Protein AF-0000000084929126 (afdb_homodimer)

Radius of gyration: 24.4 Å; Cα contacts (8 Å, |Δi|>4): 1189; chains: 2; bounding box: 90×78×67 Å

Solvent-accessible surface area (backbone atoms only — not comparable to full-atom values): 29371 Å² total; per-residue (Å²): 128,85,74,75,77,77,89,47,78,45,46,60,45,77,78,48,88,56,28,31,37,38,37,37,66,43,82,38,83,94,68,28,21,37,38,42,28,29,36,39,35,51,61,77,35,14,32,36,35,37,44,25,27,45,60,46,40,72,57,44,50,51,31,52,50,71,73,40,58,45,71,58,27,37,31,34,40,41,34,36,72,50,47,49,28,39,40,28,42,70,62,47,51,67,57,15,77,61,35,34,38,33,28,40,66,66,36,53,57,60,44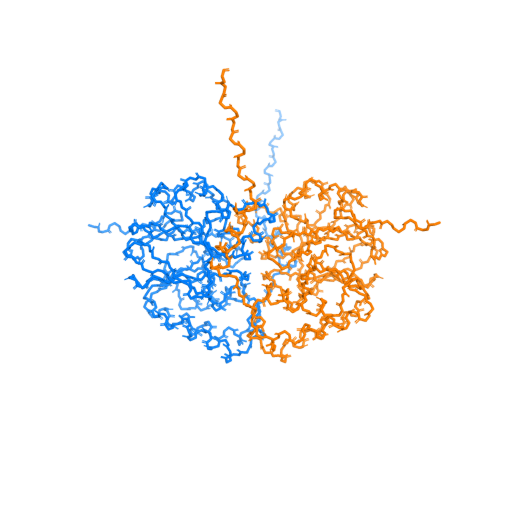,45,33,59,43,85,72,66,64,92,42,48,42,46,52,49,74,68,35,71,45,78,34,77,76,40,53,36,34,30,33,65,53,80,37,51,46,45,60,54,45,40,21,42,36,31,68,80,70,24,38,27,40,43,38,48,42,64,12,24,34,32,86,57,91,62,71,43,45,84,77,46,53,72,64,52,46,52,54,15,30,55,48,25,35,40,56,42,26,53,66,40,60,34,41,25,65,67,55,46,42,50,48,45,50,58,60,54,67,69,63,54,60,32,37,38,30,25,19,23,44,32,31,45,70,74,50,43,64,50,50,54,53,53,58,66,45,44,47,75,43,77,78,72,82,75,70,45,45,70,53,52,51,52,53,51,53,54,56,59,67,68,50,72,75,76,72,76,71,77,75,82,125,126,85,73,74,75,77,88,48,76,44,46,60,45,76,79,48,87,57,28,32,36,36,38,36,64,44,82,38,84,95,67,31,21,36,40,42,28,29,37,39,36,49,64,78,36,13,32,37,34,36,45,26,28,45,61,46,37,73,56,43,52,52,31,52,50,72,74,38,58,46,73,57,27,36,32,34,40,41,33,37,71,51,48,49,29,40,41,29,41,68,62,48,51,68,56,15,77,61,34,34,36,33,28,40,65,64,34,53,56,58,44,45,33,59,43,84,72,66,64,92,41,48,42,46,50,49,73,68,36,70,48,79,35,78,77,39,53,37,34,31,33,66,54,81,36,52,45,46,63,55,44,39,21,42,34,31,68,79,71,25,36,26,38,44,36,48,44,64,12,25,36,32,84,55,92,60,70,42,46,85,78,45,51,74,64,51,46,52,52,16,30,56,48,26,36,39,56,42,26,55,66,41,59,34,41,24,65,67,57,46,43,51,48,45,50,58,61,55,66,68,64,54,58,33,39,38,28,26,19,24,45,33,30,46,71,73,51,43,65,48,52,54,53,54,58,64,44,43,47,76,43,77,77,75,82,76,71,46,45,70,52,51,52,52,52,51,54,55,55,59,66,67,49,72,74,75,73,76,70,78,76,82,125

pLDDT: mean 94.34, std 12.88, range [27.86, 98.94]

Foldseek 3Di:
DPPPPDDDAQAWDDDWDQKIKRWDWDADPPQAIWIAIWMWRAPQAIETFFQAAPVCNVSNVVSRCVSPPLQRHAEYEQQAQDRRGCVCVVVSCVRNVNYAYEFAPVRQVVCVVPNHDDCVRYDYADAQDWDDRPPWIKGWHDALAALDPRGIKIATLVGLEIARAQLQAFHANYDDQAPVVDDPCSSLVRSLQSRCVSHVCLLVDDLVVSLVRLVVVCVSVRQWYHYRTDHIYHDPVSVVSSVSSSCNNVDDHDDDDDPVNVVVVVVVVVVPDPDPDPDPPDD/DPPPPDDDAQAWDDDWDQKIKRWDWDADPPQAIWIAIWMWRAPQAIETFFQAAPVCNVSNVVSRCVSPPLQRHAEYEQQAQDRRGCVCVVVSCVRNVNYAYEFAPVRQVVCVVPNHDDCVRYDYADAQDWDDRPPWIKGWHDALAALDPRGIKIATLVGLEIARAQLQAFHANYDDQAPVVDDPCSSLVRSLQSRCVSHVCLLVDDLVVSLVRLVVVCVSVRQWYHYRTDHIYHDPVSVVSSVSSSCNNVDDHDDDDDPVNVVVVVVVVVVPDPPPDPPDPDD

Organism: Streptomyces venezuelae (strain ATCC 10712 / CBS 650.69 / DSM 40230 / JCM 4526 / NBRC 13096 / PD 04745) (NCBI:txid953739)

InterPro domains:
  IPR001279 Metallo-beta-lactamase [PF00753] (35-99)
  IPR001279 Metallo-beta-lactamase [SM00849] (35-196)
  IPR036866 Ribonuclease Z/Hydroxyacylglutathione hydrolase-like [G3DSA:3.60.15.10] (27-244)
  IPR036866 Ribonuclease Z/Hydroxyacylglutathione hydrolase-like [SSF56281] (11-266)

Structure (mmCIF, N/CA/C/O backbone):
data_AF-0000000084929126-model_v1
#
loop_
_entity.id
_entity.type
_entity.pdbx_description
1 polymer 'Possible flavodoxin'
#
loop_
_atom_site.group_PDB
_atom_site.id
_atom_site.type_symbol
_atom_site.label_atom_id
_atom_site.label_alt_id
_atom_site.label_comp_id
_atom_site.label_asym_id
_atom_site.label_entity_id
_atom_site.label_seq_id
_atom_site.pdbx_PDB_ins_code
_atom_site.Cartn_x
_atom_site.Cartn_y
_atom_site.Cartn_z
_atom_site.occupancy
_atom_site.B_iso_or_equiv
_atom_site.auth_seq_id
_atom_site.auth_comp_id
_atom_site.auth_asym_id
_atom_site.auth_atom_id
_atom_site.pdbx_PDB_model_num
ATOM 1 N N . MET A 1 1 ? 13.977 35.844 25.484 1 30.52 1 MET A N 1
ATOM 2 C CA . MET A 1 1 ? 14.727 35.062 24.5 1 30.52 1 MET A CA 1
ATOM 3 C C . MET A 1 1 ? 13.875 33.938 23.938 1 30.52 1 MET A C 1
ATOM 5 O O . MET A 1 1 ? 13.438 33.062 24.672 1 30.52 1 MET A O 1
ATOM 9 N N . THR A 1 2 ? 13.008 34.094 22.969 1 36.12 2 THR A N 1
ATOM 10 C CA . THR A 1 2 ? 12.039 33.125 22.469 1 36.12 2 THR A CA 1
ATOM 11 C C . THR A 1 2 ? 12.711 31.781 22.156 1 36.12 2 THR A C 1
ATOM 13 O O . THR A 1 2 ? 13.641 31.734 21.344 1 36.12 2 THR A O 1
ATOM 16 N N . THR A 1 3 ? 12.984 30.922 23.062 1 39.56 3 THR A N 1
ATOM 17 C CA . THR A 1 3 ? 13.688 29.656 23 1 39.56 3 THR A CA 1
ATOM 18 C C . THR A 1 3 ? 13.289 28.875 21.75 1 39.56 3 THR A C 1
ATOM 20 O O . THR A 1 3 ? 12.117 28.531 21.578 1 39.56 3 THR A O 1
ATOM 23 N N . THR A 1 4 ? 13.75 29.219 20.625 1 45.16 4 THR A N 1
ATOM 24 C CA . THR A 1 4 ? 13.508 28.5 19.375 1 45.16 4 THR A CA 1
ATOM 25 C C . THR A 1 4 ? 13.633 26.984 19.594 1 45.16 4 THR A C 1
ATOM 27 O O . THR A 1 4 ? 14.703 26.5 19.953 1 45.16 4 THR A O 1
ATOM 30 N N . GLU A 1 5 ? 12.727 26.359 20.203 1 59.62 5 GLU A N 1
ATOM 31 C CA . GLU A 1 5 ? 12.719 24.938 20.531 1 59.62 5 GLU A CA 1
ATOM 32 C C . GLU A 1 5 ? 13.273 24.109 19.375 1 59.62 5 GLU A C 1
ATOM 34 O O . GLU A 1 5 ? 12.898 24.312 18.219 1 59.62 5 GLU A O 1
ATOM 39 N N . SER A 1 6 ? 14.461 23.531 19.547 1 83.19 6 SER A N 1
ATOM 40 C CA . SER A 1 6 ? 15.227 22.719 18.609 1 83.19 6 SER A CA 1
ATOM 41 C C . SER A 1 6 ? 14.383 21.562 18.062 1 83.19 6 SER A C 1
ATOM 43 O O . SER A 1 6 ? 13.562 21 18.781 1 83.19 6 SER A O 1
ATOM 45 N N . PHE A 1 7 ? 14.32 21.391 16.812 1 92.44 7 PHE A N 1
ATOM 46 C CA . PHE A 1 7 ? 13.641 20.312 16.109 1 92.44 7 PHE A CA 1
ATOM 47 C C . PHE A 1 7 ? 14.281 18.969 16.438 1 92.44 7 PHE A C 1
ATOM 49 O O . PHE A 1 7 ? 15.508 18.812 16.375 1 92.44 7 PHE A O 1
ATOM 56 N N . SER A 1 8 ? 13.422 18.109 16.969 1 96.19 8 SER A N 1
ATOM 57 C CA . SER A 1 8 ? 13.844 16.734 17.203 1 96.19 8 SER A CA 1
ATOM 58 C C . SER A 1 8 ? 12.758 15.742 16.797 1 96.19 8 SER A C 1
ATOM 60 O O . SER A 1 8 ? 11.57 16.016 16.953 1 96.19 8 SER A O 1
ATOM 62 N N . LEU A 1 9 ? 13.219 14.664 16.312 1 97.69 9 LEU A N 1
ATOM 63 C CA . LEU A 1 9 ? 12.266 13.625 15.953 1 97.69 9 LEU A CA 1
ATOM 64 C C . LEU A 1 9 ? 11.477 13.156 17.172 1 97.69 9 LEU A C 1
ATOM 66 O O . LEU A 1 9 ? 12.039 13.016 18.266 1 97.69 9 LEU A O 1
ATOM 70 N N . LEU A 1 10 ? 10.172 13.008 16.984 1 98.12 10 LEU A N 1
ATOM 71 C CA . LEU A 1 10 ? 9.234 12.5 17.984 1 98.12 10 LEU A CA 1
ATOM 72 C C . LEU A 1 10 ? 9.023 13.516 19.094 1 98.12 10 LEU A C 1
ATOM 74 O O . LEU A 1 10 ? 8.57 13.164 20.188 1 98.12 10 LEU A O 1
ATOM 78 N N . GLN A 1 11 ? 9.367 14.75 18.875 1 98.31 11 GLN A N 1
ATOM 79 C CA . GLN A 1 11 ? 8.93 15.898 19.656 1 98.31 11 GLN A CA 1
ATOM 80 C C . GLN A 1 11 ? 7.91 16.734 18.891 1 98.31 11 GLN A C 1
ATOM 82 O O . GLN A 1 11 ? 8.266 17.453 17.953 1 98.31 11 GLN A O 1
ATOM 87 N N . PRO A 1 12 ? 6.727 16.656 19.391 1 98.56 12 PRO A N 1
ATOM 88 C CA . PRO A 1 12 ? 5.688 17.375 18.641 1 98.56 12 PRO A CA 1
ATOM 89 C C . PRO A 1 12 ? 5.93 18.875 18.578 1 98.56 12 PRO A C 1
ATOM 91 O O . PRO A 1 12 ? 6.434 19.453 19.547 1 98.56 12 PRO A O 1
ATOM 94 N N . TYR A 1 13 ? 5.566 19.5 17.438 1 98.44 13 TYR A N 1
ATOM 95 C CA . TYR A 1 13 ? 5.664 20.953 17.312 1 98.44 13 TYR A CA 1
ATOM 96 C C . TYR A 1 13 ? 4.406 21.531 16.688 1 98.44 13 TYR A C 1
ATOM 98 O O . TYR A 1 13 ? 3.744 20.859 15.883 1 98.44 13 TYR A O 1
ATOM 106 N N . LYS A 1 14 ? 4.094 22.734 17.062 1 98.38 14 LYS A N 1
ATOM 107 C CA . LYS A 1 14 ? 2.861 23.406 16.656 1 98.38 14 LYS A CA 1
ATOM 108 C C . LYS A 1 14 ? 2.986 24 15.258 1 98.38 14 LYS A C 1
ATOM 110 O O . LYS A 1 14 ? 3.992 24.625 14.938 1 98.38 14 LYS A O 1
ATOM 115 N N . ILE A 1 15 ? 1.899 23.781 14.438 1 98.62 15 ILE A N 1
ATOM 116 C CA . ILE A 1 15 ? 1.966 24.328 13.086 1 98.62 15 ILE A CA 1
ATOM 117 C C . ILE A 1 15 ? 0.796 25.281 12.859 1 98.62 15 ILE A C 1
ATOM 119 O O . ILE A 1 15 ? 0.782 26.031 11.883 1 98.62 15 ILE A O 1
ATOM 123 N N . ALA A 1 16 ? -0.148 25.25 13.664 1 98.31 16 ALA A N 1
ATOM 124 C CA . ALA A 1 16 ? -1.325 26.109 13.68 1 98.31 16 ALA A CA 1
ATOM 125 C C . ALA A 1 16 ? -2.041 26.031 15.023 1 98.31 16 ALA A C 1
ATOM 127 O O . ALA A 1 16 ? -1.656 25.25 15.898 1 98.31 16 ALA A O 1
ATOM 128 N N . GLU A 1 17 ? -3.076 26.875 15.242 1 97.31 17 GLU A N 1
ATOM 129 C CA . GLU A 1 17 ? -3.811 26.859 16.5 1 97.31 17 GLU A CA 1
ATOM 130 C C . GLU A 1 17 ? -4.332 25.453 16.828 1 97.31 17 GLU A C 1
ATOM 132 O O . GLU A 1 17 ? -5.117 24.891 16.062 1 97.31 17 GLU A O 1
ATOM 137 N N . GLU A 1 18 ? -3.846 24.844 17.906 1 97.69 18 GLU A N 1
ATOM 138 C CA . GLU A 1 18 ? -4.25 23.562 18.453 1 97.69 18 GLU A CA 1
ATOM 139 C C . GLU A 1 18 ? -3.953 22.422 17.469 1 97.69 18 GLU A C 1
ATOM 141 O O . GLU A 1 18 ? -4.625 21.391 17.484 1 97.69 18 GLU A O 1
ATOM 146 N N . THR A 1 19 ? -2.967 22.656 16.578 1 98.69 19 THR A N 1
ATOM 147 C CA . THR A 1 19 ? -2.594 21.656 15.586 1 98.69 19 THR A CA 1
ATOM 148 C C . THR A 1 19 ? -1.094 21.375 15.633 1 98.69 19 THR A C 1
ATOM 150 O O . THR A 1 19 ? -0.283 22.297 15.531 1 98.69 19 THR A O 1
ATOM 153 N N . PHE A 1 20 ? -0.733 20.109 15.789 1 98.81 20 PHE A N 1
ATOM 154 C CA . PHE A 1 20 ? 0.652 19.719 16.031 1 98.81 20 PHE A CA 1
ATOM 155 C C . PHE A 1 20 ? 1.069 18.594 15.086 1 98.81 20 PHE A C 1
ATOM 157 O O . PHE A 1 20 ? 0.266 17.719 14.766 1 98.81 20 PHE A O 1
ATOM 164 N N . VAL A 1 21 ? 2.348 18.656 14.703 1 98.88 21 VAL A N 1
ATOM 165 C CA . VAL A 1 21 ? 2.957 17.562 13.969 1 98.88 21 VAL A CA 1
ATOM 166 C C . VAL A 1 21 ? 3.826 16.734 14.914 1 98.88 21 VAL A C 1
ATOM 168 O O . VAL A 1 21 ? 4.555 17.281 15.742 1 98.88 21 VAL A O 1
ATOM 171 N N . ILE A 1 22 ? 3.66 15.438 14.883 1 98.81 22 ILE A N 1
ATOM 172 C CA . ILE A 1 22 ? 4.621 14.516 15.477 1 98.81 22 ILE A CA 1
ATOM 173 C C . ILE A 1 22 ? 5.605 14.039 14.406 1 98.81 22 ILE A C 1
ATOM 175 O O . ILE A 1 22 ? 5.266 13.195 13.578 1 98.81 22 ILE A O 1
ATOM 179 N N . PRO A 1 23 ? 6.832 14.562 14.445 1 98.75 23 PRO A N 1
ATOM 180 C CA . PRO A 1 23 ? 7.766 14.258 13.359 1 98.75 23 PRO A CA 1
ATOM 181 C C . PRO A 1 23 ? 8.484 12.922 13.57 1 98.75 23 PRO A C 1
ATOM 183 O O . PRO A 1 23 ? 8.852 12.586 14.695 1 98.75 23 PRO A O 1
ATOM 186 N N . TRP A 1 24 ? 8.617 12.195 12.555 1 98.19 24 TRP A N 1
ATOM 187 C CA . TRP A 1 24 ? 9.531 11.055 12.461 1 98.19 24 TRP A CA 1
ATOM 188 C C . TRP A 1 24 ? 10.117 10.945 11.055 1 98.19 24 TRP A C 1
ATOM 190 O O . TRP A 1 24 ? 9.68 11.641 10.133 1 98.19 24 TRP A O 1
ATOM 200 N N . ALA A 1 25 ? 11.203 10.219 10.914 1 97.94 25 ALA A N 1
ATOM 201 C CA . ALA A 1 25 ? 11.828 10 9.617 1 97.94 25 ALA A CA 1
ATOM 202 C C . ALA A 1 25 ? 12.633 8.703 9.602 1 97.94 25 ALA A C 1
ATOM 204 O O . ALA A 1 25 ? 13.172 8.289 10.633 1 97.94 25 ALA A O 1
ATOM 205 N N . LEU A 1 26 ? 12.656 8.125 8.484 1 96.5 26 LEU A N 1
ATOM 206 C CA . LEU A 1 26 ? 13.516 6.969 8.25 1 96.5 26 LEU A CA 1
ATOM 207 C C . LEU A 1 26 ? 14.695 7.34 7.352 1 96.5 26 LEU A C 1
ATOM 209 O O . LEU A 1 26 ? 14.516 8.039 6.348 1 96.5 26 LEU A O 1
ATOM 213 N N . GLU A 1 27 ? 15.836 6.922 7.828 1 95.06 27 GLU A N 1
ATOM 214 C CA . GLU A 1 27 ? 16.984 7.031 6.93 1 95.06 27 GLU A CA 1
ATOM 215 C C . GLU A 1 27 ? 16.844 6.098 5.734 1 95.06 27 GLU A C 1
ATOM 217 O O . GLU A 1 27 ? 16.422 4.949 5.883 1 95.06 27 GLU A O 1
ATOM 222 N N . ALA A 1 28 ? 17.109 6.648 4.555 1 93.56 28 ALA A N 1
ATOM 223 C CA . ALA A 1 28 ? 17.016 5.883 3.314 1 93.56 28 ALA A CA 1
ATOM 224 C C . ALA A 1 28 ? 18.281 6.027 2.471 1 93.56 28 ALA A C 1
ATOM 226 O O . ALA A 1 28 ? 18.25 6.652 1.408 1 93.56 28 ALA A O 1
ATOM 227 N N . PRO A 1 29 ? 19.297 5.379 2.893 1 91.56 29 PRO A N 1
ATOM 228 C CA . PRO A 1 29 ? 20.484 5.477 2.039 1 91.56 29 PRO A CA 1
ATOM 229 C C . PRO A 1 29 ? 20.281 4.859 0.66 1 91.56 29 PRO A C 1
ATOM 231 O O . PRO A 1 29 ? 19.609 3.828 0.537 1 91.56 29 PRO A O 1
ATOM 234 N N . PRO A 1 30 ? 20.844 5.438 -0.344 1 92.94 30 PRO A N 1
ATOM 235 C CA . PRO A 1 30 ? 21.703 6.617 -0.312 1 92.94 30 PRO A CA 1
ATOM 236 C C . PRO A 1 30 ? 20.938 7.914 -0.589 1 92.94 30 PRO A C 1
ATOM 238 O O . PRO A 1 30 ? 21.562 8.938 -0.907 1 92.94 30 PRO A O 1
ATOM 241 N N . VAL A 1 31 ? 19.578 7.902 -0.416 1 94.62 31 VAL A N 1
ATOM 242 C CA . VAL A 1 31 ? 18.812 9.023 -0.952 1 94.62 31 VAL A CA 1
ATOM 243 C C . VAL A 1 31 ? 18.422 9.961 0.183 1 94.62 31 VAL A C 1
ATOM 245 O O . VAL A 1 31 ? 17.531 10.812 0.013 1 94.62 31 VAL A O 1
ATOM 248 N N . GLY A 1 32 ? 18.984 9.812 1.337 1 96.94 32 GLY A N 1
ATOM 249 C CA . GLY A 1 32 ? 18.703 10.703 2.451 1 96.94 32 GLY A CA 1
ATOM 250 C C . GLY A 1 32 ? 17.719 10.133 3.447 1 96.94 32 GLY A C 1
ATOM 251 O O . GLY A 1 32 ? 17.938 9.047 3.99 1 96.94 32 GLY A O 1
ATOM 252 N N . HIS A 1 33 ? 16.656 10.992 3.744 1 97.94 33 HIS A N 1
ATOM 253 C CA . HIS A 1 33 ? 15.641 10.609 4.723 1 97.94 33 HIS A CA 1
ATOM 254 C C . HIS A 1 33 ? 14.234 10.789 4.156 1 97.94 33 HIS A C 1
ATOM 256 O O . HIS A 1 33 ? 14.016 11.648 3.297 1 97.94 33 HIS A O 1
ATOM 262 N N . PHE A 1 34 ? 13.398 9.977 4.629 1 97.31 34 PHE A N 1
ATOM 263 C CA . PHE A 1 34 ? 11.984 10.148 4.309 1 97.31 34 PHE A CA 1
ATOM 264 C C . PHE A 1 34 ? 11.18 10.5 5.555 1 97.31 34 PHE A C 1
ATOM 266 O O . PHE A 1 34 ? 11.164 9.742 6.527 1 97.31 34 PHE A O 1
ATOM 273 N N . PRO A 1 35 ? 10.531 11.656 5.516 1 98.12 35 PRO A N 1
ATOM 274 C CA . PRO A 1 35 ? 9.633 11.992 6.625 1 98.12 35 PRO A CA 1
ATOM 275 C C . PRO A 1 35 ? 8.492 10.992 6.781 1 98.12 35 PRO A C 1
ATOM 277 O O . PRO A 1 35 ? 7.98 10.469 5.789 1 98.12 35 PRO A O 1
ATOM 280 N N . MET A 1 36 ? 8.102 10.734 7.98 1 98.06 36 MET A N 1
ATOM 281 C CA . MET A 1 36 ? 6.965 9.898 8.344 1 98.06 36 MET A CA 1
ATOM 282 C C . MET A 1 36 ? 6.188 10.516 9.508 1 98.06 36 MET A C 1
ATOM 284 O O . MET A 1 36 ? 6.121 9.938 10.594 1 98.06 36 MET A O 1
ATOM 288 N N . ASN A 1 37 ? 5.492 11.555 9.234 1 98.75 37 ASN A N 1
ATOM 289 C CA . ASN A 1 37 ? 4.844 12.391 10.242 1 98.75 37 ASN A CA 1
ATOM 290 C C . ASN A 1 37 ? 3.443 11.883 10.57 1 98.75 37 ASN A C 1
ATOM 292 O O . ASN A 1 37 ? 2.842 11.148 9.781 1 98.75 37 ASN A O 1
ATOM 296 N N . SER A 1 38 ? 2.967 12.227 11.734 1 98.81 38 SER A N 1
ATOM 297 C CA . SER A 1 38 ? 1.567 12.219 12.148 1 98.81 38 SER A CA 1
ATOM 298 C C . SER A 1 38 ? 1.125 13.594 12.633 1 98.81 38 SER A C 1
ATOM 300 O O . SER A 1 38 ? 1.938 14.516 12.727 1 98.81 38 SER A O 1
ATOM 302 N N . MET A 1 39 ? -0.159 13.734 12.898 1 98.88 39 MET A N 1
ATOM 303 C CA . MET A 1 39 ? -0.66 15.039 13.328 1 98.88 39 MET A CA 1
ATOM 304 C C . MET A 1 39 ? -1.703 14.883 14.43 1 98.88 39 MET A C 1
ATOM 306 O O . MET A 1 39 ? -2.393 13.867 14.5 1 98.88 39 MET A O 1
ATOM 310 N N . VAL A 1 40 ? -1.735 15.852 15.312 1 98.81 40 VAL A N 1
ATOM 311 C CA . VAL A 1 40 ? -2.73 15.938 16.375 1 98.81 40 VAL A CA 1
ATOM 312 C C . VAL A 1 40 ? -3.449 17.281 16.297 1 98.81 40 VAL A C 1
ATOM 314 O O . VAL A 1 40 ? -2.807 18.328 16.219 1 98.81 40 VAL A O 1
ATOM 317 N N . ILE A 1 41 ? -4.746 17.203 16.281 1 98.62 41 ILE A N 1
ATOM 318 C CA . ILE A 1 41 ? -5.59 18.391 16.453 1 98.62 41 ILE A CA 1
ATOM 319 C C . ILE A 1 41 ? -6.254 18.359 17.828 1 98.62 41 ILE A C 1
ATOM 321 O O . ILE A 1 41 ? -7.086 17.484 18.094 1 98.62 41 ILE A O 1
ATOM 325 N N . ARG A 1 42 ? -6.082 19.156 18.922 1 94.81 42 ARG A N 1
ATOM 326 C CA . ARG A 1 42 ? -6.566 19.141 20.297 1 94.81 42 ARG A CA 1
ATOM 327 C C . ARG A 1 42 ? -7.898 19.859 20.422 1 94.81 42 ARG A C 1
ATOM 329 O O . ARG A 1 42 ? -8.633 19.656 21.391 1 94.81 42 ARG A O 1
ATOM 336 N N . GLY A 1 43 ? -8.344 20.656 19.594 1 86.75 43 GLY A N 1
ATOM 337 C CA . GLY A 1 43 ? -9.594 21.406 19.656 1 86.75 43 GLY A CA 1
ATOM 338 C C . GLY A 1 43 ? -10.578 20.844 20.672 1 86.75 43 GLY A C 1
ATOM 339 O O . GLY A 1 43 ? -10.172 20.25 21.672 1 86.75 43 GLY A O 1
ATOM 340 N N . THR A 1 44 ? -11.922 21.031 20.641 1 96.5 44 THR A N 1
ATOM 341 C CA . THR A 1 44 ? -12.961 20.594 21.562 1 96.5 44 THR A CA 1
ATOM 342 C C . THR A 1 44 ? -13.078 19.078 21.547 1 96.5 44 THR A C 1
ATOM 344 O O . THR A 1 44 ? -13.219 18.453 22.609 1 96.5 44 THR A O 1
ATOM 347 N N . GLU A 1 45 ? -12.977 18.5 20.359 1 98.31 45 GLU A N 1
ATOM 348 C CA . GLU A 1 45 ? -12.898 17.062 20.156 1 98.31 45 GLU A CA 1
ATOM 349 C C . GLU A 1 45 ? -11.602 16.672 19.469 1 98.31 45 GLU A C 1
ATOM 351 O O . GLU A 1 45 ? -11.516 16.703 18.234 1 98.31 45 GLU A O 1
ATOM 356 N N . PRO A 1 46 ? -10.602 16.297 20.203 1 98.75 46 PRO A N 1
ATOM 357 C CA . PRO A 1 46 ? -9.266 16.062 19.656 1 98.75 46 PRO A CA 1
ATOM 358 C C . PRO A 1 46 ? -9.242 14.953 18.594 1 98.75 46 PRO A C 1
ATOM 360 O O . PRO A 1 46 ? -9.969 13.961 18.734 1 98.75 46 PRO A O 1
ATOM 363 N N . VAL A 1 47 ? -8.414 15.156 17.625 1 98.88 47 VAL A N 1
ATOM 364 C CA . VAL A 1 47 ? -8.273 14.258 16.469 1 98.88 47 VAL A CA 1
ATOM 365 C C . VAL A 1 47 ? -6.816 13.812 16.344 1 98.88 47 VAL A C 1
ATOM 367 O O . VAL A 1 47 ? -5.906 14.641 16.297 1 98.88 47 VAL A O 1
ATOM 370 N N . LEU A 1 48 ? -6.602 12.547 16.391 1 98.94 48 LEU A N 1
ATOM 371 C CA . LEU A 1 48 ? -5.328 11.977 15.977 1 98.94 48 LEU A CA 1
ATOM 372 C C . LEU A 1 48 ? -5.355 11.617 14.492 1 98.94 48 LEU A C 1
ATOM 374 O O . LEU A 1 48 ? -6.266 10.93 14.031 1 98.94 48 LEU A O 1
ATOM 378 N N . VAL A 1 49 ? -4.387 12.125 13.734 1 98.88 49 VAL A N 1
ATOM 379 C CA . VAL A 1 49 ? -4.27 11.812 12.312 1 98.88 49 VAL A CA 1
ATOM 380 C C . VAL A 1 49 ? -3.115 10.836 12.094 1 98.88 49 VAL A C 1
ATOM 382 O O . VAL A 1 49 ? -1.946 11.219 12.195 1 98.88 49 VAL A O 1
ATOM 385 N N . ASP A 1 50 ? -3.428 9.57 11.727 1 98.88 50 ASP A N 1
ATOM 386 C CA . ASP A 1 50 ? -2.508 8.445 11.609 1 98.88 50 ASP A CA 1
ATOM 387 C C . ASP A 1 50 ? -1.845 8.133 12.945 1 98.88 50 ASP A C 1
ATOM 389 O O . ASP A 1 50 ? -1.945 8.914 13.891 1 98.88 50 ASP A O 1
ATOM 393 N N . THR A 1 51 ? -1.197 6.957 13.039 1 98.81 51 THR A N 1
ATOM 394 C CA . THR A 1 51 ? -0.756 6.469 14.336 1 98.81 51 THR A CA 1
ATOM 395 C C . THR A 1 51 ? 0.72 6.086 14.297 1 98.81 51 THR A C 1
ATOM 397 O O . THR A 1 51 ? 1.213 5.402 15.203 1 98.81 51 THR A O 1
ATOM 400 N N . GLY A 1 52 ? 1.426 6.492 13.266 1 98.12 52 GLY A N 1
ATOM 401 C CA . GLY A 1 52 ? 2.865 6.301 13.195 1 98.12 52 GLY A CA 1
ATOM 402 C C . GLY A 1 52 ? 3.266 4.855 12.969 1 98.12 52 GLY A C 1
ATOM 403 O O . GLY A 1 52 ? 2.404 3.986 12.805 1 98.12 52 GLY A O 1
ATOM 404 N N . ALA A 1 53 ? 4.566 4.633 12.938 1 98.12 53 ALA A N 1
ATOM 405 C CA . ALA A 1 53 ? 5.156 3.336 12.617 1 98.12 53 ALA A CA 1
ATOM 406 C C . ALA A 1 53 ? 5.395 2.51 13.875 1 98.12 53 ALA A C 1
ATOM 408 O O . ALA A 1 53 ? 5.773 3.049 14.914 1 98.12 53 ALA A O 1
ATOM 409 N N . PRO A 1 54 ? 5.293 1.166 13.727 1 97.62 54 PRO A N 1
ATOM 410 C CA . PRO A 1 54 ? 5.559 0.306 14.883 1 97.62 54 PRO A CA 1
ATOM 411 C C . PRO A 1 54 ? 7.012 0.375 15.352 1 97.62 54 PRO A C 1
ATOM 413 O O . PRO A 1 54 ? 7.297 0.175 16.531 1 97.62 54 PRO A O 1
ATOM 416 N N . ALA A 1 55 ? 7.906 0.704 14.508 1 97.5 55 ALA A N 1
ATOM 417 C CA . ALA A 1 55 ? 9.336 0.706 14.812 1 97.5 55 ALA A CA 1
ATOM 418 C C . ALA A 1 55 ? 9.648 1.659 15.961 1 97.5 55 ALA A C 1
ATOM 420 O O . ALA A 1 55 ? 10.633 1.477 16.672 1 97.5 55 ALA A O 1
ATOM 421 N N . VAL A 1 56 ? 8.797 2.713 16.172 1 97.88 56 VAL A N 1
ATOM 422 C CA . VAL A 1 56 ? 9.039 3.695 17.219 1 97.88 56 VAL A CA 1
ATOM 423 C C . VAL A 1 56 ? 7.793 3.844 18.094 1 97.88 56 VAL A C 1
ATOM 425 O O . VAL A 1 56 ? 7.5 4.934 18.594 1 97.88 56 VAL A O 1
ATOM 428 N N . ARG A 1 57 ? 7.008 2.793 18.281 1 98.44 57 ARG A N 1
ATOM 429 C CA . ARG A 1 57 ? 5.691 2.82 18.906 1 98.44 57 ARG A CA 1
ATOM 430 C C . ARG A 1 57 ? 5.758 3.48 20.281 1 98.44 57 ARG A C 1
ATOM 432 O O . ARG A 1 57 ? 4.984 4.398 20.562 1 98.44 57 ARG A O 1
ATOM 439 N N . SER A 1 58 ? 6.648 2.996 21.125 1 98.62 58 SER A N 1
ATOM 440 C CA . SER A 1 58 ? 6.703 3.508 22.484 1 98.62 58 SER A CA 1
ATOM 441 C C . SER A 1 58 ? 6.957 5.012 22.5 1 98.62 58 SER A C 1
ATOM 443 O O . SER A 1 58 ? 6.258 5.758 23.188 1 98.62 58 SER A O 1
ATOM 445 N N . GLN A 1 59 ? 7.938 5.441 21.688 1 98.69 59 GLN A N 1
ATOM 446 C CA . GLN A 1 59 ? 8.281 6.855 21.641 1 98.69 59 GLN A CA 1
ATOM 447 C C . GLN A 1 59 ? 7.168 7.668 20.984 1 98.69 59 GLN A C 1
ATOM 449 O O . GLN A 1 59 ? 6.914 8.812 21.391 1 98.69 59 GLN A O 1
ATOM 454 N N . TRP A 1 60 ? 6.562 7.086 20.016 1 98.75 60 TRP A N 1
ATOM 455 C CA . TRP A 1 60 ? 5.477 7.77 19.328 1 98.75 60 TRP A CA 1
ATOM 456 C C . TRP A 1 60 ? 4.289 7.996 20.266 1 98.75 60 TRP A C 1
ATOM 458 O O . TRP A 1 60 ? 3.709 9.086 20.281 1 98.75 60 TRP A O 1
ATOM 468 N N . LEU A 1 61 ? 3.91 6.953 20.984 1 98.88 61 LEU A N 1
ATOM 469 C CA . LEU A 1 61 ? 2.809 7.078 21.938 1 98.88 61 LEU A CA 1
ATOM 470 C C . LEU A 1 61 ? 3.107 8.148 22.984 1 98.88 61 LEU A C 1
ATOM 472 O O . LEU A 1 61 ? 2.24 8.969 23.297 1 98.88 61 LEU A O 1
ATOM 476 N N . GLU A 1 62 ? 4.324 8.133 23.469 1 98.75 62 GLU A N 1
ATOM 477 C CA . GLU A 1 62 ? 4.727 9.164 24.422 1 98.75 62 GLU A CA 1
ATOM 478 C C . GLU A 1 62 ? 4.574 10.562 23.812 1 98.75 62 GLU A C 1
ATOM 480 O O . GLU A 1 62 ? 4.07 11.469 24.469 1 98.75 62 GLU A O 1
ATOM 485 N N . ALA A 1 63 ? 5 10.727 22.609 1 98.81 63 ALA A N 1
ATOM 486 C CA . ALA A 1 63 ? 4.891 12.008 21.922 1 98.81 63 ALA A CA 1
ATOM 487 C C . ALA A 1 63 ? 3.43 12.422 21.75 1 98.81 63 ALA A C 1
ATOM 489 O O . ALA A 1 63 ? 3.068 13.562 22.047 1 98.81 63 ALA A O 1
ATOM 490 N N . ALA A 1 64 ? 2.604 11.516 21.312 1 98.88 64 ALA A N 1
ATOM 491 C CA . ALA A 1 64 ? 1.188 11.805 21.109 1 98.88 64 ALA A CA 1
ATOM 492 C C . ALA A 1 64 ? 0.516 12.234 22.406 1 98.88 64 ALA A C 1
ATOM 494 O O . ALA A 1 64 ? -0.208 13.227 22.438 1 98.88 64 ALA A O 1
ATOM 495 N N . TRP A 1 65 ? 0.841 11.508 23.469 1 98.75 65 TRP A N 1
ATOM 496 C CA . TRP A 1 65 ? 0.161 11.742 24.734 1 98.75 65 TRP A CA 1
ATOM 497 C C . TRP A 1 65 ? 0.731 12.977 25.438 1 98.75 65 TRP A C 1
ATOM 499 O O . TRP A 1 65 ? 0.116 13.508 26.359 1 98.75 65 TRP A O 1
ATOM 509 N N . SER A 1 66 ? 1.867 13.43 24.984 1 98.56 66 SER A N 1
ATOM 510 C CA . SER A 1 66 ? 2.393 14.688 25.5 1 98.56 66 SER A CA 1
ATOM 511 C C . SER A 1 66 ? 1.581 15.875 25 1 98.56 66 SER A C 1
ATOM 513 O O . SER A 1 66 ? 1.634 16.969 25.562 1 98.56 66 SER A O 1
ATOM 515 N N . VAL A 1 67 ? 0.834 15.656 23.906 1 97.81 67 VAL A N 1
ATOM 516 C CA . VAL A 1 67 ? 0.084 16.719 23.266 1 97.81 67 VAL A CA 1
ATOM 517 C C . VAL A 1 67 ? -1.386 16.641 23.672 1 97.81 67 VAL A C 1
ATOM 519 O O . VAL A 1 67 ? -2.049 17.672 23.812 1 97.81 67 VAL A O 1
ATOM 522 N N . VAL A 1 68 ? -1.83 15.422 23.797 1 98.62 68 VAL A N 1
ATOM 523 C CA . VAL A 1 68 ? -3.254 15.227 24.047 1 98.62 68 VAL A CA 1
ATOM 524 C C . VAL A 1 68 ? -3.449 14.07 25.016 1 98.62 68 VAL A C 1
ATOM 526 O O . VAL A 1 68 ? -2.738 13.062 24.953 1 98.62 68 VAL A O 1
ATOM 529 N N . ASP A 1 69 ? -4.418 14.203 25.969 1 98.5 69 ASP A N 1
ATOM 530 C CA . ASP A 1 69 ? -4.812 13.094 26.828 1 98.5 69 ASP A CA 1
ATOM 531 C C . ASP A 1 69 ? -5.559 12.023 26.031 1 98.5 69 ASP A C 1
ATOM 533 O O . ASP A 1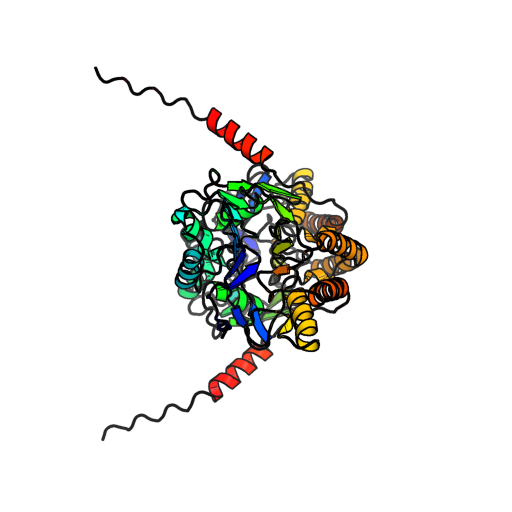 69 ? -6.555 12.32 25.359 1 98.5 69 ASP A O 1
ATOM 537 N N . PRO A 1 70 ? -5.031 10.812 26.078 1 98.69 70 PRO A N 1
ATOM 538 C CA . PRO A 1 70 ? -5.68 9.758 25.312 1 98.69 70 PRO A CA 1
ATOM 539 C C . PRO A 1 70 ? -7.164 9.602 25.641 1 98.69 70 PRO A C 1
ATOM 541 O O . PRO A 1 70 ? -7.961 9.25 24.766 1 98.69 70 PRO A O 1
ATOM 544 N N . LEU A 1 71 ? -7.605 9.906 26.812 1 98.56 71 LEU A N 1
ATOM 545 C CA . LEU A 1 71 ? -9 9.773 27.219 1 98.56 71 LEU A CA 1
ATOM 546 C C . LEU A 1 71 ? -9.859 10.844 26.547 1 98.56 71 LEU A C 1
ATOM 548 O O . LEU A 1 71 ? -11.078 10.695 26.453 1 98.56 71 LEU A O 1
ATOM 552 N N . ASP A 1 72 ? -9.195 11.875 26.078 1 98.56 72 ASP A N 1
ATOM 553 C CA . ASP A 1 72 ? -9.922 12.984 25.469 1 98.56 72 ASP A CA 1
ATOM 554 C C . ASP A 1 72 ? -10.039 12.797 23.953 1 98.56 72 ASP A C 1
ATOM 556 O O . ASP A 1 72 ? -10.844 13.469 23.297 1 98.56 72 ASP A O 1
ATOM 560 N N . VAL A 1 73 ? -9.25 11.922 23.375 1 98.88 73 VAL A N 1
ATOM 561 C CA . VAL A 1 73 ? -9.266 11.734 21.922 1 98.88 73 VAL A CA 1
ATOM 562 C C . VAL A 1 73 ? -10.641 11.258 21.484 1 98.88 73 VAL A C 1
ATOM 564 O O . VAL A 1 73 ? -11.141 10.242 21.969 1 98.88 73 VAL A O 1
ATOM 567 N N . ARG A 1 74 ? -11.211 12 20.562 1 98.81 74 ARG A N 1
ATOM 568 C CA . ARG A 1 74 ? -12.547 11.68 20.078 1 98.81 74 ARG A CA 1
ATOM 569 C C . ARG A 1 74 ? -12.5 11.008 18.719 1 98.81 74 ARG A C 1
ATOM 571 O O . ARG A 1 74 ? -13.359 10.188 18.391 1 98.81 74 ARG A O 1
ATOM 578 N N . TRP A 1 75 ? -11.531 11.383 17.969 1 98.81 75 TRP A N 1
ATOM 579 C CA . TRP A 1 75 ? -11.438 10.875 16.609 1 98.81 75 TRP A CA 1
ATOM 580 C C . TRP A 1 75 ? -10.031 10.367 16.312 1 98.81 75 TRP A C 1
ATOM 582 O O . TRP A 1 75 ? -9.047 10.984 16.719 1 98.81 75 TRP A O 1
ATOM 592 N N . ILE A 1 76 ? -9.938 9.289 15.648 1 98.94 76 ILE A N 1
ATOM 593 C CA . ILE A 1 76 ? -8.727 8.812 14.984 1 98.94 76 ILE A CA 1
ATOM 594 C C . ILE A 1 76 ? -8.961 8.758 13.477 1 98.94 76 ILE A C 1
ATOM 596 O O . ILE A 1 76 ? -9.734 7.93 12.992 1 98.94 76 ILE A O 1
ATOM 600 N N . PHE A 1 77 ? -8.383 9.719 12.758 1 98.94 77 PHE A N 1
ATOM 601 C CA . PHE A 1 77 ? -8.469 9.719 11.297 1 98.94 77 PHE A CA 1
ATOM 602 C C . PHE A 1 77 ? -7.328 8.906 10.695 1 98.94 77 PHE A C 1
ATOM 604 O O . PHE A 1 77 ? -6.172 9.328 10.734 1 98.94 77 PHE A O 1
ATOM 611 N N . LEU A 1 78 ? -7.629 7.777 10.148 1 98.88 78 LEU A N 1
ATOM 612 C CA . LEU A 1 78 ? -6.637 6.938 9.484 1 98.88 78 LEU A CA 1
ATOM 613 C C . LEU A 1 78 ? -6.652 7.164 7.973 1 98.88 78 LEU A C 1
ATOM 615 O O . LEU A 1 78 ? -7.621 6.805 7.301 1 98.88 78 LEU A O 1
ATOM 619 N N . THR A 1 79 ? -5.551 7.715 7.531 1 98.75 79 THR A N 1
ATOM 620 C CA . THR A 1 79 ? -5.477 8.016 6.105 1 98.75 79 THR A CA 1
ATOM 621 C C . THR A 1 79 ? -5.516 6.73 5.281 1 98.75 79 THR A C 1
ATOM 623 O O . THR A 1 79 ? -6.266 6.633 4.305 1 98.75 79 THR A O 1
ATOM 626 N N . HIS A 1 80 ? -4.672 5.762 5.594 1 98.5 80 HIS A N 1
ATOM 627 C CA . HIS A 1 80 ? -4.672 4.453 4.953 1 98.5 80 HIS A CA 1
ATOM 628 C C . HIS A 1 80 ? -3.918 3.428 5.797 1 98.5 80 HIS A C 1
ATOM 630 O O . HIS A 1 80 ? -3.387 3.762 6.859 1 98.5 80 HIS A O 1
ATOM 636 N N . ASP A 1 81 ? -3.875 2.213 5.355 1 98 81 ASP A N 1
ATOM 637 C CA . ASP A 1 81 ? -3.539 1.104 6.242 1 98 81 ASP A CA 1
ATOM 638 C C . ASP A 1 81 ? -2.066 0.721 6.109 1 98 81 ASP A C 1
ATOM 640 O O . ASP A 1 81 ? -1.644 -0.323 6.609 1 98 81 ASP A O 1
ATOM 644 N N . ASP A 1 82 ? -1.21 1.546 5.492 1 97.94 82 ASP A N 1
ATOM 645 C CA . ASP A 1 82 ? 0.224 1.271 5.516 1 97.94 82 ASP A CA 1
ATOM 646 C C . ASP A 1 82 ? 0.777 1.363 6.934 1 97.94 82 ASP A C 1
ATOM 648 O O . ASP A 1 82 ? 0.195 2.031 7.793 1 97.94 82 ASP A O 1
ATOM 652 N N . ARG A 1 83 ? 1.88 0.786 7.168 1 96.81 83 ARG A N 1
ATOM 653 C CA . ARG A 1 83 ? 2.344 0.558 8.531 1 96.81 83 ARG A CA 1
ATOM 654 C C . ARG A 1 83 ? 2.854 1.851 9.164 1 96.81 83 ARG A C 1
ATOM 656 O O . ARG A 1 83 ? 2.783 2.023 10.383 1 96.81 83 ARG A O 1
ATOM 663 N N . ASP A 1 84 ? 3.314 2.73 8.32 1 97.38 84 ASP A N 1
ATOM 664 C CA . ASP A 1 84 ? 3.773 3.998 8.883 1 97.38 84 ASP A CA 1
ATOM 665 C C . ASP A 1 84 ? 2.594 4.91 9.211 1 97.38 84 ASP A C 1
ATOM 667 O O . ASP A 1 84 ? 2.771 5.973 9.812 1 97.38 84 ASP A O 1
ATOM 671 N N . HIS A 1 85 ? 1.406 4.543 8.922 1 98.5 85 HIS A N 1
ATOM 672 C CA . HIS A 1 85 ? 0.195 5.285 9.25 1 98.5 85 HIS A CA 1
ATOM 673 C C . HIS A 1 85 ? -0.646 4.543 10.281 1 98.5 85 HIS A C 1
ATOM 675 O O . HIS A 1 85 ? -1.116 5.145 11.25 1 98.5 85 HIS A O 1
ATOM 681 N N . ALA A 1 86 ? -0.804 3.258 10.062 1 98.31 86 ALA A N 1
ATOM 682 C CA . ALA A 1 86 ? -1.735 2.457 10.852 1 98.31 86 ALA A CA 1
ATOM 683 C C . ALA A 1 86 ? -0.992 1.596 11.875 1 98.31 86 ALA A C 1
ATOM 685 O O . ALA A 1 86 ? -1.604 0.795 12.586 1 98.31 86 ALA A O 1
ATOM 686 N N . GLY A 1 87 ? 0.279 1.725 11.961 1 97.06 87 GLY A N 1
ATOM 687 C CA . GLY A 1 87 ? 1.131 0.781 12.664 1 97.06 87 GLY A CA 1
ATOM 688 C C . GLY A 1 87 ? 0.818 0.687 14.148 1 97.06 87 GLY A C 1
ATOM 689 O O . GLY A 1 87 ? 1.064 -0.346 14.773 1 97.06 87 GLY A O 1
ATOM 690 N N . ASN A 1 88 ? 0.271 1.754 14.766 1 98.44 88 ASN A N 1
ATOM 691 C CA . ASN A 1 88 ? 0.001 1.753 16.203 1 98.44 88 ASN A CA 1
ATOM 692 C C . ASN A 1 88 ? -1.491 1.888 16.484 1 98.44 88 ASN A C 1
ATOM 694 O O . ASN A 1 88 ? -1.882 2.275 17.594 1 98.44 88 ASN A O 1
ATOM 698 N N . LEU A 1 89 ? -2.279 1.594 15.5 1 98.69 89 LEU A N 1
ATOM 699 C CA . LEU A 1 89 ? -3.717 1.818 15.594 1 98.69 89 LEU A CA 1
ATOM 700 C C . LEU A 1 89 ? -4.316 1.026 16.75 1 98.69 89 LEU A C 1
ATOM 702 O O . LEU A 1 89 ? -5.086 1.567 17.547 1 98.69 89 LEU A O 1
ATOM 706 N N . LEU A 1 90 ? -3.996 -0.262 16.906 1 97.94 90 LEU A N 1
ATOM 707 C CA . LEU A 1 90 ? -4.57 -1.088 17.969 1 97.94 90 LEU A CA 1
ATOM 708 C C . LEU A 1 90 ? -4.164 -0.568 19.344 1 97.94 90 LEU A C 1
ATOM 710 O O . LEU A 1 90 ? -4.988 -0.517 20.25 1 97.94 90 LEU A O 1
ATOM 714 N N . ALA A 1 91 ? -2.932 -0.222 19.469 1 98.5 91 ALA A N 1
ATOM 715 C CA . ALA A 1 91 ? -2.463 0.354 20.734 1 98.5 91 ALA A CA 1
ATOM 716 C C . ALA A 1 91 ? -3.201 1.652 21.047 1 98.5 91 ALA A C 1
ATOM 718 O O . ALA A 1 91 ? -3.594 1.887 22.188 1 98.5 91 ALA A O 1
ATOM 719 N N . VAL A 1 92 ? -3.385 2.482 20.031 1 98.81 92 VAL A N 1
ATOM 720 C CA . VAL A 1 92 ? -4.066 3.762 20.203 1 98.81 92 VAL A CA 1
ATOM 721 C C . VAL A 1 92 ? -5.527 3.525 20.578 1 98.81 92 VAL A C 1
ATOM 723 O O . VAL A 1 92 ? -6.051 4.156 21.5 1 98.81 92 VAL A O 1
ATOM 726 N N . LEU A 1 93 ? -6.176 2.588 19.875 1 98.69 93 LEU A N 1
ATOM 727 C CA . LEU A 1 93 ? -7.574 2.287 20.172 1 98.69 93 LEU A CA 1
ATOM 728 C C . LEU A 1 93 ? -7.734 1.773 21.594 1 98.69 93 LEU A C 1
ATOM 730 O O . LEU A 1 93 ? -8.742 2.045 22.25 1 98.69 93 LEU A O 1
ATOM 734 N N . ALA A 1 94 ? -6.762 1.035 22.047 1 98.31 94 ALA A N 1
ATOM 735 C CA . ALA A 1 94 ? -6.801 0.502 23.406 1 98.31 94 ALA A CA 1
ATOM 736 C C . ALA A 1 94 ? -6.688 1.621 24.438 1 98.31 94 ALA A C 1
ATOM 738 O O . ALA A 1 94 ? -7.348 1.582 25.469 1 98.31 94 ALA A O 1
ATOM 739 N N . GLU A 1 95 ? -5.945 2.639 24.141 1 98.69 95 GLU A N 1
ATOM 740 C CA . GLU A 1 95 ? -5.68 3.709 25.094 1 98.69 95 GLU A CA 1
ATOM 741 C C . GLU A 1 95 ? -6.691 4.84 24.969 1 98.69 95 GLU A C 1
ATOM 743 O O . GLU A 1 95 ? -6.797 5.699 25.844 1 98.69 95 GLU A O 1
ATOM 748 N N . CYS A 1 96 ? -7.398 4.824 23.859 1 98.75 96 CYS A N 1
ATOM 749 C CA . CYS A 1 96 ? -8.398 5.852 23.594 1 98.75 96 CYS A CA 1
ATOM 750 C C . CYS A 1 96 ? -9.797 5.246 23.531 1 98.75 96 CYS A C 1
ATOM 752 O O . CYS A 1 96 ? -10.422 5.207 22.469 1 98.75 96 CYS A O 1
ATOM 754 N N . PRO A 1 97 ? -10.383 4.902 24.641 1 98.19 97 PRO A N 1
ATOM 755 C CA . PRO A 1 97 ? -11.656 4.188 24.641 1 98.19 97 PRO A CA 1
ATOM 756 C C . PRO A 1 97 ? -12.805 5.031 24.078 1 98.19 97 PRO A C 1
ATOM 758 O O . PRO A 1 97 ? -13.82 4.484 23.641 1 98.19 97 PRO A O 1
ATOM 761 N N . ASN A 1 98 ? -12.656 6.301 24.016 1 98.25 98 ASN A N 1
ATOM 762 C CA . ASN A 1 98 ? -13.734 7.18 23.578 1 98.25 98 ASN A CA 1
ATOM 763 C C . ASN A 1 98 ? -13.586 7.562 22.109 1 98.25 98 ASN A C 1
ATOM 765 O O . ASN A 1 98 ? -14.43 8.273 21.562 1 98.25 98 ASN A O 1
ATOM 769 N N . ALA A 1 99 ? -12.57 7.078 21.469 1 98.75 99 ALA A N 1
ATOM 770 C CA . ALA A 1 99 ? -12.266 7.508 20.109 1 98.75 99 ALA A CA 1
ATOM 771 C C . ALA A 1 99 ? -13.047 6.688 19.078 1 98.75 99 ALA A C 1
ATOM 773 O O . ALA A 1 99 ? -13.25 5.484 19.266 1 98.75 99 ALA A O 1
ATOM 774 N N . THR A 1 100 ? -13.516 7.332 18.031 1 98.69 100 THR A N 1
ATOM 775 C CA . THR A 1 100 ? -14.07 6.707 16.828 1 98.69 100 THR A CA 1
ATOM 776 C C . THR A 1 100 ? -13.055 6.734 15.695 1 98.69 100 THR A C 1
ATOM 778 O O . THR A 1 100 ? -12.445 7.77 15.414 1 98.69 100 THR A O 1
ATOM 781 N N . LEU A 1 101 ? -12.844 5.594 15.109 1 98.88 101 LEU A N 1
ATOM 782 C CA . LEU A 1 101 ? -11.945 5.477 13.969 1 98.88 101 LEU A CA 1
ATOM 783 C C . LEU A 1 101 ? -12.625 5.93 12.688 1 98.88 101 LEU A C 1
ATOM 785 O O . LEU A 1 101 ? -13.688 5.414 12.328 1 98.88 101 LEU A O 1
ATOM 789 N N . LEU A 1 102 ? -12.078 6.965 12.094 1 98.88 102 LEU A N 1
ATOM 790 C CA . LEU A 1 102 ? -12.508 7.457 10.789 1 98.88 102 LEU A CA 1
ATOM 791 C C . LEU A 1 102 ? -11.664 6.855 9.672 1 98.88 102 LEU A C 1
ATOM 793 O O . LEU A 1 102 ? -10.461 7.113 9.594 1 98.88 102 LEU A O 1
ATOM 797 N N . THR A 1 103 ? -12.258 6.043 8.859 1 98.5 103 THR A N 1
ATOM 798 C CA . THR A 1 103 ? -11.555 5.402 7.75 1 98.5 103 THR A CA 1
ATOM 799 C C . THR A 1 103 ? -12.547 4.867 6.719 1 98.5 103 THR A C 1
ATOM 801 O O . THR A 1 103 ? -13.695 5.328 6.652 1 98.5 103 THR A O 1
ATOM 804 N N . THR A 1 104 ? -12.109 4.016 5.797 1 98.19 104 THR A N 1
ATOM 805 C CA . THR A 1 104 ? -12.969 3.518 4.73 1 98.19 104 THR A CA 1
ATOM 806 C C . THR A 1 104 ? -13.25 2.031 4.918 1 98.19 104 THR A C 1
ATOM 808 O O . THR A 1 104 ? -12.523 1.337 5.625 1 98.19 104 THR A O 1
ATOM 811 N N . TRP A 1 105 ? -14.328 1.588 4.238 1 97.94 105 TRP A N 1
ATOM 812 C CA . TRP A 1 105 ? -14.672 0.17 4.203 1 97.94 105 TRP A CA 1
ATOM 813 C C . TRP A 1 105 ? -13.492 -0.665 3.719 1 97.94 105 TRP A C 1
ATOM 815 O O . TRP A 1 105 ? -13.18 -1.704 4.305 1 97.94 105 TRP A O 1
ATOM 825 N N . PHE A 1 106 ? -12.859 -0.203 2.736 1 98.06 106 PHE A N 1
ATOM 826 C CA . PHE A 1 106 ? -11.773 -0.964 2.129 1 98.06 106 PHE A CA 1
ATOM 827 C C . PHE A 1 106 ? -10.57 -1.025 3.059 1 98.06 106 PHE A C 1
ATOM 829 O O . PHE A 1 106 ? -9.914 -2.064 3.168 1 98.06 106 PHE A O 1
ATOM 836 N N . SER A 1 107 ? -10.305 0.073 3.748 1 98 107 SER A N 1
ATOM 837 C CA . SER A 1 107 ? -9.219 0.078 4.727 1 98 107 SER A CA 1
ATOM 838 C C . SER A 1 107 ? -9.461 -0.956 5.82 1 98 107 SER A C 1
ATOM 840 O O . SER A 1 107 ? -8.539 -1.679 6.211 1 98 107 SER A O 1
ATOM 842 N N . ILE A 1 108 ? -10.672 -1.022 6.32 1 97.69 108 ILE A N 1
ATOM 843 C CA . ILE A 1 108 ? -11.031 -1.995 7.348 1 97.69 108 ILE A CA 1
ATOM 844 C C . ILE A 1 108 ? -10.805 -3.41 6.816 1 97.69 108 ILE A C 1
ATOM 846 O O . ILE A 1 108 ? -10.242 -4.258 7.516 1 97.69 108 ILE A O 1
ATOM 850 N N . GLY A 1 109 ? -11.227 -3.627 5.574 1 96.94 109 GLY A N 1
ATOM 851 C CA . GLY A 1 109 ? -11.008 -4.922 4.945 1 96.94 109 GLY A CA 1
ATOM 852 C C . GLY A 1 109 ? -9.539 -5.289 4.828 1 96.94 109 GLY A C 1
ATOM 853 O O . GLY A 1 109 ? -9.156 -6.426 5.109 1 96.94 109 GLY A O 1
ATOM 854 N N . ARG A 1 110 ? -8.727 -4.355 4.445 1 97.81 110 ARG A N 1
ATOM 855 C CA . ARG A 1 110 ? -7.297 -4.609 4.305 1 97.81 110 ARG A CA 1
ATOM 856 C C . ARG A 1 110 ? -6.652 -4.879 5.66 1 97.81 110 ARG A C 1
ATOM 858 O O . ARG A 1 110 ? -5.816 -5.777 5.785 1 97.81 110 ARG A O 1
ATOM 865 N N . MET A 1 111 ? -7.09 -4.176 6.66 1 97.81 111 MET A N 1
ATOM 866 C CA . MET A 1 111 ? -6.523 -4.383 7.992 1 97.81 111 MET A CA 1
ATOM 867 C C . MET A 1 111 ? -6.926 -5.746 8.547 1 97.81 111 MET A C 1
ATOM 869 O O . MET A 1 111 ? -6.199 -6.328 9.352 1 97.81 111 MET A O 1
ATOM 873 N N . ALA A 1 112 ? -8.023 -6.297 8.078 1 97.31 112 ALA A N 1
ATOM 874 C CA . ALA A 1 112 ? -8.508 -7.598 8.531 1 97.31 112 ALA A CA 1
ATOM 875 C C . ALA A 1 112 ? -7.543 -8.711 8.141 1 97.31 112 ALA A C 1
ATOM 877 O O . ALA A 1 112 ? -7.637 -9.828 8.641 1 97.31 112 ALA A O 1
ATOM 878 N N . GLU A 1 113 ? -6.586 -8.406 7.277 1 96.62 113 GLU A N 1
ATOM 879 C CA . GLU A 1 113 ? -5.527 -9.344 6.922 1 96.62 113 GLU A CA 1
ATOM 880 C C . GLU A 1 113 ? -4.629 -9.648 8.117 1 96.62 113 GLU A C 1
ATOM 882 O O . GLU A 1 113 ? -3.875 -10.617 8.109 1 96.62 113 GLU A O 1
ATOM 887 N N . GLU A 1 114 ? -4.758 -8.789 9.094 1 96.38 114 GLU A N 1
ATOM 888 C CA . GLU A 1 114 ? -3.873 -8.969 10.242 1 96.38 114 GLU A CA 1
ATOM 889 C C . GLU A 1 114 ? -4.656 -8.922 11.555 1 96.38 114 GLU A C 1
ATOM 891 O O . GLU A 1 114 ? -4.355 -9.664 12.484 1 96.38 114 GLU A O 1
ATOM 896 N N . TRP A 1 115 ? -5.68 -8.016 11.609 1 95.75 115 TRP A N 1
ATOM 897 C CA . TRP A 1 115 ? -6.465 -7.902 12.828 1 95.75 115 TRP A CA 1
ATOM 898 C C . TRP A 1 115 ? -7.895 -7.469 12.523 1 95.75 115 TRP A C 1
ATOM 900 O O . TRP A 1 115 ? -8.18 -6.977 11.422 1 95.75 115 TRP A O 1
ATOM 910 N N . GLU A 1 116 ? -8.695 -7.691 13.469 1 94.19 116 GLU A N 1
ATOM 911 C CA . GLU A 1 116 ? -10.078 -7.242 13.352 1 94.19 116 GLU A CA 1
ATOM 912 C C . GLU A 1 116 ? -10.258 -5.844 13.938 1 94.19 116 GLU A C 1
ATOM 914 O O . GLU A 1 116 ? -9.859 -5.582 15.07 1 94.19 116 GLU A O 1
ATOM 919 N N . THR A 1 117 ? -10.75 -4.988 13.164 1 96.12 117 THR A N 1
ATOM 920 C CA . THR A 1 117 ? -11.094 -3.65 13.625 1 96.12 117 THR A CA 1
ATOM 921 C C . THR A 1 117 ? -12.523 -3.621 14.172 1 96.12 117 THR A C 1
ATOM 923 O O . THR A 1 117 ? -13.445 -4.129 13.531 1 96.12 117 THR A O 1
ATOM 926 N N . PRO A 1 118 ? -12.727 -3.088 15.352 1 96.12 118 PRO A N 1
ATOM 927 C CA . PRO A 1 118 ? -14.094 -2.99 15.875 1 96.12 118 PRO A CA 1
ATOM 928 C C . PRO A 1 118 ? -14.969 -2.039 15.062 1 96.12 118 PRO A C 1
ATOM 930 O O . PRO A 1 118 ? -14.922 -0.824 15.273 1 96.12 118 PRO A O 1
ATOM 933 N N . VAL A 1 119 ? -15.797 -2.58 14.305 1 94.38 119 VAL A N 1
ATOM 934 C CA . VAL A 1 119 ? -16.562 -1.81 13.328 1 94.38 119 VAL A CA 1
ATOM 935 C C . VAL A 1 119 ? -17.547 -0.891 14.047 1 94.38 119 VAL A C 1
ATOM 937 O O . VAL A 1 119 ? -17.891 0.177 13.539 1 94.38 119 VAL A O 1
ATOM 940 N N . ASN A 1 120 ? -17.953 -1.263 15.242 1 93.56 120 ASN A N 1
ATOM 941 C CA . ASN A 1 120 ? -18.875 -0.443 16.016 1 93.56 120 ASN A CA 1
ATOM 942 C C . ASN A 1 120 ? -18.219 0.838 16.516 1 93.56 120 ASN A C 1
ATOM 944 O O . ASN A 1 120 ? -18.891 1.759 16.969 1 93.56 120 ASN A O 1
ATOM 948 N N . ARG A 1 121 ? -16.922 0.958 16.375 1 97.25 121 ARG A N 1
ATOM 949 C CA . ARG A 1 121 ? -16.188 2.162 16.719 1 97.25 121 ARG A CA 1
ATOM 950 C C . ARG A 1 121 ? -15.609 2.832 15.469 1 97.25 121 ARG A C 1
ATOM 952 O O . ARG A 1 121 ? -14.594 3.523 15.539 1 97.25 121 ARG A O 1
ATOM 959 N N . CYS A 1 122 ? -16.203 2.547 14.359 1 98.12 122 CYS A N 1
ATOM 960 C CA . CYS A 1 122 ? -15.711 3.111 13.102 1 98.12 122 CYS A CA 1
ATOM 961 C C . CYS A 1 122 ? -16.766 3.986 12.445 1 98.12 122 CYS A C 1
ATOM 963 O O . CYS A 1 122 ? -17.969 3.797 12.68 1 98.12 122 CYS A O 1
ATOM 965 N N . ARG A 1 123 ? -16.359 4.887 11.727 1 98.31 123 ARG A N 1
ATOM 966 C CA . ARG A 1 123 ? -17.141 5.699 10.805 1 98.31 123 ARG A CA 1
ATOM 967 C C . ARG A 1 123 ? -16.453 5.805 9.445 1 98.31 123 ARG A C 1
ATOM 969 O O . ARG A 1 123 ? -15.25 6.066 9.367 1 98.31 123 ARG A O 1
ATOM 976 N N . PHE A 1 124 ? -17.219 5.543 8.398 1 98.25 124 PHE A N 1
ATOM 977 C CA . PHE A 1 124 ? -16.656 5.637 7.055 1 98.25 124 PHE A CA 1
ATOM 978 C C . PHE A 1 124 ? -16.484 7.094 6.645 1 98.25 124 PHE A C 1
ATOM 980 O O . PHE A 1 124 ? -17.359 7.922 6.879 1 98.25 124 PHE A O 1
ATOM 987 N N . MET A 1 125 ? -15.359 7.383 6.145 1 97.19 125 MET A N 1
ATOM 988 C CA . MET A 1 125 ? -15.016 8.688 5.578 1 97.19 125 MET A CA 1
ATOM 989 C C . MET A 1 125 ? -14.555 8.547 4.133 1 97.19 125 MET A C 1
ATOM 991 O O . MET A 1 125 ? -13.453 8.07 3.873 1 97.19 125 MET A O 1
ATOM 995 N N . THR A 1 126 ? -15.414 8.945 3.186 1 96.75 126 THR A N 1
ATOM 996 C CA . THR A 1 126 ? -15.039 8.938 1.775 1 96.75 126 THR A CA 1
ATOM 997 C C . THR A 1 126 ? -14.82 10.359 1.267 1 96.75 126 THR A C 1
ATOM 999 O O . THR A 1 126 ? -14.891 11.32 2.039 1 96.75 126 THR A O 1
ATOM 1002 N N . ASP A 1 127 ? -14.461 10.508 0.049 1 97 127 ASP A N 1
ATOM 1003 C CA . ASP A 1 127 ? -14.125 11.797 -0.555 1 97 127 ASP A CA 1
ATOM 1004 C C . ASP A 1 127 ? -15.258 12.805 -0.367 1 97 127 ASP A C 1
ATOM 1006 O O . ASP A 1 127 ? -16.391 12.555 -0.772 1 97 127 ASP A O 1
ATOM 1010 N N . GLY A 1 128 ? -14.914 13.859 0.312 1 97.12 128 GLY A N 1
ATOM 1011 C CA . GLY A 1 128 ? -15.875 14.938 0.49 1 97.12 128 GLY A CA 1
ATOM 1012 C C . GLY A 1 128 ? -16.625 14.859 1.805 1 97.12 128 GLY A C 1
ATOM 1013 O O . GLY A 1 128 ? -17.25 15.836 2.225 1 97.12 128 GLY A O 1
ATOM 1014 N N . ASP A 1 129 ? -16.562 13.742 2.496 1 98.06 129 ASP A N 1
ATOM 1015 C CA . ASP A 1 129 ? -17.25 13.609 3.777 1 98.06 129 ASP A CA 1
ATOM 1016 C C . ASP A 1 129 ? -16.688 14.57 4.812 1 98.06 129 ASP A C 1
ATOM 1018 O O . ASP A 1 129 ? -15.516 14.961 4.727 1 98.06 129 ASP A O 1
ATOM 1022 N N . THR A 1 130 ? -17.516 14.906 5.766 1 98 130 THR A N 1
ATOM 1023 C CA . THR A 1 130 ? -17.109 15.852 6.809 1 98 130 THR A CA 1
ATOM 1024 C C . THR A 1 130 ? -17.359 15.258 8.195 1 98 130 THR A C 1
ATOM 1026 O O . THR A 1 130 ? -18.156 14.336 8.344 1 98 130 THR A O 1
ATOM 1029 N N . ILE A 1 131 ? -16.594 15.75 9.148 1 96.31 131 ILE A N 1
ATOM 1030 C CA . ILE A 1 131 ? -16.891 15.484 10.555 1 96.31 131 ILE A CA 1
ATOM 1031 C C . ILE A 1 131 ? -16.906 16.797 11.336 1 96.31 131 ILE A C 1
ATOM 1033 O O . ILE A 1 131 ? -16.109 17.703 11.055 1 96.31 131 ILE A O 1
ATOM 1037 N N . ASP A 1 132 ? -17.812 16.891 12.188 1 97.25 132 ASP A N 1
ATOM 1038 C CA . ASP A 1 132 ? -17.828 17.953 13.188 1 97.25 132 ASP A CA 1
ATOM 1039 C C . ASP A 1 132 ? -17 17.578 14.406 1 97.25 132 ASP A C 1
ATOM 1041 O O . ASP A 1 132 ? -17.359 16.672 15.164 1 97.25 132 ASP A O 1
ATOM 1045 N N . ALA A 1 133 ? -15.906 18.234 14.617 1 97.19 133 ALA A N 1
ATOM 1046 C CA . ALA A 1 133 ? -15.031 17.953 15.75 1 97.19 133 ALA A CA 1
ATOM 1047 C C . ALA A 1 133 ? -15.227 18.984 16.859 1 97.19 133 ALA A C 1
ATOM 1049 O O . ALA A 1 133 ? -14.258 19.422 17.5 1 97.19 133 ALA A O 1
ATOM 1050 N N . GLY A 1 134 ? -16.406 19.422 17.031 1 97.19 134 GLY A N 1
ATOM 1051 C CA . GLY A 1 134 ? -16.781 20.328 18.109 1 97.19 134 GLY A CA 1
ATOM 1052 C C . GLY A 1 134 ? -16.562 21.797 17.75 1 97.19 134 GLY A C 1
ATOM 1053 O O . GLY A 1 134 ? -17.531 22.562 17.703 1 97.19 134 GLY A O 1
ATOM 1054 N N . ASP A 1 135 ? -15.391 22.234 17.5 1 97.12 135 ASP A N 1
ATOM 1055 C CA . ASP A 1 135 ? -15.109 23.641 17.234 1 97.12 135 ASP A CA 1
ATOM 1056 C C . ASP A 1 135 ? -14.648 23.828 15.781 1 97.12 135 ASP A C 1
ATOM 1058 O O . ASP A 1 135 ? -14.312 24.938 15.383 1 97.12 135 ASP A O 1
ATOM 1062 N N . ARG A 1 136 ? -14.586 22.734 15.016 1 96.31 136 ARG A N 1
ATOM 1063 C CA . ARG A 1 136 ? -14.156 22.812 13.617 1 96.31 136 ARG A CA 1
ATOM 1064 C C . ARG A 1 136 ? -14.781 21.688 12.797 1 96.31 136 ARG A C 1
ATOM 1066 O O . ARG A 1 136 ? -15.219 20.672 13.352 1 96.31 136 ARG A O 1
ATOM 1073 N N . THR A 1 137 ? -14.914 21.938 11.57 1 97.25 137 THR A N 1
ATOM 1074 C CA . THR A 1 137 ? -15.328 20.953 10.594 1 97.25 137 THR A CA 1
ATOM 1075 C C . THR A 1 137 ? -14.141 20.469 9.766 1 97.25 137 THR A C 1
ATOM 1077 O O . THR A 1 137 ? -13.391 21.281 9.219 1 97.25 137 THR A O 1
ATOM 1080 N N . LEU A 1 138 ? -13.945 19.188 9.742 1 98.31 138 LEU A N 1
ATOM 1081 C CA . LEU A 1 138 ? -12.891 18.578 8.953 1 98.31 138 LEU A CA 1
ATOM 1082 C C . LEU A 1 138 ? -13.461 17.891 7.715 1 98.31 138 LEU A C 1
ATOM 1084 O O . LEU A 1 138 ? -14.531 17.281 7.781 1 98.31 138 LEU A O 1
ATOM 1088 N N . VAL A 1 139 ? -12.734 17.969 6.625 1 98.44 139 VAL A N 1
ATOM 1089 C CA . VAL A 1 139 ? -13.195 17.406 5.359 1 98.44 139 VAL A CA 1
ATOM 1090 C C . VAL A 1 139 ? -12.172 16.406 4.836 1 98.44 139 VAL A C 1
ATOM 1092 O O . VAL A 1 139 ? -10.977 16.703 4.762 1 98.44 139 VAL A O 1
ATOM 1095 N N . ALA A 1 140 ? -12.648 15.219 4.559 1 98.62 140 ALA A N 1
ATOM 1096 C CA . ALA A 1 140 ? -11.812 14.227 3.898 1 98.62 140 ALA A CA 1
ATOM 1097 C C . ALA A 1 140 ? -11.758 14.469 2.393 1 98.62 140 ALA A C 1
ATOM 1099 O O . ALA A 1 140 ? -12.75 14.867 1.786 1 98.62 140 ALA A O 1
ATOM 1100 N N . LYS A 1 141 ? -10.586 14.242 1.845 1 98.25 141 LYS A N 1
ATOM 1101 C CA . LYS A 1 141 ? -10.391 14.438 0.412 1 98.25 141 LYS A CA 1
ATOM 1102 C C . LYS A 1 141 ? -9.461 13.383 -0.171 1 98.25 141 LYS A C 1
ATOM 1104 O O . LYS A 1 141 ? -8.445 13.031 0.439 1 98.25 141 LYS A O 1
ATOM 1109 N N . ARG A 1 142 ? -9.836 12.852 -1.324 1 97.38 142 ARG A N 1
ATOM 1110 C CA . ARG A 1 142 ? -8.883 12.023 -2.059 1 97.38 142 ARG A CA 1
ATOM 1111 C C . ARG A 1 142 ? -7.734 12.867 -2.594 1 97.38 142 ARG A C 1
ATOM 1113 O O . ARG A 1 142 ? -7.949 13.812 -3.355 1 97.38 142 ARG A O 1
ATOM 1120 N N . PRO A 1 143 ? -6.543 12.539 -2.246 1 98.25 143 PRO A N 1
ATOM 1121 C CA . PRO A 1 143 ? -5.414 13.336 -2.732 1 98.25 143 PRO A CA 1
ATOM 1122 C C . PRO A 1 143 ? -4.969 12.938 -4.137 1 98.25 143 PRO A C 1
ATOM 1124 O O . PRO A 1 143 ? -5.324 11.852 -4.613 1 98.25 143 PRO A O 1
ATOM 1127 N N . PRO A 1 144 ? -4.176 13.781 -4.777 1 97.94 144 PRO A N 1
ATOM 1128 C CA . PRO A 1 144 ? -3.738 13.508 -6.148 1 97.94 144 PRO A CA 1
ATOM 1129 C C . PRO A 1 144 ? -2.779 12.328 -6.234 1 97.94 144 PRO A C 1
ATOM 1131 O O . PRO A 1 144 ? -2.812 11.57 -7.211 1 97.94 144 PRO A O 1
ATOM 1134 N N . LEU A 1 145 ? -1.914 12.195 -5.27 1 97.94 145 LEU A N 1
ATOM 1135 C CA . LEU A 1 145 ? -0.935 11.109 -5.258 1 97.94 145 LEU A CA 1
ATOM 1136 C C . LEU A 1 145 ? -1.058 10.281 -3.988 1 97.94 145 LEU A C 1
ATOM 1138 O O . LEU A 1 145 ? -1.297 10.82 -2.906 1 97.94 145 LEU A O 1
ATOM 1142 N N . TYR A 1 146 ? -0.898 9.047 -4.195 1 97.69 146 TYR A N 1
ATOM 1143 C CA . TYR A 1 146 ? -0.964 8.109 -3.074 1 97.69 146 TYR A CA 1
ATOM 1144 C C . TYR A 1 146 ? -0.298 6.789 -3.43 1 97.69 146 TYR A C 1
ATOM 1146 O O . TYR A 1 146 ? -0.161 6.449 -4.605 1 97.69 146 TYR A O 1
ATOM 1154 N N . ASP A 1 147 ? 0.106 6.074 -2.447 1 98.06 147 ASP A N 1
ATOM 1155 C CA . ASP A 1 147 ? 0.743 4.773 -2.641 1 98.06 147 ASP A CA 1
ATOM 1156 C C . ASP A 1 147 ? -0.177 3.641 -2.193 1 98.06 147 ASP A C 1
ATOM 1158 O O . ASP A 1 147 ? 0.196 2.469 -2.264 1 98.06 147 ASP A O 1
ATOM 1162 N N . ASN A 1 148 ? -1.306 3.977 -1.728 1 98.31 148 ASN A N 1
ATOM 1163 C CA . ASN A 1 148 ? -2.312 3.061 -1.201 1 98.31 148 ASN A CA 1
ATOM 1164 C C . ASN A 1 148 ? -3.717 3.459 -1.644 1 98.31 148 ASN A C 1
ATOM 1166 O O . ASN A 1 148 ? -4.094 4.629 -1.548 1 98.31 148 ASN A O 1
ATOM 1170 N N . PRO A 1 149 ? -4.516 2.496 -2.074 1 97.94 149 PRO A N 1
ATOM 1171 C CA . PRO A 1 149 ? -5.805 2.832 -2.68 1 97.94 149 PRO A CA 1
ATOM 1172 C C . PRO A 1 149 ? -6.793 3.422 -1.675 1 97.94 149 PRO A C 1
ATOM 1174 O O . PRO A 1 149 ? -7.805 4.008 -2.068 1 97.94 149 PRO A O 1
ATOM 1177 N N . THR A 1 150 ? -6.562 3.342 -0.401 1 98.06 150 THR A N 1
ATOM 1178 C CA . THR A 1 150 ? -7.535 3.783 0.592 1 98.06 150 THR A CA 1
ATOM 1179 C C . THR A 1 150 ? -7.203 5.188 1.088 1 98.06 150 THR A C 1
ATOM 1181 O O . THR A 1 150 ? -7.906 5.73 1.944 1 98.06 150 THR A O 1
ATOM 1184 N N . THR A 1 151 ? -6.277 5.859 0.523 1 98.62 151 THR A N 1
ATOM 1185 C CA . THR A 1 151 ? -5.684 7.078 1.063 1 98.62 151 THR A CA 1
ATOM 1186 C C . THR A 1 151 ? -6.691 8.227 1.035 1 98.62 151 THR A C 1
ATOM 1188 O O . THR A 1 151 ? -7.367 8.438 0.028 1 98.62 151 THR A O 1
ATOM 1191 N N . ARG A 1 152 ? -6.746 8.906 2.186 1 98.69 152 ARG A N 1
ATOM 1192 C CA . ARG A 1 152 ? -7.555 10.117 2.303 1 98.69 152 ARG A CA 1
ATOM 1193 C C . ARG A 1 152 ? -6.766 11.234 2.979 1 98.69 152 ARG A C 1
ATOM 1195 O O . ARG A 1 152 ? -6.055 11 3.957 1 98.69 152 ARG A O 1
ATOM 1202 N N . ALA A 1 153 ? -6.914 12.43 2.439 1 98.88 153 ALA A N 1
ATOM 1203 C CA . ALA A 1 153 ? -6.406 13.656 3.059 1 98.88 153 ALA A CA 1
ATOM 1204 C C . ALA A 1 153 ? -7.453 14.273 3.982 1 98.88 153 ALA A C 1
ATOM 1206 O O . ALA A 1 153 ? -8.609 13.852 3.992 1 98.88 153 ALA A O 1
ATOM 1207 N N . LEU A 1 154 ? -7.02 15.219 4.777 1 98.94 154 LEU A N 1
ATOM 1208 C CA . LEU A 1 154 ? -7.891 15.883 5.742 1 98.94 154 LEU A CA 1
ATOM 1209 C C . LEU A 1 154 ? -7.645 17.391 5.754 1 98.94 154 LEU A C 1
ATOM 1211 O O . LEU A 1 154 ? -6.504 17.828 5.871 1 98.94 154 LEU A O 1
ATOM 1215 N N . PHE A 1 155 ? -8.703 18.156 5.578 1 98.88 155 PHE A N 1
ATOM 1216 C CA . PHE A 1 155 ? -8.602 19.609 5.559 1 98.88 155 PHE A CA 1
ATOM 1217 C C . PHE A 1 155 ? -9.375 20.234 6.723 1 98.88 155 PHE A C 1
ATOM 1219 O O . PHE A 1 155 ? -10.523 19.875 6.965 1 98.88 155 PHE A O 1
ATOM 1226 N N . ASP A 1 156 ? -8.688 21.031 7.512 1 98.62 156 ASP A N 1
ATOM 1227 C CA . ASP A 1 156 ? -9.273 21.828 8.586 1 98.62 156 ASP A CA 1
ATOM 1228 C C . ASP A 1 156 ? -9.453 23.281 8.164 1 98.62 156 ASP A C 1
ATOM 1230 O O . ASP A 1 156 ? -8.516 24.078 8.227 1 98.62 156 ASP A O 1
ATOM 1234 N N . ALA A 1 157 ? -10.656 23.656 7.879 1 96.19 157 ALA A N 1
ATOM 1235 C CA . ALA A 1 157 ? -10.93 25 7.355 1 96.19 157 ALA A CA 1
ATOM 1236 C C . ALA A 1 157 ? -10.727 26.062 8.43 1 96.19 157 ALA A C 1
ATOM 1238 O O . ALA A 1 157 ? -10.438 27.219 8.117 1 96.19 157 ALA A O 1
ATOM 1239 N N . LYS A 1 158 ? -10.922 25.656 9.68 1 97.38 158 LYS A N 1
ATOM 1240 C CA . LYS A 1 158 ? -10.758 26.625 10.758 1 97.38 158 LYS A CA 1
ATOM 1241 C C . LYS A 1 158 ? -9.336 27.188 10.789 1 97.38 158 LYS A C 1
ATOM 1243 O O . LYS A 1 158 ? -9.141 28.391 10.883 1 97.38 158 LYS A O 1
ATOM 1248 N N . THR A 1 159 ? -8.375 26.281 10.672 1 98.19 159 THR A N 1
ATOM 1249 C CA . THR A 1 159 ? -6.98 26.719 10.75 1 98.19 159 THR A CA 1
ATOM 1250 C C . THR A 1 159 ? -6.359 26.797 9.359 1 98.19 159 THR A C 1
ATOM 1252 O O . THR A 1 159 ? -5.207 27.219 9.211 1 98.19 159 THR A O 1
ATOM 1255 N N . SER A 1 160 ? -7.086 26.375 8.32 1 98.5 160 SER A N 1
ATOM 1256 C CA . SER A 1 160 ? -6.605 26.281 6.941 1 98.5 160 SER A CA 1
ATOM 1257 C C . SER A 1 160 ? -5.402 25.359 6.832 1 98.5 160 SER A C 1
ATOM 1259 O O . SER A 1 160 ? -4.414 25.688 6.172 1 98.5 160 SER A O 1
ATOM 1261 N N . VAL A 1 161 ? -5.418 24.281 7.594 1 98.88 161 VAL A N 1
ATOM 1262 C CA . VAL A 1 161 ? -4.371 23.266 7.551 1 98.88 161 VAL A CA 1
ATOM 1263 C C . VAL A 1 161 ? -4.852 22.062 6.742 1 98.88 161 VAL A C 1
ATOM 1265 O O . VAL A 1 161 ? -5.961 21.562 6.957 1 98.88 161 VAL A O 1
ATOM 1268 N N . LEU A 1 162 ? -4.012 21.688 5.785 1 98.94 162 LEU A N 1
ATOM 1269 C CA . LEU A 1 162 ? -4.246 20.484 4.992 1 98.94 162 LEU A CA 1
ATOM 1270 C C . LEU A 1 162 ? -3.252 19.391 5.363 1 98.94 162 LEU A C 1
ATOM 1272 O O . LEU A 1 162 ? -2.039 19.609 5.336 1 98.94 162 LEU A O 1
ATOM 1276 N N . TRP A 1 163 ? -3.748 18.266 5.863 1 98.94 163 TRP A N 1
ATOM 1277 C CA . TRP A 1 163 ? -2.957 17.031 5.883 1 98.94 163 TRP A CA 1
ATOM 1278 C C . TRP A 1 163 ? -2.988 16.344 4.523 1 98.94 163 TRP A C 1
ATOM 1280 O O . TRP A 1 163 ? -3.99 15.727 4.16 1 98.94 163 TRP A O 1
ATOM 1290 N N . SER A 1 164 ? -1.879 16.375 3.805 1 98.75 164 SER A N 1
ATOM 1291 C CA . SER A 1 164 ? -1.841 15.969 2.404 1 98.75 164 SER A CA 1
ATOM 1292 C C . SER A 1 164 ? -1.389 14.523 2.258 1 98.75 164 SER A C 1
ATOM 1294 O O . SER A 1 164 ? -1.338 13.992 1.146 1 98.75 164 SER A O 1
ATOM 1296 N N . VAL A 1 165 ? -1.091 13.875 3.348 1 97.44 165 VAL A N 1
ATOM 1297 C CA . VAL A 1 165 ? -0.665 12.484 3.42 1 97.44 165 VAL A CA 1
ATOM 1298 C C . VAL A 1 165 ? 0.594 12.281 2.58 1 97.44 165 VAL A C 1
ATOM 1300 O O . VAL A 1 165 ? 1.662 12.797 2.918 1 97.44 165 VAL A O 1
ATOM 1303 N N . ASP A 1 166 ? 0.406 11.68 1.296 1 95.94 166 ASP A N 1
ATOM 1304 C CA . ASP A 1 166 ? 1.574 11.273 0.518 1 95.94 166 ASP A CA 1
ATOM 1305 C C . ASP A 1 166 ? 1.754 12.172 -0.705 1 95.94 166 ASP A C 1
ATOM 1307 O O . ASP A 1 166 ? 2.713 12.016 -1.464 1 95.94 166 ASP A O 1
ATOM 1311 N N . THR A 1 167 ? 0.894 13.141 -0.876 1 98.19 167 THR A N 1
ATOM 1312 C CA . THR A 1 167 ? 0.794 13.891 -2.123 1 98.19 167 THR A CA 1
ATOM 1313 C C . THR A 1 167 ? 2.113 14.586 -2.439 1 98.19 167 THR A C 1
ATOM 1315 O O . THR A 1 167 ? 2.559 14.594 -3.59 1 98.19 167 THR A O 1
ATOM 1318 N N . PHE A 1 168 ? 2.725 15.172 -1.425 1 98.81 168 PHE A N 1
ATOM 1319 C CA . PHE A 1 168 ? 3.93 15.969 -1.623 1 98.81 168 PHE A CA 1
ATOM 1320 C C . PHE A 1 168 ? 5.148 15.258 -1.042 1 98.81 168 PHE A C 1
ATOM 1322 O O . PHE A 1 168 ? 6.039 15.906 -0.486 1 98.81 168 PHE A O 1
ATOM 1329 N N . ALA A 1 169 ? 5.145 13.953 -1.176 1 98.62 169 ALA A N 1
ATOM 1330 C CA . ALA A 1 169 ? 6.277 13.18 -0.676 1 98.62 169 ALA A CA 1
ATOM 1331 C C . ALA A 1 169 ? 7.598 13.766 -1.169 1 98.62 169 ALA A C 1
ATOM 1333 O O . ALA A 1 169 ? 7.77 14.008 -2.367 1 98.62 169 ALA A O 1
ATOM 1334 N N . THR A 1 170 ? 8.555 14.008 -0.208 1 98.75 170 THR A N 1
ATOM 1335 C CA . THR A 1 170 ? 9.836 14.648 -0.472 1 98.75 170 THR A CA 1
ATOM 1336 C C . THR A 1 170 ? 10.945 14 0.362 1 98.75 170 THR A C 1
ATOM 1338 O O . THR A 1 170 ? 10.891 14.031 1.594 1 98.75 170 THR A O 1
ATOM 1341 N N . ASN A 1 171 ? 11.891 13.367 -0.316 1 98.12 171 ASN A N 1
ATOM 1342 C CA . ASN A 1 171 ? 13.062 12.984 0.46 1 98.12 171 ASN A CA 1
ATOM 1343 C C . ASN A 1 171 ? 13.914 14.195 0.825 1 98.12 171 ASN A C 1
ATOM 1345 O O . ASN A 1 171 ? 13.984 15.164 0.066 1 98.12 171 ASN A O 1
ATOM 1349 N N . VAL A 1 172 ? 14.539 14.195 1.965 1 98.5 172 VAL A N 1
ATOM 1350 C CA . VAL A 1 172 ? 15.305 15.32 2.488 1 98.5 172 VAL A CA 1
ATOM 1351 C C . VAL A 1 172 ? 16.703 14.844 2.883 1 98.5 172 VAL A C 1
ATOM 1353 O O . VAL A 1 172 ? 16.906 13.68 3.221 1 98.5 172 VAL A O 1
ATOM 1356 N N . PRO A 1 173 ? 17.656 15.766 2.812 1 97.94 173 PRO A N 1
ATOM 1357 C CA . PRO A 1 173 ? 19 15.375 3.215 1 97.94 173 PRO A CA 1
ATOM 1358 C C . PRO A 1 173 ? 19.094 15.023 4.699 1 97.94 173 PRO A C 1
ATOM 1360 O O . PRO A 1 173 ? 19.875 14.141 5.082 1 97.94 173 PRO A O 1
ATOM 1363 N N . ALA A 1 174 ? 18.312 15.711 5.496 1 97.5 174 ALA A N 1
ATOM 1364 C CA . ALA A 1 174 ? 18.188 15.492 6.934 1 97.5 174 ALA A CA 1
ATOM 1365 C C . ALA A 1 174 ? 16.797 15.867 7.422 1 97.5 174 ALA A C 1
ATOM 1367 O O . ALA A 1 174 ? 16.125 16.719 6.832 1 97.5 174 ALA A O 1
ATOM 1368 N N . PRO A 1 175 ? 16.391 15.172 8.484 1 97.69 175 PRO A N 1
ATOM 1369 C CA . PRO A 1 175 ? 15.078 15.531 9.016 1 97.69 175 PRO A CA 1
ATOM 1370 C C . PRO A 1 175 ? 14.953 17.031 9.305 1 97.69 175 PRO A C 1
ATOM 1372 O O . PRO A 1 175 ? 15.898 17.641 9.805 1 97.69 175 PRO A O 1
ATOM 1375 N N . MET A 1 176 ? 13.875 17.625 8.961 1 97.81 176 MET A N 1
ATOM 1376 C CA . MET A 1 176 ? 13.617 19.047 9.141 1 97.81 176 MET A CA 1
ATOM 1377 C C . MET A 1 176 ? 12.117 19.312 9.219 1 97.81 176 MET A C 1
ATOM 1379 O O . MET A 1 176 ? 11.312 18.547 8.68 1 97.81 176 MET A O 1
ATOM 1383 N N . PRO A 1 177 ? 11.742 20.328 9.883 1 97.81 177 PRO A N 1
ATOM 1384 C CA . PRO A 1 177 ? 10.32 20.578 10.133 1 97.81 177 PRO A CA 1
ATOM 1385 C C . PRO A 1 177 ? 9.633 21.297 8.984 1 97.81 177 PRO A C 1
ATOM 1387 O O . PRO A 1 177 ? 8.422 21.125 8.773 1 97.81 177 PRO A O 1
ATOM 1390 N N . GLU A 1 178 ? 10.406 22.156 8.258 1 98.31 178 GLU A N 1
ATOM 1391 C CA . GLU A 1 178 ? 9.828 23.062 7.277 1 98.31 178 GLU A CA 1
ATOM 1392 C C . GLU A 1 178 ? 10.539 22.953 5.93 1 98.31 178 GLU A C 1
ATOM 1394 O O . GLU A 1 178 ? 11.773 22.906 5.875 1 98.31 178 GLU A O 1
ATOM 1399 N N . THR A 1 179 ? 9.742 23 4.918 1 98.38 179 THR A N 1
ATOM 1400 C CA . THR A 1 179 ? 10.281 22.938 3.566 1 98.38 179 THR A CA 1
ATOM 1401 C C . THR A 1 179 ? 11.211 24.109 3.297 1 98.38 179 THR A C 1
ATOM 1403 O O . THR A 1 179 ? 12.156 24 2.52 1 98.38 179 THR A O 1
ATOM 1406 N N . ALA A 1 180 ? 10.984 25.219 3.982 1 97.88 180 ALA A N 1
ATOM 1407 C CA . ALA A 1 180 ? 11.766 26.438 3.787 1 97.88 180 ALA A CA 1
ATOM 1408 C C . ALA A 1 180 ? 13.242 26.203 4.105 1 97.88 180 ALA A C 1
ATOM 1410 O O . ALA A 1 180 ? 14.102 26.984 3.701 1 97.88 180 ALA A O 1
ATOM 1411 N N . ALA A 1 181 ? 13.531 25.109 4.828 1 97.62 181 ALA A N 1
ATOM 1412 C CA . ALA A 1 181 ? 14.914 24.797 5.191 1 97.62 181 ALA A CA 1
ATOM 1413 C C . ALA A 1 181 ? 15.648 24.141 4.027 1 97.62 181 ALA A C 1
ATOM 1415 O O . ALA A 1 181 ? 16.875 24.031 4.047 1 97.62 181 ALA A O 1
ATOM 1416 N N . LEU A 1 182 ? 14.938 23.703 2.996 1 98.25 182 LEU A N 1
ATOM 1417 C CA . LEU A 1 182 ? 15.539 23.094 1.816 1 98.25 182 LEU A CA 1
ATOM 1418 C C . LEU A 1 182 ? 15.984 24.156 0.821 1 98.25 182 LEU A C 1
ATOM 1420 O O . LEU A 1 182 ? 15.312 25.172 0.66 1 98.25 182 LEU A O 1
ATOM 1424 N N . SER A 1 183 ? 17.141 23.875 0.096 1 98.25 183 SER A N 1
ATOM 1425 C CA . SER A 1 183 ? 17.422 24.672 -1.095 1 98.25 183 SER A CA 1
ATOM 1426 C C . SER A 1 183 ? 16.375 24.438 -2.182 1 98.25 183 SER A C 1
ATOM 1428 O O . SER A 1 183 ? 15.688 23.406 -2.17 1 98.25 183 SER A O 1
ATOM 1430 N N . PRO A 1 184 ? 16.25 25.391 -3.1 1 97.88 184 PRO A N 1
ATOM 1431 C CA . PRO A 1 184 ? 15.297 25.203 -4.195 1 97.88 184 PRO A CA 1
ATOM 1432 C C . PRO A 1 184 ? 15.523 23.891 -4.949 1 97.88 184 PRO A C 1
ATOM 1434 O O . PRO A 1 184 ? 14.562 23.203 -5.297 1 97.88 184 PRO A O 1
ATOM 1437 N N . ASP A 1 185 ? 16.781 23.531 -5.148 1 98.38 185 ASP A N 1
ATOM 1438 C CA . ASP A 1 185 ? 17.109 22.297 -5.863 1 98.38 185 ASP A CA 1
ATOM 1439 C C . ASP A 1 185 ? 16.734 21.062 -5.035 1 98.38 185 ASP A C 1
ATOM 1441 O O . ASP A 1 185 ? 16.203 20.094 -5.57 1 98.38 185 ASP A O 1
ATOM 1445 N N . GLU A 1 186 ? 17.062 21.141 -3.746 1 98.44 186 GLU A N 1
ATOM 1446 C CA . GLU A 1 186 ? 16.719 20.031 -2.859 1 98.44 186 GLU A CA 1
ATOM 1447 C C . GLU A 1 186 ? 15.203 19.812 -2.812 1 98.44 186 GLU A C 1
ATOM 1449 O O . GLU A 1 186 ? 14.742 18.672 -2.82 1 98.44 186 GLU A O 1
ATOM 1454 N N . PHE A 1 187 ? 14.523 20.922 -2.758 1 98.69 187 PHE A N 1
ATOM 1455 C CA . PHE A 1 187 ? 13.062 20.844 -2.721 1 98.69 187 PHE A CA 1
ATOM 1456 C C . PHE A 1 187 ? 12.516 20.25 -4.008 1 98.69 187 PHE A C 1
ATOM 1458 O O . PHE A 1 187 ? 11.797 19.25 -3.971 1 98.69 187 PHE A O 1
ATOM 1465 N N . ARG A 1 188 ? 12.906 20.719 -5.133 1 98.56 188 ARG A N 1
ATOM 1466 C CA . ARG A 1 188 ? 12.453 20.25 -6.438 1 98.56 188 ARG A CA 1
ATOM 1467 C C . ARG A 1 188 ? 12.812 18.781 -6.648 1 98.56 188 ARG A C 1
ATOM 1469 O O . ARG A 1 188 ? 11.945 17.969 -6.949 1 98.56 188 ARG A O 1
ATOM 1476 N N . ASP A 1 189 ? 14.125 18.5 -6.461 1 98.31 189 ASP A N 1
ATOM 1477 C CA . ASP A 1 189 ? 14.609 17.141 -6.734 1 98.31 189 ASP A CA 1
ATOM 1478 C C . ASP A 1 189 ? 14.023 16.141 -5.742 1 98.31 189 ASP A C 1
ATOM 1480 O O . ASP A 1 189 ? 13.703 15.016 -6.117 1 98.31 189 ASP A O 1
ATOM 1484 N N . GLY A 1 190 ? 13.883 16.578 -4.48 1 98.62 190 GLY A N 1
ATOM 1485 C CA . GLY A 1 190 ? 13.297 15.719 -3.467 1 98.62 190 GLY A CA 1
ATOM 1486 C C . GLY A 1 190 ? 11.844 15.375 -3.746 1 98.62 190 GLY A C 1
ATOM 1487 O O . GLY A 1 190 ? 11.438 14.219 -3.605 1 98.62 190 GLY A O 1
ATOM 1488 N N . GLN A 1 191 ? 11.078 16.375 -4.145 1 98.69 191 GLN A N 1
ATOM 1489 C CA . GLN A 1 191 ? 9.672 16.125 -4.41 1 98.69 191 GLN A CA 1
ATOM 1490 C C . GLN A 1 191 ? 9.492 15.297 -5.684 1 98.69 191 GLN A C 1
ATOM 1492 O O . GLN A 1 191 ? 8.617 14.422 -5.746 1 98.69 191 GLN A O 1
ATOM 1497 N N . PHE A 1 192 ? 10.312 15.555 -6.742 1 98.62 192 PHE A N 1
ATOM 1498 C CA . PHE A 1 192 ? 10.25 14.734 -7.949 1 98.62 192 PHE A CA 1
ATOM 1499 C C . PHE A 1 192 ? 10.586 13.281 -7.633 1 98.62 192 PHE A C 1
ATOM 1501 O O . PHE A 1 192 ? 9.922 12.367 -8.125 1 98.62 192 PHE A O 1
ATOM 1508 N N . PHE A 1 193 ? 11.602 13.086 -6.824 1 98.44 193 PHE A N 1
ATOM 1509 C CA . PHE A 1 193 ? 11.984 11.727 -6.449 1 98.44 193 PHE A CA 1
ATOM 1510 C C . PHE A 1 193 ? 10.898 11.07 -5.613 1 98.44 193 PHE A C 1
ATOM 1512 O O . PHE A 1 193 ? 10.445 9.969 -5.93 1 98.44 193 PHE A O 1
ATOM 1519 N N . GLY A 1 194 ? 10.461 11.789 -4.562 1 98.12 194 GLY A N 1
ATOM 1520 C CA . GLY A 1 194 ? 9.453 11.25 -3.666 1 98.12 194 GLY A CA 1
ATOM 1521 C C . GLY A 1 194 ? 8.156 10.898 -4.371 1 98.12 194 GLY A C 1
ATOM 1522 O O . GLY A 1 194 ? 7.578 9.836 -4.133 1 98.12 194 GLY A O 1
ATOM 1523 N N . GLY A 1 195 ? 7.68 11.805 -5.219 1 98.25 195 GLY A N 1
ATOM 1524 C CA . GLY A 1 195 ? 6.449 11.562 -5.953 1 98.25 195 GLY A CA 1
ATOM 1525 C C . GLY A 1 195 ? 6.52 10.336 -6.844 1 98.25 195 GLY A C 1
ATOM 1526 O O . GLY A 1 195 ? 5.59 9.531 -6.875 1 98.25 195 GLY A O 1
ATOM 1527 N N . ARG A 1 196 ? 7.664 10.172 -7.551 1 97.88 196 ARG A N 1
ATOM 1528 C CA . ARG A 1 196 ? 7.848 9.047 -8.461 1 97.88 196 ARG A CA 1
ATOM 1529 C C . ARG A 1 196 ? 8.07 7.75 -7.688 1 97.88 196 ARG A C 1
ATOM 1531 O O . ARG A 1 196 ? 7.746 6.664 -8.172 1 97.88 196 ARG A O 1
ATOM 1538 N N . LEU A 1 197 ? 8.562 7.895 -6.508 1 97.69 197 LEU A N 1
ATOM 1539 C CA . LEU A 1 197 ? 8.812 6.734 -5.656 1 97.69 197 LEU A CA 1
ATOM 1540 C C . LEU A 1 197 ? 7.508 6.184 -5.09 1 97.69 197 LEU A C 1
ATOM 1542 O O . LEU A 1 197 ? 7.238 4.984 -5.199 1 97.69 197 LEU A O 1
ATOM 1546 N N . VAL A 1 198 ? 6.629 7.012 -4.594 1 96.94 198 VAL A N 1
ATOM 1547 C CA . VAL A 1 198 ? 5.449 6.555 -3.867 1 96.94 198 VAL A CA 1
ATOM 1548 C C . VAL A 1 198 ? 4.32 6.254 -4.848 1 96.94 198 VAL A C 1
ATOM 1550 O O . VAL A 1 198 ? 3.43 5.453 -4.551 1 96.94 198 VAL A O 1
ATOM 1553 N N . SER A 1 199 ? 4.398 6.867 -6.008 1 98.06 199 SER A N 1
ATOM 1554 C CA . SER A 1 199 ? 3.336 6.707 -6.996 1 98.06 199 SER A CA 1
ATOM 1555 C C . SER A 1 199 ? 3.906 6.512 -8.398 1 98.06 199 SER A C 1
ATOM 1557 O O . SER A 1 199 ? 3.697 7.344 -9.281 1 98.06 199 SER A O 1
ATOM 1559 N N . PRO A 1 200 ? 4.492 5.367 -8.672 1 97.75 200 PRO A N 1
ATOM 1560 C CA . PRO A 1 200 ? 5.121 5.168 -9.977 1 97.75 200 PRO A CA 1
ATOM 1561 C C . PRO A 1 200 ? 4.113 5.195 -11.125 1 97.75 200 PRO A C 1
ATOM 1563 O O . PRO A 1 200 ? 4.496 5.402 -12.281 1 97.75 200 PRO A O 1
ATOM 1566 N N . TRP A 1 201 ? 2.838 5.082 -10.852 1 97.88 201 TRP A N 1
ATOM 1567 C CA . TRP A 1 201 ? 1.811 5.102 -11.891 1 97.88 201 TRP A CA 1
ATOM 1568 C C . TRP A 1 201 ? 1.678 6.496 -12.5 1 97.88 201 TRP A C 1
ATOM 1570 O O . TRP A 1 201 ? 1.039 6.664 -13.539 1 97.88 201 TRP A O 1
ATOM 1580 N N . VAL A 1 202 ? 2.33 7.516 -11.93 1 98 202 VAL A N 1
ATOM 1581 C CA . VAL A 1 202 ? 2.254 8.883 -12.438 1 98 202 VAL A CA 1
ATOM 1582 C C . VAL A 1 202 ? 2.764 8.93 -13.875 1 98 202 VAL A C 1
ATOM 1584 O O . VAL A 1 202 ? 2.334 9.773 -14.664 1 98 202 VAL A O 1
ATOM 1587 N N . ALA A 1 203 ? 3.639 8.008 -14.227 1 97.5 203 ALA A N 1
ATOM 1588 C CA . ALA A 1 203 ? 4.23 7.961 -15.562 1 97.5 203 ALA A CA 1
ATOM 1589 C C . ALA A 1 203 ? 3.18 7.621 -16.609 1 97.5 203 ALA A C 1
ATOM 1591 O O . ALA A 1 203 ? 3.387 7.867 -17.812 1 97.5 203 ALA A O 1
ATOM 1592 N N . LEU A 1 204 ? 2.016 7.113 -16.234 1 98.19 204 LEU A N 1
ATOM 1593 C CA . LEU A 1 204 ? 1.016 6.613 -17.172 1 98.19 204 LEU A CA 1
ATOM 1594 C C . LEU A 1 204 ? -0.186 7.551 -17.234 1 98.19 204 LEU A C 1
ATOM 1596 O O . LEU A 1 204 ? -1.146 7.289 -17.953 1 98.19 204 LEU A O 1
ATOM 1600 N N . LEU A 1 205 ? -0.119 8.648 -16.578 1 98.44 205 LEU A N 1
ATOM 1601 C CA . LEU A 1 205 ? -1.283 9.516 -16.406 1 98.44 205 LEU A CA 1
ATOM 1602 C C . LEU A 1 205 ? -1.55 10.328 -17.656 1 98.44 205 LEU A C 1
ATOM 1604 O O . LEU A 1 205 ? -0.623 10.641 -18.422 1 98.44 205 LEU A O 1
ATOM 1608 N N . ASP A 1 206 ? -2.818 10.609 -17.844 1 97.88 206 ASP A N 1
ATOM 1609 C CA . ASP A 1 206 ? -3.246 11.703 -18.703 1 97.88 206 ASP A CA 1
ATOM 1610 C C . ASP A 1 206 ? -3.025 13.055 -18.016 1 97.88 206 ASP A C 1
ATOM 1612 O O . ASP A 1 206 ? -3.674 13.367 -17.016 1 97.88 206 ASP A O 1
ATOM 1616 N N . PRO A 1 207 ? -2.174 13.875 -18.578 1 97.19 207 PRO A N 1
ATOM 1617 C CA . PRO A 1 207 ? -1.819 15.117 -17.891 1 97.19 207 PRO A CA 1
ATOM 1618 C C . PRO A 1 207 ? -3.025 16.031 -17.672 1 97.19 207 PRO A C 1
ATOM 1620 O O . PRO A 1 207 ? -3.066 16.766 -16.688 1 97.19 207 PRO A O 1
ATOM 1623 N N . GLN A 1 208 ? -3.986 15.977 -18.547 1 97.38 208 GLN A N 1
ATOM 1624 C CA . GLN A 1 208 ? -5.156 16.828 -18.375 1 97.38 208 GLN A CA 1
ATOM 1625 C C . GLN A 1 208 ? -6.035 16.344 -17.219 1 97.38 208 GLN A C 1
ATOM 1627 O O . GLN A 1 208 ? -6.484 17.141 -16.391 1 97.38 208 GLN A O 1
ATOM 1632 N N . LYS A 1 209 ? -6.281 15.023 -17.203 1 97.56 209 LYS A N 1
ATOM 1633 C CA . LYS A 1 209 ? -7.055 14.461 -16.094 1 97.56 209 LYS A CA 1
ATOM 1634 C C . LYS A 1 209 ? -6.375 14.719 -14.758 1 97.56 209 LYS A C 1
ATOM 1636 O O . LYS A 1 209 ? -7.023 15.156 -13.805 1 97.56 209 LYS A O 1
ATOM 1641 N N . PHE A 1 210 ? -5.094 14.523 -14.766 1 98.5 210 PHE A N 1
ATOM 1642 C CA . PHE A 1 210 ? -4.34 14.703 -13.531 1 98.5 210 PHE A CA 1
ATOM 1643 C C . PHE A 1 210 ? -4.32 16.172 -13.117 1 98.5 210 PHE A C 1
ATOM 1645 O O . PHE A 1 210 ? -4.473 16.5 -11.938 1 98.5 210 PHE A O 1
ATOM 1652 N N . GLY A 1 211 ? -4.098 17.031 -14.094 1 98.44 211 GLY A N 1
ATOM 1653 C CA . GLY A 1 211 ? -4.129 18.453 -13.82 1 98.44 211 GLY A CA 1
ATOM 1654 C C . GLY A 1 211 ? -5.422 18.906 -13.164 1 98.44 211 GLY A C 1
ATOM 1655 O O . GLY A 1 211 ? -5.406 19.75 -12.266 1 98.44 211 GLY A O 1
ATOM 1656 N N . ALA A 1 212 ? -6.535 18.359 -13.594 1 98.44 212 ALA A N 1
ATOM 1657 C CA . ALA A 1 212 ? -7.832 18.703 -13.016 1 98.44 212 ALA A CA 1
ATOM 1658 C C . ALA A 1 212 ? -7.922 18.266 -11.555 1 98.44 212 ALA A C 1
ATOM 1660 O O . ALA A 1 212 ? -8.445 19 -10.711 1 98.44 212 ALA A O 1
ATOM 1661 N N . VAL A 1 213 ? -7.43 17.094 -11.273 1 98.25 213 VAL A N 1
ATOM 1662 C CA . VAL A 1 213 ? -7.422 16.578 -9.906 1 98.25 213 VAL A CA 1
ATOM 1663 C C . VAL A 1 213 ? -6.559 17.469 -9.016 1 98.25 213 VAL A C 1
ATOM 1665 O O . VAL A 1 213 ? -6.945 17.797 -7.898 1 98.25 213 VAL A O 1
ATOM 1668 N N . VAL A 1 214 ? -5.402 17.875 -9.539 1 98.69 214 VAL A N 1
ATOM 1669 C CA . VAL A 1 214 ? -4.488 18.734 -8.797 1 98.69 214 VAL A CA 1
ATOM 1670 C C . VAL A 1 214 ? -5.141 20.078 -8.531 1 98.69 214 VAL A C 1
ATOM 1672 O O . VAL A 1 214 ? -5.078 20.609 -7.422 1 98.69 214 VAL A O 1
ATOM 1675 N N . SER A 1 215 ? -5.766 20.625 -9.562 1 98.62 215 SER A N 1
ATOM 1676 C CA . SER A 1 215 ? -6.434 21.906 -9.414 1 98.62 215 SER A CA 1
ATOM 1677 C C . SER A 1 215 ? -7.535 21.844 -8.359 1 98.62 215 SER A C 1
ATOM 1679 O O . SER A 1 215 ? -7.676 22.766 -7.547 1 98.62 215 SER A O 1
ATOM 1681 N N . ASP A 1 216 ? -8.297 20.812 -8.414 1 98.44 216 ASP A N 1
ATOM 1682 C CA . ASP A 1 216 ? -9.367 20.625 -7.434 1 98.44 216 ASP A CA 1
ATOM 1683 C C . ASP A 1 216 ? -8.805 20.562 -6.016 1 98.44 216 ASP A C 1
ATOM 1685 O O . ASP A 1 216 ? -9.344 21.188 -5.102 1 98.44 216 ASP A O 1
ATOM 1689 N N . PHE A 1 217 ? -7.738 19.859 -5.824 1 98.69 217 PHE A N 1
ATOM 1690 C CA . PHE A 1 217 ? -7.086 19.734 -4.527 1 98.69 217 PHE A CA 1
ATOM 1691 C C . PHE A 1 217 ? -6.512 21.078 -4.078 1 98.69 217 PHE A C 1
ATOM 1693 O O . PHE A 1 217 ? -6.625 21.438 -2.906 1 98.69 217 PHE A O 1
ATOM 1700 N N . GLN A 1 218 ? -5.926 21.797 -4.961 1 98.56 218 GLN A N 1
ATOM 1701 C CA . GLN A 1 218 ? -5.324 23.094 -4.688 1 98.56 218 GLN A CA 1
ATOM 1702 C C . GLN A 1 218 ? -6.387 24.109 -4.297 1 98.56 218 GLN A C 1
ATOM 1704 O O . GLN A 1 218 ? -6.102 25.047 -3.543 1 98.56 218 GLN A O 1
ATOM 1709 N N . HIS A 1 219 ? -7.574 23.938 -4.723 1 98.06 219 HIS A N 1
ATOM 1710 C CA . HIS A 1 219 ? -8.664 24.859 -4.465 1 98.06 219 HIS A CA 1
ATOM 1711 C C . HIS A 1 219 ? -9.039 24.891 -2.986 1 98.06 219 HIS A C 1
ATOM 1713 O O . HIS A 1 219 ? -9.742 25.781 -2.529 1 98.06 219 HIS A O 1
ATOM 1719 N N . LEU A 1 220 ? -8.602 23.891 -2.256 1 97.88 220 LEU A N 1
ATOM 1720 C CA . LEU A 1 220 ? -8.797 23.953 -0.811 1 97.88 220 LEU A CA 1
ATOM 1721 C C . LEU A 1 220 ? -8.148 25.203 -0.223 1 97.88 220 LEU A C 1
ATOM 1723 O O . LEU A 1 220 ? -8.5 25.625 0.875 1 97.88 220 LEU A O 1
ATOM 1727 N N . ASN A 1 221 ? -7.125 25.75 -0.911 1 97.94 221 ASN A N 1
ATOM 1728 C CA . ASN A 1 221 ? -6.465 27 -0.565 1 97.94 221 ASN A CA 1
ATOM 1729 C C . ASN A 1 221 ? -5.91 26.969 0.855 1 97.94 221 ASN A C 1
ATOM 1731 O O . ASN A 1 221 ? -6.109 27.922 1.625 1 97.94 221 ASN A O 1
ATOM 1735 N N . ALA A 1 222 ? -5.309 25.844 1.197 1 98.75 222 ALA A N 1
ATOM 1736 C CA . ALA A 1 222 ? -4.699 25.719 2.518 1 98.75 222 ALA A CA 1
ATOM 1737 C C . ALA A 1 222 ? -3.562 26.719 2.703 1 98.75 222 ALA A C 1
ATOM 1739 O O . ALA A 1 222 ? -2.801 26.969 1.77 1 98.75 222 ALA A O 1
ATOM 1740 N N . GLU A 1 223 ? -3.41 27.234 3.889 1 98.75 223 GLU A N 1
ATOM 1741 C CA . GLU A 1 223 ? -2.318 28.141 4.223 1 98.75 223 GLU A CA 1
ATOM 1742 C C . GLU A 1 223 ? -1.108 27.375 4.754 1 98.75 223 GLU A C 1
ATOM 1744 O O . GLU A 1 223 ? 0.023 27.859 4.672 1 98.75 223 GLU A O 1
ATOM 1749 N N . VAL A 1 224 ? -1.395 26.266 5.355 1 98.88 224 VAL A N 1
ATOM 1750 C CA . VAL A 1 224 ? -0.376 25.344 5.836 1 98.88 224 VAL A CA 1
ATOM 1751 C C . VAL A 1 224 ? -0.667 23.938 5.316 1 98.88 224 VAL A C 1
ATOM 1753 O O . VAL A 1 224 ? -1.799 23.453 5.406 1 98.88 224 VAL A O 1
ATOM 1756 N N . VAL A 1 225 ? 0.342 23.328 4.676 1 98.94 225 VAL A N 1
ATOM 1757 C CA . VAL A 1 225 ? 0.209 21.953 4.219 1 98.94 225 VAL A CA 1
ATOM 1758 C C . VAL A 1 225 ? 1.201 21.062 4.965 1 98.94 225 VAL A C 1
ATOM 1760 O O . VAL A 1 225 ? 2.414 21.281 4.887 1 98.94 225 VAL A O 1
ATOM 1763 N N . ALA A 1 226 ? 0.69 20.172 5.742 1 98.81 226 ALA A N 1
ATOM 1764 C CA . ALA A 1 226 ? 1.473 19.094 6.355 1 98.81 226 ALA A CA 1
ATOM 1765 C C . ALA A 1 226 ? 1.191 17.766 5.68 1 98.81 226 ALA A C 1
ATOM 1767 O O . ALA A 1 226 ? 0.162 17.594 5.02 1 98.81 226 ALA A O 1
ATOM 1768 N N . GLY A 1 227 ? 2.082 16.859 5.734 1 98.38 227 GLY A N 1
ATOM 1769 C CA . GLY A 1 227 ? 1.932 15.5 5.211 1 98.38 227 GLY A CA 1
ATOM 1770 C C . GLY A 1 227 ? 2.781 14.484 5.941 1 98.38 227 GLY A C 1
ATOM 1771 O O . GLY A 1 227 ? 3.672 14.844 6.711 1 98.38 227 GLY A O 1
ATOM 1772 N N . CYS A 1 228 ? 2.445 13.234 5.699 1 98.44 228 CYS A N 1
ATOM 1773 C CA . CYS A 1 228 ? 3.252 12.172 6.289 1 98.44 228 CYS A CA 1
ATOM 1774 C C . CYS A 1 228 ? 4.664 12.18 5.715 1 98.44 228 CYS A C 1
ATOM 1776 O O . CYS A 1 228 ? 5.637 11.977 6.445 1 98.44 228 CYS A O 1
ATOM 1778 N N . HIS A 1 229 ? 4.777 12.531 4.469 1 98.31 229 HIS A N 1
ATOM 1779 C CA . HIS A 1 229 ? 6.051 12.289 3.797 1 98.31 229 HIS A CA 1
ATOM 1780 C C . HIS A 1 229 ? 6.652 13.594 3.281 1 98.31 229 HIS A C 1
ATOM 1782 O O . HIS A 1 229 ? 7.242 13.617 2.197 1 98.31 229 HIS A O 1
ATOM 1788 N N . CYS A 1 230 ? 6.469 14.656 3.961 1 98.31 230 CYS A N 1
ATOM 1789 C CA . CYS A 1 230 ? 7.102 15.914 3.58 1 98.31 230 CYS A CA 1
ATOM 1790 C C . CYS A 1 230 ? 7.227 16.844 4.777 1 98.31 230 CYS A C 1
ATOM 1792 O O . CYS A 1 230 ? 6.434 16.766 5.719 1 98.31 230 CYS A O 1
ATOM 1794 N N . PRO A 1 231 ? 8.25 17.75 4.785 1 98.56 231 PRO A N 1
ATOM 1795 C CA . PRO A 1 231 ? 8.203 18.859 5.734 1 98.56 231 PRO A CA 1
ATOM 1796 C C . PRO A 1 231 ? 7.023 19.797 5.488 1 98.56 231 PRO A C 1
ATOM 1798 O O . PRO A 1 231 ? 6.414 19.766 4.418 1 98.56 231 PRO A O 1
ATOM 1801 N N . VAL A 1 232 ? 6.723 20.594 6.441 1 98.88 232 VAL A N 1
ATOM 1802 C CA . VAL A 1 232 ? 5.566 21.469 6.363 1 98.88 232 VAL A CA 1
ATOM 1803 C C . VAL A 1 232 ? 5.789 22.516 5.273 1 98.88 232 VAL A C 1
ATOM 1805 O O . VAL A 1 232 ? 6.879 23.094 5.164 1 98.88 232 VAL A O 1
ATOM 1808 N N . LEU A 1 233 ? 4.785 22.719 4.43 1 98.88 233 LEU A N 1
ATOM 1809 C CA . LEU A 1 233 ? 4.785 23.719 3.367 1 98.88 233 LEU A CA 1
ATOM 1810 C C . LEU A 1 233 ? 4.016 24.969 3.793 1 98.88 233 LEU A C 1
ATOM 1812 O O . LEU A 1 233 ? 2.92 24.859 4.355 1 98.88 233 LEU A O 1
ATOM 1816 N N . ARG A 1 234 ? 4.59 26.188 3.514 1 98.5 234 ARG A N 1
ATOM 1817 C CA . ARG A 1 234 ? 3.951 27.469 3.752 1 98.5 234 ARG A CA 1
ATOM 1818 C C . ARG A 1 234 ? 4.254 28.453 2.621 1 98.5 234 ARG A C 1
ATOM 1820 O O . ARG A 1 234 ? 5.176 28.219 1.832 1 98.5 234 ARG A O 1
ATOM 1827 N N . GLY A 1 235 ? 3.398 29.438 2.582 1 97.62 235 GLY A N 1
ATOM 1828 C CA . GLY A 1 235 ? 3.674 30.562 1.702 1 97.62 235 GLY A CA 1
ATOM 1829 C C . GLY A 1 235 ? 3.969 30.156 0.273 1 97.62 235 GLY A C 1
ATOM 1830 O O . GLY A 1 235 ? 3.213 29.375 -0.323 1 97.62 235 GLY A O 1
ATOM 1831 N N . PRO A 1 236 ? 5.098 30.594 -0.262 1 97.75 236 PRO A N 1
ATOM 1832 C CA . PRO A 1 236 ? 5.391 30.375 -1.681 1 97.75 236 PRO A CA 1
ATOM 1833 C C . PRO A 1 236 ? 5.68 28.906 -2 1 97.75 236 PRO A C 1
ATOM 1835 O O . PRO A 1 236 ? 5.617 28.5 -3.164 1 97.75 236 PRO A O 1
ATOM 1838 N N . HIS A 1 237 ? 6.035 28.141 -0.99 1 98.62 237 HIS A N 1
ATOM 1839 C CA . HIS A 1 237 ? 6.367 26.75 -1.242 1 98.62 237 HIS A CA 1
ATOM 1840 C C . HIS A 1 237 ? 5.121 25.938 -1.586 1 98.62 237 HIS A C 1
ATOM 1842 O O . HIS A 1 237 ? 5.219 24.859 -2.172 1 98.62 237 HIS A O 1
ATOM 1848 N N . ILE A 1 238 ? 3.949 26.438 -1.2 1 98.81 238 ILE A N 1
ATOM 1849 C CA . ILE A 1 238 ? 2.719 25.703 -1.459 1 98.81 238 ILE A CA 1
ATOM 1850 C C . ILE A 1 238 ? 2.412 25.719 -2.955 1 98.81 238 ILE A C 1
ATOM 1852 O O . ILE A 1 238 ? 2.318 24.656 -3.586 1 98.81 238 ILE A O 1
ATOM 1856 N N . PRO A 1 239 ? 2.312 26.906 -3.609 1 98.69 239 PRO A N 1
ATOM 1857 C CA . PRO A 1 239 ? 2.08 26.859 -5.055 1 98.69 239 PRO A CA 1
ATOM 1858 C C . PRO A 1 239 ? 3.215 26.188 -5.816 1 98.69 239 PRO A C 1
ATOM 1860 O O . PRO A 1 239 ? 2.975 25.531 -6.832 1 98.69 239 PRO A O 1
ATOM 1863 N N . GLU A 1 240 ? 4.406 26.328 -5.363 1 98.69 240 GLU A N 1
ATOM 1864 C CA . GLU A 1 240 ? 5.535 25.641 -6 1 98.69 240 GLU A CA 1
ATOM 1865 C C . GLU A 1 240 ? 5.371 24.125 -5.941 1 98.69 240 GLU A C 1
ATOM 1867 O O . GLU A 1 240 ? 5.629 23.438 -6.926 1 98.69 240 GLU A O 1
ATOM 1872 N N . ALA A 1 241 ? 4.98 23.625 -4.781 1 98.88 241 ALA A N 1
ATOM 1873 C CA . ALA A 1 241 ? 4.77 22.188 -4.625 1 98.88 241 ALA A CA 1
ATOM 1874 C C . ALA A 1 241 ? 3.715 21.672 -5.602 1 98.88 241 ALA A C 1
ATOM 1876 O O . ALA A 1 241 ? 3.865 20.594 -6.18 1 98.88 241 ALA A O 1
ATOM 1877 N N . TYR A 1 242 ? 2.635 22.438 -5.789 1 98.88 242 TYR A N 1
ATOM 1878 C CA . TYR A 1 242 ? 1.59 22.047 -6.734 1 98.88 242 TYR A CA 1
ATOM 1879 C C . TYR A 1 242 ? 2.113 22.062 -8.164 1 98.88 242 TYR A C 1
ATOM 1881 O O . TYR A 1 242 ? 1.747 21.219 -8.977 1 98.88 242 TYR A O 1
ATOM 1889 N N . ASP A 1 243 ? 2.936 23.047 -8.469 1 98.69 243 ASP A N 1
ATOM 1890 C CA . ASP A 1 243 ? 3.529 23.109 -9.805 1 98.69 243 ASP A CA 1
ATOM 1891 C C . ASP A 1 243 ? 4.395 21.875 -10.07 1 98.69 243 ASP A C 1
ATOM 1893 O O . ASP A 1 243 ? 4.32 21.281 -11.148 1 98.69 243 ASP A O 1
ATOM 1897 N N . LEU A 1 244 ? 5.203 21.547 -9.117 1 98.69 244 LEU A N 1
ATOM 1898 C CA . LEU A 1 244 ? 6.035 20.359 -9.25 1 98.69 244 LEU A CA 1
ATOM 1899 C C . LEU A 1 244 ? 5.176 19.109 -9.414 1 98.69 244 LEU A C 1
ATOM 1901 O O . LEU A 1 244 ? 5.488 18.234 -10.219 1 98.69 244 LEU A O 1
ATOM 1905 N N . LEU A 1 245 ? 4.129 19.047 -8.625 1 98.56 245 LEU A N 1
ATOM 1906 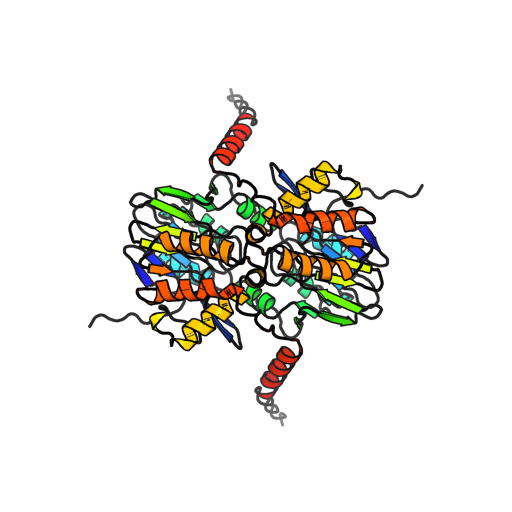C CA . LEU A 1 245 ? 3.197 17.938 -8.695 1 98.56 245 LEU A CA 1
ATOM 1907 C C . LEU A 1 245 ? 2.637 17.766 -10.102 1 98.56 245 LEU A C 1
ATOM 1909 O O . LEU A 1 245 ? 2.607 16.672 -10.641 1 98.56 245 LEU A O 1
ATOM 1913 N N . ARG A 1 246 ? 2.277 18.828 -10.758 1 98.19 246 ARG A N 1
ATOM 1914 C CA . ARG A 1 246 ? 1.675 18.828 -12.086 1 98.19 246 ARG A CA 1
ATOM 1915 C C . ARG A 1 246 ? 2.66 18.312 -13.133 1 98.19 246 ARG A C 1
ATOM 1917 O O . ARG A 1 246 ? 2.256 17.781 -14.164 1 98.19 246 ARG A O 1
ATOM 1924 N N . ARG A 1 247 ? 3.887 18.422 -12.875 1 98 247 ARG A N 1
ATOM 1925 C CA . ARG A 1 247 ? 4.914 18.094 -13.859 1 98 247 ARG A CA 1
ATOM 1926 C C . ARG A 1 247 ? 5.305 16.625 -13.773 1 98 247 ARG A C 1
ATOM 1928 O O . ARG A 1 247 ? 5.988 16.109 -14.656 1 98 247 ARG A O 1
ATOM 1935 N N . LEU A 1 248 ? 4.875 15.93 -12.75 1 97.56 248 LEU A N 1
ATOM 1936 C CA . LEU A 1 248 ? 5.348 14.578 -12.484 1 97.56 248 LEU A CA 1
ATOM 1937 C C . LEU A 1 248 ? 5.078 13.664 -13.68 1 97.56 248 LEU A C 1
ATOM 1939 O O . LEU A 1 248 ? 5.93 12.859 -14.055 1 97.56 248 LEU A O 1
ATOM 1943 N N . PRO A 1 249 ? 3.877 13.766 -14.344 1 97.19 249 PRO A N 1
ATOM 1944 C CA . PRO A 1 249 ? 3.607 12.859 -15.469 1 97.19 249 PRO A CA 1
ATOM 1945 C C . PRO A 1 249 ? 4.602 13.023 -16.609 1 97.19 249 PRO A C 1
ATOM 1947 O O . PRO A 1 249 ? 4.715 12.148 -17.469 1 97.19 249 PRO A O 1
ATOM 1950 N N . GLU A 1 250 ? 5.336 14.102 -16.609 1 95.88 250 GLU A N 1
ATOM 1951 C CA . GLU A 1 250 ? 6.27 14.398 -17.688 1 95.88 250 GLU A CA 1
ATOM 1952 C C . GLU A 1 250 ? 7.684 13.945 -17.344 1 95.88 250 GLU A C 1
ATOM 1954 O O . GLU A 1 250 ? 8.57 13.953 -18.203 1 95.88 250 GLU A O 1
ATOM 1959 N N . ILE A 1 251 ? 7.875 13.641 -16.156 1 96.38 251 ILE A N 1
ATOM 1960 C CA . ILE A 1 251 ? 9.195 13.25 -15.68 1 96.38 251 ILE A CA 1
ATOM 1961 C C . ILE A 1 251 ? 9.352 11.734 -15.805 1 96.38 251 ILE A C 1
ATOM 1963 O O . ILE A 1 251 ? 8.5 10.977 -15.344 1 96.38 251 ILE A O 1
ATOM 1967 N N . PRO A 1 252 ? 10.422 11.203 -16.453 1 95.69 252 PRO A N 1
ATOM 1968 C CA 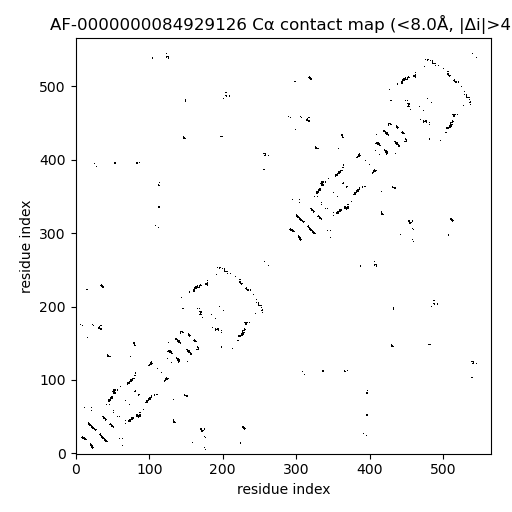. PRO A 1 252 ? 10.633 9.758 -16.531 1 95.69 252 PRO A CA 1
ATOM 1969 C C . PRO A 1 252 ? 10.711 9.094 -15.164 1 95.69 252 PRO A C 1
ATOM 1971 O O . PRO A 1 252 ? 11.07 9.742 -14.172 1 95.69 252 PRO A O 1
ATOM 1974 N N . PRO A 1 253 ? 10.352 7.812 -15.109 1 95.81 253 PRO A N 1
ATOM 1975 C CA . PRO A 1 253 ? 10.492 7.09 -13.844 1 95.81 253 PRO A CA 1
ATOM 1976 C C . PRO A 1 253 ? 11.906 7.176 -13.273 1 95.81 253 PRO A C 1
ATOM 1978 O O . PRO A 1 253 ? 12.875 7.301 -14.031 1 95.81 253 PRO A O 1
ATOM 1981 N N . TRP A 1 254 ? 11.977 7.148 -11.992 1 94.62 254 TRP A N 1
ATOM 1982 C CA . TRP A 1 254 ? 13.297 7.133 -11.375 1 94.62 254 TRP A CA 1
ATOM 1983 C C . TRP A 1 254 ? 13.992 5.797 -11.609 1 94.62 254 TRP A C 1
ATOM 1985 O O . TRP A 1 254 ? 13.336 4.785 -11.867 1 94.62 254 TRP A O 1
ATOM 1995 N N . THR A 1 255 ? 15.242 5.762 -11.578 1 94.69 255 THR A N 1
ATOM 1996 C CA . THR A 1 255 ? 16.016 4.539 -11.773 1 94.69 255 THR A CA 1
ATOM 1997 C C . THR A 1 255 ? 16.141 3.762 -10.469 1 94.69 255 THR A C 1
ATOM 1999 O O . THR A 1 255 ? 16.75 4.234 -9.516 1 94.69 255 THR A O 1
ATOM 2002 N N . GLU A 1 256 ? 15.656 2.605 -10.477 1 97 256 GLU A N 1
ATOM 2003 C CA . GLU A 1 256 ? 15.68 1.802 -9.258 1 97 256 GLU A CA 1
ATOM 2004 C C . GLU A 1 256 ? 17.078 1.247 -8.984 1 97 256 GLU A C 1
ATOM 2006 O O . GLU A 1 256 ? 17.828 0.985 -9.922 1 97 256 GLU A O 1
ATOM 2011 N N . PHE A 1 257 ? 17.344 1.034 -7.711 1 97.5 257 PHE A N 1
ATOM 2012 C CA . PHE A 1 257 ? 18.625 0.432 -7.324 1 97.5 257 PHE A CA 1
ATOM 2013 C C . PHE A 1 257 ? 18.641 -1.052 -7.676 1 97.5 257 PHE A C 1
ATOM 2015 O O . PHE A 1 257 ? 17.641 -1.755 -7.488 1 97.5 257 PHE A O 1
ATOM 2022 N N . THR A 1 258 ? 19.766 -1.473 -8.234 1 97.38 258 THR A N 1
ATOM 2023 C CA . THR A 1 258 ? 19.922 -2.846 -8.695 1 97.38 258 THR A CA 1
ATOM 2024 C C . THR A 1 258 ? 20.781 -3.645 -7.727 1 97.38 258 THR A C 1
ATOM 2026 O O . THR A 1 258 ? 21.312 -3.098 -6.75 1 97.38 258 THR A O 1
ATOM 2029 N N . GLN A 1 259 ? 20.844 -4.91 -8.031 1 96.69 259 GLN A N 1
ATOM 2030 C CA . GLN A 1 259 ? 21.719 -5.766 -7.227 1 96.69 259 GLN A CA 1
ATOM 2031 C C . GLN A 1 259 ? 23.156 -5.266 -7.25 1 96.69 259 GLN A C 1
ATOM 2033 O O . GLN A 1 259 ? 23.875 -5.379 -6.258 1 96.69 259 GLN A O 1
ATOM 2038 N N . ALA A 1 260 ? 23.594 -4.75 -8.391 1 97 260 ALA A N 1
ATOM 2039 C CA . ALA A 1 260 ? 24.938 -4.188 -8.484 1 97 260 ALA A CA 1
ATOM 2040 C C . ALA A 1 260 ? 25.141 -3.078 -7.457 1 97 260 ALA A C 1
ATOM 2042 O O . ALA A 1 260 ? 26.234 -2.957 -6.875 1 97 260 ALA A O 1
ATOM 2043 N N . ASP A 1 261 ? 24.141 -2.232 -7.254 1 97 261 ASP A N 1
ATOM 2044 C CA . ASP A 1 261 ? 24.203 -1.19 -6.234 1 97 261 ASP A CA 1
ATOM 2045 C C . ASP A 1 261 ? 24.375 -1.796 -4.84 1 97 261 ASP A C 1
ATOM 2047 O O . ASP A 1 261 ? 25.234 -1.376 -4.074 1 97 261 ASP A O 1
ATOM 2051 N N . LEU A 1 262 ? 23.562 -2.777 -4.52 1 95.38 262 LEU A N 1
ATOM 2052 C CA . LEU A 1 262 ? 23.641 -3.428 -3.215 1 95.38 262 LEU A CA 1
ATOM 2053 C C . LEU A 1 262 ? 25.031 -4.043 -2.996 1 95.38 262 LEU A C 1
ATOM 2055 O O . LEU A 1 262 ? 25.609 -3.898 -1.921 1 95.38 262 LEU A O 1
ATOM 2059 N N . ASP A 1 263 ? 25.5 -4.727 -3.988 1 96.19 263 ASP A N 1
ATOM 2060 C CA . ASP A 1 263 ? 26.828 -5.344 -3.896 1 96.19 263 ASP A CA 1
ATOM 2061 C C . ASP A 1 263 ? 27.891 -4.305 -3.58 1 96.19 263 ASP A C 1
ATOM 2063 O O . ASP A 1 263 ? 28.781 -4.543 -2.752 1 96.19 263 ASP A O 1
ATOM 2067 N N . GLN A 1 264 ? 27.812 -3.217 -4.273 1 95.12 264 GLN A N 1
ATOM 2068 C CA . GLN A 1 264 ? 28.766 -2.141 -4.055 1 95.12 264 GLN A CA 1
ATOM 2069 C C . GLN A 1 264 ? 28.672 -1.596 -2.633 1 95.12 264 GLN A C 1
ATOM 2071 O O . GLN A 1 264 ? 29.688 -1.335 -1.991 1 95.12 264 GLN A O 1
ATOM 2076 N N . TRP A 1 265 ? 27.422 -1.427 -2.195 1 92.5 265 TRP A N 1
ATOM 2077 C CA . TRP A 1 265 ? 27.219 -0.931 -0.837 1 92.5 265 TRP A CA 1
ATOM 2078 C C . TRP A 1 265 ? 27.797 -1.904 0.186 1 92.5 265 TRP A C 1
ATOM 2080 O O . TRP A 1 265 ? 28.422 -1.488 1.163 1 92.5 265 TRP A O 1
ATOM 2090 N N . MET A 1 266 ? 27.578 -3.166 0.029 1 90.75 266 MET A N 1
ATOM 2091 C CA . MET A 1 266 ? 28.047 -4.195 0.952 1 90.75 266 MET A CA 1
ATOM 2092 C C . MET A 1 266 ? 29.562 -4.27 0.958 1 90.75 266 MET A C 1
ATOM 2094 O O . MET A 1 266 ? 30.188 -4.465 2.01 1 90.75 266 MET A O 1
ATOM 2098 N N . ALA A 1 267 ? 30.172 -4.176 -0.158 1 91.94 267 ALA A N 1
ATOM 2099 C CA . ALA A 1 267 ? 31.625 -4.195 -0.267 1 91.94 267 ALA A CA 1
ATOM 2100 C C . ALA A 1 267 ? 32.25 -3.016 0.472 1 91.94 267 ALA A C 1
ATOM 2102 O O . ALA A 1 267 ? 33.281 -3.166 1.145 1 91.94 267 ALA A O 1
ATOM 2103 N N . THR A 1 268 ? 31.641 -1.864 0.303 1 88 268 THR A N 1
ATOM 2104 C CA . THR A 1 268 ? 32.125 -0.658 0.958 1 88 268 THR A CA 1
ATOM 2105 C C . THR A 1 268 ? 32 -0.775 2.475 1 88 268 THR A C 1
ATOM 2107 O O . THR A 1 268 ? 32.906 -0.365 3.211 1 88 268 THR A O 1
ATOM 2110 N N . ALA A 1 269 ? 30.969 -1.347 3.016 1 85.31 269 ALA A N 1
ATOM 2111 C CA . ALA A 1 269 ? 30.734 -1.53 4.445 1 85.31 269 ALA A CA 1
ATOM 2112 C C . ALA A 1 269 ? 31.75 -2.498 5.047 1 85.31 269 ALA A C 1
ATOM 2114 O O . ALA A 1 269 ? 32.188 -2.309 6.18 1 85.31 269 ALA A O 1
ATOM 2115 N N . GLU A 1 270 ? 32.031 -3.559 4.348 1 79.38 270 GLU A N 1
ATOM 2116 C CA . GLU A 1 270 ? 33 -4.555 4.809 1 79.38 270 GLU A CA 1
ATOM 2117 C C . GLU A 1 270 ? 34.406 -3.969 4.891 1 79.38 270 GLU A C 1
ATOM 2119 O O . GLU A 1 270 ? 35.156 -4.305 5.797 1 79.38 270 GLU A O 1
ATOM 2124 N N . SER A 1 271 ? 34.625 -3.129 4.098 1 76.44 271 SER A N 1
ATOM 2125 C CA . SER A 1 271 ? 35.969 -2.531 4.062 1 76.44 271 SER A CA 1
ATOM 2126 C C . SER A 1 271 ? 36.125 -1.499 5.172 1 76.44 271 SER A C 1
ATOM 2128 O O . SER A 1 271 ? 37.25 -1.196 5.574 1 76.44 271 SER A O 1
ATOM 2130 N N . SER A 1 272 ? 35.062 -0.984 5.625 1 64.19 272 SER A N 1
ATOM 2131 C CA . SER A 1 272 ? 35.125 0.038 6.664 1 64.19 272 SER A CA 1
ATOM 2132 C C . SER A 1 272 ? 35.188 -0.588 8.055 1 64.19 272 SER A C 1
ATOM 2134 O O . SER A 1 272 ? 35.344 0.118 9.055 1 64.19 272 SER A O 1
ATOM 2136 N N . VAL A 1 273 ? 35.031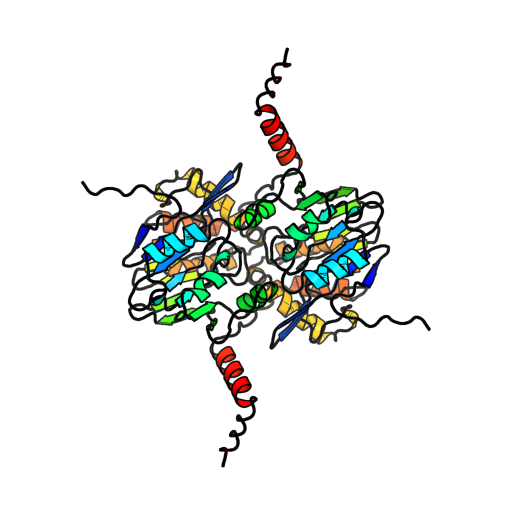 -1.81 8.242 1 62.28 273 VAL A N 1
ATOM 2137 C CA . VAL A 1 273 ? 35.188 -2.527 9.508 1 62.28 273 VAL A CA 1
ATOM 2138 C C . VAL A 1 273 ? 36.656 -2.799 9.766 1 62.28 273 VAL A C 1
ATOM 2140 O O . VAL A 1 273 ? 37.344 -3.428 8.945 1 62.28 273 VAL A O 1
ATOM 2143 N N . PRO A 1 274 ? 37.156 -2.049 10.773 1 59.53 274 PRO A N 1
ATOM 2144 C CA . PRO A 1 274 ? 38.562 -2.307 11.086 1 59.53 274 PRO A CA 1
ATOM 2145 C C . PRO A 1 274 ? 38.844 -3.789 11.312 1 59.53 274 PRO A C 1
ATOM 2147 O O . PRO A 1 274 ? 38 -4.516 11.844 1 59.53 274 PRO A O 1
ATOM 2150 N N . PRO A 1 275 ? 40 -4.211 10.672 1 50.19 275 PRO A N 1
ATOM 2151 C CA . PRO A 1 275 ? 40.344 -5.613 10.898 1 50.19 275 PRO A CA 1
ATOM 2152 C C . PRO A 1 275 ? 40.375 -5.988 12.375 1 50.19 275 PRO A C 1
ATOM 2154 O O . PRO A 1 275 ? 40.656 -5.145 13.227 1 50.19 275 PRO A O 1
ATOM 2157 N N . GLU A 1 276 ? 39.5 -6.84 12.711 1 50.84 276 GLU A N 1
ATOM 2158 C CA . GLU A 1 276 ? 39.594 -7.348 14.078 1 50.84 276 GLU A CA 1
ATOM 2159 C C . GLU A 1 276 ? 41.031 -7.422 14.57 1 50.84 276 GLU A C 1
ATOM 2161 O O . GLU A 1 276 ? 41.875 -7.984 13.891 1 50.84 276 GLU A O 1
ATOM 2166 N N . GLN A 1 277 ? 41.281 -6.504 15.508 1 42.47 277 GLN A N 1
ATOM 2167 C CA . GLN A 1 277 ? 42.562 -6.664 16.156 1 42.47 277 GLN A CA 1
ATOM 2168 C C . GLN A 1 277 ? 42.75 -8.094 16.672 1 42.47 277 GLN A C 1
ATOM 2170 O O . GLN A 1 277 ? 41.875 -8.656 17.312 1 42.47 277 GLN A O 1
ATOM 2175 N N . PRO A 1 278 ? 43.812 -8.742 16.156 1 44.41 278 PRO A N 1
ATOM 2176 C CA . PRO A 1 278 ? 44.062 -10.094 16.672 1 44.41 278 PRO A CA 1
ATOM 2177 C C . PRO A 1 278 ? 44.125 -10.148 18.188 1 44.41 278 PRO A C 1
ATOM 2179 O O . PRO A 1 278 ? 44.562 -9.195 18.828 1 44.41 278 PRO A O 1
ATOM 2182 N N . HIS A 1 279 ? 43.156 -10.766 18.828 1 43.59 279 HIS A N 1
ATOM 2183 C CA . HIS A 1 279 ? 43.25 -10.984 20.266 1 43.59 279 HIS A CA 1
ATOM 2184 C C . HIS A 1 279 ? 44.656 -11.461 20.656 1 43.59 279 HIS A C 1
ATOM 2186 O O . HIS A 1 279 ? 45.219 -12.336 20 1 43.59 279 HIS A O 1
ATOM 2192 N N . PRO A 1 280 ? 45.219 -10.609 21.516 1 45.34 280 PRO A N 1
ATOM 2193 C CA . PRO A 1 280 ? 46.562 -11.062 21.938 1 45.34 280 PRO A CA 1
ATOM 2194 C C . PRO A 1 280 ? 46.562 -12.523 22.406 1 45.34 280 PRO A C 1
ATOM 2196 O O . PRO A 1 280 ? 45.625 -12.969 23.062 1 45.34 280 PRO A O 1
ATOM 2199 N N . SER A 1 281 ? 47.188 -13.445 21.656 1 36.84 281 SER A N 1
ATOM 2200 C CA . SER A 1 281 ? 47.438 -14.812 22.109 1 36.84 281 SER A CA 1
ATOM 2201 C C . SER A 1 281 ? 47.938 -14.836 23.547 1 36.84 281 SER A C 1
ATOM 2203 O O . SER A 1 281 ? 48.875 -14.117 23.906 1 36.84 281 SER A O 1
ATOM 2205 N N . GLY A 1 282 ? 46.969 -15.039 24.453 1 32.41 282 GLY A N 1
ATOM 2206 C CA . GLY A 1 282 ? 47.406 -15.32 25.797 1 32.41 282 GLY A CA 1
ATOM 2207 C C . GLY A 1 282 ? 48.656 -16.203 25.859 1 32.41 282 GLY A C 1
ATOM 2208 O O . GLY A 1 282 ? 48.625 -17.328 25.344 1 32.41 282 GLY A O 1
ATOM 2209 N N . THR A 1 283 ? 49.812 -15.562 26.078 1 28.47 283 THR A N 1
ATOM 2210 C CA . THR A 1 283 ? 50.906 -16.297 26.734 1 28.47 283 THR A CA 1
ATOM 2211 C C . THR A 1 283 ? 50.531 -16.656 28.156 1 28.47 283 THR A C 1
ATOM 2213 O O . THR A 1 283 ? 49.906 -15.844 28.875 1 28.47 283 THR A O 1
ATOM 2216 N N . MET B 1 1 ? -10.852 -43.844 -10.078 1 31.64 1 MET B N 1
ATOM 2217 C CA . MET B 1 1 ? -11.711 -42.719 -9.828 1 31.64 1 MET B CA 1
ATOM 2218 C C . MET B 1 1 ? -10.883 -41.469 -9.461 1 31.64 1 MET B C 1
ATOM 2220 O O . MET B 1 1 ? -10.172 -41.469 -8.453 1 31.64 1 MET B O 1
ATOM 2224 N N . THR B 1 2 ? -10.305 -40.688 -10.336 1 36.16 2 THR B N 1
ATOM 2225 C CA . THR B 1 2 ? -9.383 -39.594 -10.086 1 36.16 2 THR B CA 1
ATOM 2226 C C . THR B 1 2 ? -9.945 -38.656 -9.023 1 36.16 2 THR B C 1
ATOM 2228 O O . THR B 1 2 ? -11.039 -38.094 -9.195 1 36.16 2 THR B O 1
ATOM 2231 N N . THR B 1 3 ? -9.852 -38.906 -7.797 1 39.88 3 THR B N 1
ATOM 2232 C CA . THR B 1 3 ? -10.375 -38.219 -6.633 1 39.88 3 THR B CA 1
ATOM 2233 C C . THR B 1 3 ? -10.227 -36.688 -6.809 1 39.88 3 THR B C 1
ATOM 2235 O O . THR B 1 3 ? -9.109 -36.188 -6.902 1 39.88 3 THR B O 1
ATOM 2238 N N . THR B 1 4 ? -11.008 -36.062 -7.602 1 45.84 4 THR B N 1
ATOM 2239 C CA . THR B 1 4 ? -11 -34.594 -7.793 1 45.84 4 THR B CA 1
ATOM 2240 C C . THR B 1 4 ? -10.891 -33.875 -6.453 1 45.84 4 THR B C 1
ATOM 2242 O O . THR B 1 4 ? -11.773 -34 -5.602 1 45.84 4 THR B O 1
ATOM 2245 N N . GLU B 1 5 ? -9.766 -33.844 -5.836 1 59.94 5 GLU B N 1
ATOM 2246 C CA . GLU B 1 5 ? -9.508 -33.25 -4.535 1 59.94 5 GLU B CA 1
ATOM 2247 C C . GLU B 1 5 ? -10.25 -31.922 -4.387 1 59.94 5 GLU B C 1
ATOM 2249 O O . GLU B 1 5 ? -10.234 -31.094 -5.297 1 59.94 5 GLU B O 1
ATOM 2254 N N . SER B 1 6 ? -11.258 -31.875 -3.533 1 83.25 6 SER B N 1
ATOM 2255 C CA . SER B 1 6 ? -12.125 -30.75 -3.205 1 83.25 6 SER B CA 1
ATOM 2256 C C . SER B 1 6 ? -11.32 -29.516 -2.848 1 83.25 6 SER B C 1
ATOM 2258 O O . SER B 1 6 ? -10.258 -29.609 -2.227 1 83.25 6 SER B O 1
ATOM 2260 N N . PHE B 1 7 ? -11.578 -28.422 -3.426 1 92.62 7 PHE B N 1
ATOM 2261 C CA . PHE B 1 7 ? -10.977 -27.125 -3.16 1 92.62 7 PHE B CA 1
ATOM 2262 C C . PHE B 1 7 ? -11.297 -26.656 -1.746 1 92.62 7 PHE B C 1
ATOM 2264 O O . PHE B 1 7 ? -12.461 -26.688 -1.323 1 92.62 7 PHE B O 1
ATOM 2271 N N . SER B 1 8 ? -10.203 -26.422 -1.022 1 96.19 8 SER B N 1
ATOM 2272 C CA . SER B 1 8 ? -10.344 -25.828 0.302 1 96.19 8 SER B CA 1
ATOM 2273 C C . SER B 1 8 ? -9.289 -24.75 0.532 1 96.19 8 SER B C 1
ATOM 2275 O O . SER B 1 8 ? -8.148 -24.875 0.073 1 96.19 8 SER B O 1
ATOM 2277 N N . LEU B 1 9 ? -9.711 -23.781 1.229 1 97.69 9 LEU B N 1
ATOM 2278 C CA . LEU B 1 9 ? -8.758 -22.719 1.566 1 97.69 9 LEU B CA 1
ATOM 2279 C C . LEU B 1 9 ? -7.602 -23.281 2.385 1 97.69 9 LEU B C 1
ATOM 2281 O O . LEU B 1 9 ? -7.805 -24.125 3.262 1 97.69 9 LEU B O 1
ATOM 2285 N N . LEU B 1 10 ? -6.395 -22.875 2.031 1 98.12 10 LEU B N 1
ATOM 2286 C CA . LEU B 1 10 ? -5.152 -23.203 2.715 1 98.12 10 LEU B CA 1
ATOM 2287 C C . LEU B 1 10 ? -4.773 -24.656 2.482 1 98.12 10 LEU B C 1
ATOM 2289 O O . LEU B 1 10 ? -3.975 -25.234 3.23 1 98.12 10 LEU B O 1
ATOM 2293 N N . GLN B 1 11 ? -5.344 -25.266 1.496 1 98.31 11 GLN B N 1
ATOM 2294 C CA . GLN B 1 11 ? -4.871 -26.531 0.914 1 98.31 11 GLN B CA 1
ATOM 2295 C C . GLN B 1 11 ? -4.238 -26.297 -0.453 1 98.31 11 GLN B C 1
ATOM 2297 O O . GLN B 1 11 ? -4.941 -26.047 -1.438 1 98.31 11 GLN B O 1
ATOM 2302 N N . PRO B 1 12 ? -2.961 -26.469 -0.451 1 98.56 12 PRO B N 1
ATOM 2303 C CA . PRO B 1 12 ? -2.285 -26.172 -1.717 1 98.56 12 PRO B CA 1
ATOM 2304 C C . PRO B 1 12 ? -2.748 -27.078 -2.857 1 98.56 12 PRO B C 1
ATOM 2306 O O . PRO B 1 12 ? -3.031 -28.25 -2.637 1 98.56 12 PRO B O 1
ATOM 2309 N N . TYR B 1 13 ? -2.826 -26.516 -4.082 1 98.44 13 TYR B N 1
ATOM 2310 C CA . TYR B 1 13 ? -3.164 -27.297 -5.258 1 98.44 13 TYR B CA 1
ATOM 2311 C C . TYR B 1 13 ? -2.232 -26.984 -6.422 1 98.44 13 TYR B C 1
ATOM 2313 O O . TYR B 1 13 ? -1.739 -25.859 -6.535 1 98.44 13 TYR B O 1
ATOM 2321 N N . LYS B 1 14 ? -1.99 -27.969 -7.238 1 98.38 14 LYS B N 1
ATOM 2322 C CA . LYS B 1 14 ? -1.031 -27.891 -8.336 1 98.38 14 LYS B CA 1
ATOM 2323 C C . LYS B 1 14 ? -1.634 -27.172 -9.539 1 98.38 14 LYS B C 1
ATOM 2325 O O . LYS B 1 14 ? -2.771 -27.453 -9.93 1 98.38 14 LYS B O 1
ATOM 2330 N N . ILE B 1 15 ? -0.811 -26.25 -10.141 1 98.62 15 ILE B N 1
ATOM 2331 C CA . ILE B 1 15 ? -1.336 -25.531 -11.305 1 98.62 15 ILE B CA 1
ATOM 2332 C C . ILE B 1 15 ? -0.428 -25.781 -12.508 1 98.62 15 ILE B C 1
ATOM 2334 O O . ILE B 1 15 ? -0.8 -25.469 -13.641 1 98.62 15 ILE B O 1
ATOM 2338 N N . ALA B 1 16 ? 0.703 -26.234 -12.297 1 98.38 16 ALA B N 1
ATOM 2339 C CA . ALA B 1 16 ? 1.699 -26.609 -13.297 1 98.38 16 ALA B CA 1
ATOM 2340 C C . ALA B 1 16 ? 2.773 -27.5 -12.695 1 98.38 16 ALA B C 1
ATOM 2342 O O . ALA B 1 16 ? 2.764 -27.766 -11.492 1 98.38 16 ALA B O 1
ATOM 2343 N N . GLU B 1 17 ? 3.697 -28.016 -13.516 1 97.38 17 GLU B N 1
ATOM 2344 C CA . GLU B 1 17 ? 4.758 -28.891 -13.016 1 97.38 17 GLU B CA 1
ATOM 2345 C C . GLU B 1 17 ? 5.539 -28.219 -11.891 1 97.38 17 GLU B C 1
ATOM 2347 O O . GLU B 1 17 ? 6.145 -27.156 -12.094 1 97.38 17 GLU B O 1
ATOM 2352 N N . GLU B 1 18 ? 5.477 -28.766 -10.672 1 97.69 18 GLU B N 1
ATOM 2353 C CA . GLU B 1 18 ? 6.195 -28.344 -9.477 1 97.69 18 GLU B CA 1
ATOM 2354 C C . GLU B 1 18 ? 5.801 -26.938 -9.055 1 97.69 18 GLU B C 1
ATOM 2356 O O . GLU B 1 18 ? 6.594 -26.219 -8.445 1 97.69 18 GLU B O 1
ATOM 2361 N N . THR B 1 19 ? 4.578 -26.531 -9.438 1 98.69 19 THR B N 1
ATOM 2362 C CA . THR B 1 19 ? 4.074 -25.203 -9.125 1 98.69 19 THR B CA 1
ATOM 2363 C C . THR B 1 19 ? 2.705 -25.281 -8.453 1 98.69 19 THR B C 1
ATOM 2365 O O . THR B 1 19 ? 1.779 -25.891 -9 1 98.69 19 THR B O 1
ATOM 2368 N N . PHE B 1 20 ? 2.59 -24.688 -7.273 1 98.81 20 PHE B N 1
ATOM 2369 C CA . PHE B 1 20 ? 1.398 -24.828 -6.445 1 98.81 20 PHE B CA 1
ATOM 2370 C C . PHE B 1 20 ? 0.894 -23.469 -5.977 1 98.81 20 PHE B C 1
ATOM 2372 O O . PHE B 1 20 ? 1.688 -22.578 -5.711 1 98.81 20 PHE B O 1
ATOM 2379 N N . VAL B 1 21 ? -0.437 -23.406 -5.867 1 98.88 21 VAL B N 1
ATOM 2380 C CA . VAL B 1 21 ? -1.065 -22.25 -5.242 1 98.88 21 VAL B CA 1
ATOM 2381 C C . VAL B 1 21 ? -1.502 -22.594 -3.82 1 98.88 21 VAL B C 1
ATOM 2383 O O . VAL B 1 21 ? -2.037 -23.688 -3.582 1 98.88 21 VAL B O 1
ATOM 2386 N N . ILE B 1 22 ? -1.173 -21.781 -2.877 1 98.81 22 ILE B N 1
ATOM 2387 C CA . ILE B 1 22 ? -1.784 -21.812 -1.552 1 98.81 22 ILE B CA 1
ATOM 2388 C C . ILE B 1 22 ? -2.953 -20.828 -1.497 1 98.81 22 ILE B C 1
ATOM 2390 O O . ILE B 1 22 ? -2.75 -19.609 -1.399 1 98.81 22 ILE B O 1
ATOM 2394 N N . PRO B 1 23 ? -4.176 -21.344 -1.539 1 98.75 23 PRO B N 1
ATOM 2395 C CA . PRO B 1 23 ? -5.328 -20.453 -1.632 1 98.75 23 PRO B CA 1
ATOM 2396 C C . PRO B 1 23 ? -5.762 -19.906 -0.273 1 98.75 23 PRO B C 1
ATOM 2398 O O . PRO B 1 23 ? -5.734 -20.625 0.724 1 98.75 23 PRO B O 1
ATOM 2401 N N . TRP B 1 24 ? -6.07 -18.688 -0.235 1 98.19 24 TRP B N 1
ATOM 2402 C CA . TRP B 1 24 ? -6.797 -18.047 0.859 1 98.19 24 TRP B CA 1
ATOM 2403 C C . TRP B 1 24 ? -7.738 -16.969 0.335 1 98.19 24 TRP B C 1
ATOM 2405 O O . TRP B 1 24 ? -7.684 -16.609 -0.842 1 98.19 24 TRP B O 1
ATOM 2415 N N . ALA B 1 25 ? -8.703 -16.578 1.141 1 97.88 25 ALA B N 1
ATOM 2416 C CA . ALA B 1 25 ? -9.633 -15.516 0.764 1 97.88 25 ALA B CA 1
ATOM 2417 C C . ALA B 1 25 ? -10.211 -14.828 1.998 1 97.88 25 ALA B C 1
ATOM 2419 O O . ALA B 1 25 ? -10.367 -15.453 3.049 1 97.88 25 ALA B O 1
ATOM 2420 N N . LEU B 1 26 ? -10.484 -13.609 1.832 1 96.44 26 LEU B N 1
ATOM 2421 C CA . LEU B 1 26 ? -11.203 -12.844 2.844 1 96.44 26 LEU B CA 1
ATOM 2422 C C . LEU B 1 26 ? -12.625 -12.547 2.391 1 96.44 26 LEU B C 1
ATOM 2424 O O . LEU B 1 26 ? -12.844 -12.164 1.239 1 96.44 26 LEU B O 1
ATOM 2428 N N . GLU B 1 27 ? -13.508 -12.82 3.305 1 95.06 27 GLU B N 1
ATOM 2429 C CA . GLU B 1 27 ? -14.867 -12.352 3.045 1 95.06 27 GLU B CA 1
ATOM 2430 C C . GLU B 1 27 ? -14.938 -10.828 3.062 1 95.06 27 GLU B C 1
ATOM 2432 O O . GLU B 1 27 ? -14.336 -10.188 3.922 1 95.06 27 GLU B O 1
ATOM 2437 N N . ALA B 1 28 ? -15.617 -10.289 2.051 1 93.5 28 ALA B N 1
ATOM 2438 C CA . ALA B 1 28 ? -15.758 -8.836 1.923 1 93.5 28 ALA B CA 1
ATOM 2439 C C . ALA B 1 28 ? -17.219 -8.453 1.704 1 93.5 28 ALA B C 1
ATOM 2441 O O . ALA B 1 28 ? -17.594 -8 0.619 1 93.5 28 ALA B O 1
ATOM 2442 N N . PRO B 1 29 ? -17.969 -8.523 2.74 1 91.56 29 PRO B N 1
ATOM 2443 C CA . PRO B 1 29 ? -19.359 -8.094 2.531 1 91.56 29 PRO B CA 1
ATOM 2444 C C . PRO B 1 29 ? -19.469 -6.613 2.18 1 91.56 29 PRO B C 1
ATOM 2446 O O . PRO B 1 29 ? -18.719 -5.789 2.717 1 91.56 29 PRO B O 1
ATOM 2449 N N . PRO B 1 30 ? -20.359 -6.258 1.337 1 92.88 30 PRO B N 1
ATOM 2450 C CA . PRO B 1 30 ? -21.344 -7.125 0.684 1 92.88 30 PRO B CA 1
ATOM 2451 C C . PRO B 1 30 ? -20.891 -7.598 -0.697 1 92.88 30 PRO B C 1
ATOM 2453 O O . PRO B 1 30 ? -21.703 -8.062 -1.493 1 92.88 30 PRO B O 1
ATOM 2456 N N . VAL B 1 31 ? -19.547 -7.535 -0.99 1 94.44 31 VAL B N 1
ATOM 2457 C CA . VAL B 1 31 ? -19.141 -7.695 -2.383 1 94.44 31 VAL B CA 1
ATOM 2458 C C . VAL B 1 31 ? -18.578 -9.094 -2.598 1 94.44 31 VAL B C 1
ATOM 2460 O O . VAL B 1 31 ? -17.922 -9.352 -3.609 1 94.44 31 VAL B O 1
ATOM 2463 N N . GLY B 1 32 ? -18.766 -9.977 -1.665 1 96.81 32 GLY B N 1
ATOM 2464 C CA . GLY B 1 32 ? -18.312 -11.352 -1.818 1 96.81 32 GLY B CA 1
ATOM 2465 C C . GLY B 1 32 ? -17 -11.633 -1.099 1 96.81 32 GLY B C 1
ATOM 2466 O O . GLY B 1 32 ? -16.906 -11.43 0.111 1 96.81 32 GLY B O 1
ATOM 2467 N N . HIS B 1 33 ? -16.031 -12.242 -1.916 1 97.88 33 HIS B N 1
ATOM 2468 C CA . HIS B 1 33 ? -14.734 -12.625 -1.358 1 97.88 33 HIS B CA 1
ATOM 2469 C C . HIS B 1 33 ? -13.586 -12.094 -2.211 1 97.88 33 HIS B C 1
ATOM 2471 O O . HIS B 1 33 ? -13.742 -11.914 -3.422 1 97.88 33 HIS B O 1
ATOM 2477 N N . PHE B 1 34 ? -12.547 -11.852 -1.558 1 97.25 34 PHE B N 1
ATOM 2478 C CA . PHE B 1 34 ? -11.32 -11.492 -2.266 1 97.25 34 PHE B CA 1
ATOM 2479 C C . PHE B 1 34 ? -10.258 -12.562 -2.078 1 97.25 34 PHE B C 1
ATOM 2481 O O . PHE B 1 34 ? -9.852 -12.852 -0.951 1 97.25 34 PHE B O 1
ATOM 2488 N N . PRO B 1 35 ? -9.812 -13.133 -3.182 1 98.12 35 PRO B N 1
ATOM 2489 C CA . PRO B 1 35 ? -8.695 -14.07 -3.084 1 98.12 35 PRO B CA 1
ATOM 2490 C C . PRO B 1 35 ? -7.426 -13.422 -2.539 1 98.12 35 PRO B C 1
ATOM 2492 O O . PRO B 1 35 ? -7.152 -12.25 -2.826 1 98.12 35 PRO B O 1
ATOM 2495 N N . MET B 1 36 ? -6.68 -14.148 -1.784 1 98 36 MET B N 1
ATOM 2496 C CA . MET B 1 36 ? -5.375 -13.766 -1.254 1 98 36 MET B CA 1
ATOM 2497 C C . MET B 1 36 ? -4.395 -14.93 -1.312 1 98 36 MET B C 1
ATOM 2499 O O . MET B 1 36 ? -3.941 -15.422 -0.275 1 98 36 MET B O 1
ATOM 2503 N N . ASN B 1 37 ? -3.961 -15.25 -2.471 1 98.75 37 ASN B N 1
ATOM 2504 C CA . ASN B 1 37 ? -3.18 -16.453 -2.748 1 98.75 37 ASN B CA 1
ATOM 2505 C C . ASN B 1 37 ? -1.686 -16.203 -2.57 1 98.75 37 ASN B C 1
ATOM 2507 O O . ASN B 1 37 ? -1.232 -15.055 -2.619 1 98.75 37 ASN B O 1
ATOM 2511 N N . SER B 1 38 ? -0.952 -17.266 -2.314 1 98.81 38 SER B N 1
ATOM 2512 C CA . SER B 1 38 ? 0.493 -17.375 -2.477 1 98.81 38 SER B CA 1
ATOM 2513 C C . SER B 1 38 ? 0.852 -18.531 -3.412 1 98.81 38 SER B C 1
ATOM 2515 O O . SER B 1 38 ? -0.025 -19.281 -3.85 1 98.81 38 SER B O 1
ATOM 2517 N N . MET B 1 39 ? 2.123 -18.625 -3.752 1 98.88 39 MET B N 1
ATOM 2518 C CA . MET B 1 39 ? 2.533 -19.688 -4.672 1 98.88 39 MET B CA 1
ATOM 2519 C C . MET B 1 39 ? 3.855 -20.297 -4.234 1 98.88 39 MET B C 1
ATOM 2521 O O . MET B 1 39 ? 4.672 -19.641 -3.588 1 98.88 39 MET B O 1
ATOM 2525 N N . VAL B 1 40 ? 4.004 -21.578 -4.512 1 98.88 40 VAL B N 1
ATOM 2526 C CA . VAL B 1 40 ? 5.238 -22.312 -4.273 1 98.88 40 VAL B CA 1
ATOM 2527 C C . VAL B 1 40 ? 5.707 -22.969 -5.57 1 98.88 40 VAL B C 1
ATOM 2529 O O . VAL B 1 40 ? 4.93 -23.641 -6.254 1 98.88 40 VAL B O 1
ATOM 2532 N N . ILE B 1 41 ? 6.941 -22.719 -5.895 1 98.69 41 ILE B N 1
ATOM 2533 C CA . ILE B 1 41 ? 7.625 -23.438 -6.957 1 98.69 41 ILE B CA 1
ATOM 2534 C C . ILE B 1 41 ? 8.648 -24.391 -6.348 1 98.69 41 ILE B C 1
ATOM 2536 O O . ILE B 1 41 ? 9.641 -23.969 -5.766 1 98.69 41 ILE B O 1
ATOM 2540 N N . ARG B 1 42 ? 8.625 -25.734 -6.301 1 95 42 ARG B N 1
ATOM 2541 C CA . ARG B 1 42 ? 9.461 -26.719 -5.629 1 95 42 ARG B CA 1
ATOM 2542 C C . ARG B 1 42 ? 10.672 -27.094 -6.48 1 95 42 ARG B C 1
ATOM 2544 O O . ARG B 1 42 ? 11.695 -27.547 -5.961 1 95 42 ARG B O 1
ATOM 2551 N N . GLY B 1 43 ? 10.75 -26.891 -7.73 1 87.25 43 GLY B N 1
ATOM 2552 C CA . GLY B 1 43 ? 11.844 -27.203 -8.633 1 87.25 43 GLY B CA 1
ATOM 2553 C C . GLY B 1 43 ? 13.133 -27.547 -7.91 1 87.25 43 GLY B C 1
ATOM 2554 O O . GLY B 1 43 ? 13.102 -28.062 -6.785 1 87.25 43 GLY B O 1
ATOM 2555 N N . THR B 1 44 ? 14.375 -27.422 -8.461 1 96.56 44 THR B N 1
ATOM 2556 C CA . THR B 1 44 ? 15.68 -27.75 -7.902 1 96.56 44 THR B CA 1
ATOM 2557 C C . THR B 1 44 ? 16.031 -26.812 -6.75 1 96.56 44 THR B C 1
ATOM 2559 O O . THR B 1 44 ? 16.547 -27.234 -5.723 1 96.56 44 THR B O 1
ATOM 2562 N N . GLU B 1 45 ? 15.695 -25.531 -6.965 1 98.31 45 GLU B N 1
ATOM 2563 C CA . GLU B 1 45 ? 15.781 -24.516 -5.926 1 98.31 45 GLU B CA 1
ATOM 2564 C C . GLU B 1 45 ? 14.414 -23.906 -5.629 1 98.31 45 GLU B C 1
ATOM 2566 O O . GLU B 1 45 ? 13.977 -22.984 -6.316 1 98.31 45 GLU B O 1
ATOM 2571 N N . PRO B 1 46 ? 13.734 -24.406 -4.637 1 98.81 46 PRO B N 1
ATOM 2572 C CA . PRO B 1 46 ? 12.344 -24.016 -4.387 1 98.81 46 PRO B CA 1
ATOM 2573 C C . PRO B 1 46 ? 12.188 -22.531 -4.102 1 98.81 46 PRO B C 1
ATOM 2575 O O . PRO B 1 46 ? 13.047 -21.922 -3.463 1 98.81 46 PRO B O 1
ATOM 2578 N N . VAL B 1 47 ? 11.086 -22 -4.566 1 98.88 47 VAL B N 1
ATOM 2579 C CA . VAL B 1 47 ? 10.758 -20.578 -4.465 1 98.88 47 VAL B CA 1
ATOM 2580 C C . VAL B 1 47 ? 9.406 -20.422 -3.773 1 98.88 47 VAL B C 1
ATOM 2582 O O . VAL B 1 47 ? 8.406 -21 -4.195 1 98.88 47 VAL B O 1
ATOM 2585 N N . LEU B 1 48 ? 9.391 -19.719 -2.693 1 98.94 48 LEU B N 1
ATOM 2586 C CA . LEU B 1 48 ? 8.148 -19.219 -2.125 1 98.94 48 LEU B CA 1
ATOM 2587 C C . LEU B 1 48 ? 7.801 -17.844 -2.686 1 98.94 48 LEU B C 1
ATOM 2589 O O . LEU B 1 48 ? 8.641 -16.938 -2.668 1 98.94 48 LEU B O 1
ATOM 2593 N N . VAL B 1 49 ? 6.594 -17.703 -3.225 1 98.88 49 VAL B N 1
ATOM 2594 C CA . VAL B 1 49 ? 6.125 -16.422 -3.736 1 98.88 49 VAL B CA 1
ATOM 2595 C C . VAL B 1 49 ? 5.105 -15.82 -2.771 1 98.88 49 VAL B C 1
ATOM 2597 O O . VAL B 1 49 ? 3.971 -16.297 -2.682 1 98.88 49 VAL B O 1
ATOM 2600 N N . ASP B 1 50 ? 5.488 -14.727 -2.078 1 98.81 50 ASP B N 1
ATOM 2601 C CA . ASP B 1 50 ? 4.742 -14.078 -1.005 1 98.81 50 ASP B CA 1
ATOM 2602 C C . ASP B 1 50 ? 4.539 -15.031 0.174 1 98.81 50 ASP B C 1
ATOM 2604 O O . ASP B 1 50 ? 4.785 -16.234 0.06 1 98.81 50 ASP B O 1
ATOM 2608 N N . THR B 1 51 ? 4.121 -14.469 1.323 1 98.81 51 THR B N 1
ATOM 2609 C CA . THR B 1 51 ? 4.145 -15.25 2.553 1 98.81 51 THR B CA 1
ATOM 2610 C C . THR B 1 51 ? 2.787 -15.203 3.25 1 98.81 51 THR B C 1
ATOM 2612 O O . THR B 1 51 ? 2.67 -15.57 4.422 1 98.81 51 THR B O 1
ATOM 2615 N N . GLY B 1 52 ? 1.767 -14.727 2.57 1 98.12 52 GLY B N 1
ATOM 2616 C CA . GLY B 1 52 ? 0.408 -14.766 3.088 1 98.12 52 GLY B CA 1
ATOM 2617 C C . GLY B 1 52 ? 0.171 -13.773 4.211 1 98.12 52 GLY B C 1
ATOM 2618 O O . GLY B 1 52 ? 1.068 -13.008 4.566 1 98.12 52 GLY B O 1
ATOM 2619 N N . ALA B 1 53 ? -1.043 -13.805 4.723 1 98.12 53 ALA B N 1
ATOM 2620 C CA . ALA B 1 53 ? -1.509 -12.844 5.723 1 98.12 53 ALA B CA 1
ATOM 2621 C C . ALA B 1 53 ? -1.256 -13.359 7.137 1 98.12 53 ALA B C 1
ATOM 2623 O O . ALA B 1 53 ? -1.39 -14.562 7.402 1 98.12 53 ALA B O 1
ATOM 2624 N N . PRO B 1 54 ? -1.016 -12.414 8.086 1 97.62 54 PRO B N 1
ATOM 2625 C CA . PRO B 1 54 ? -0.818 -12.836 9.477 1 97.62 54 PRO B CA 1
ATOM 2626 C C . PRO B 1 54 ? -2.072 -13.453 10.086 1 97.62 54 PRO B C 1
ATOM 2628 O O . PRO B 1 54 ? -1.976 -14.297 10.984 1 97.62 54 PRO B O 1
ATOM 2631 N N . ALA B 1 55 ? -3.207 -13.125 9.617 1 97.5 55 ALA B N 1
ATOM 2632 C CA . ALA B 1 55 ? -4.473 -13.57 10.195 1 97.5 55 ALA B CA 1
ATOM 2633 C C . ALA B 1 55 ? -4.578 -15.094 10.18 1 97.5 55 ALA B C 1
ATOM 2635 O O . ALA B 1 55 ? -5.285 -15.68 11 1 97.5 55 ALA B O 1
ATOM 2636 N N . VAL B 1 56 ? -3.859 -15.773 9.227 1 97.88 56 VAL B N 1
ATOM 2637 C CA . VAL B 1 56 ? -3.928 -17.234 9.117 1 97.88 56 VAL B CA 1
ATOM 2638 C C . VAL B 1 56 ? -2.516 -17.812 9.125 1 97.88 56 VAL B C 1
ATOM 2640 O O . VAL B 1 56 ? -2.252 -18.828 8.469 1 97.88 56 VAL B O 1
ATOM 2643 N N . ARG B 1 57 ? -1.581 -17.219 9.828 1 98.44 57 ARG B N 1
ATOM 2644 C CA . ARG B 1 57 ? -0.157 -17.531 9.781 1 98.44 57 ARG B CA 1
ATOM 2645 C C . ARG B 1 57 ? 0.084 -19.016 10.047 1 98.44 57 ARG B C 1
ATOM 2647 O O . ARG B 1 57 ? 0.769 -19.688 9.273 1 98.44 57 ARG B O 1
ATOM 2654 N N . SER B 1 58 ? -0.448 -19.5 11.148 1 98.62 58 SER B N 1
ATOM 2655 C CA . SER B 1 58 ? -0.18 -20.891 11.523 1 98.62 58 SER B CA 1
ATOM 2656 C C . SER B 1 58 ? -0.633 -21.844 10.43 1 98.62 58 SER B C 1
ATOM 2658 O O . SER B 1 58 ? 0.12 -22.734 10.023 1 98.62 58 SER B O 1
ATOM 2660 N N . GLN B 1 59 ? -1.849 -21.609 9.93 1 98.69 59 GLN B N 1
ATOM 2661 C CA . GLN B 1 59 ? -2.4 -22.469 8.883 1 98.69 59 GLN B CA 1
ATOM 2662 C C . GLN B 1 59 ? -1.644 -22.297 7.57 1 98.69 59 GLN B C 1
ATOM 2664 O O . GLN B 1 59 ? -1.451 -23.266 6.832 1 98.69 59 GLN B O 1
ATOM 2669 N N . TRP B 1 60 ? -1.255 -21.109 7.312 1 98.75 60 TRP B N 1
ATOM 2670 C CA . TRP B 1 60 ? -0.519 -20.828 6.086 1 98.75 60 TRP B CA 1
ATOM 2671 C C . TRP B 1 60 ? 0.837 -21.516 6.09 1 98.75 60 TRP B C 1
ATOM 2673 O O . TRP B 1 60 ? 1.239 -22.125 5.094 1 98.75 60 TRP B O 1
ATOM 2683 N N . LEU B 1 61 ? 1.548 -21.406 7.203 1 98.88 61 LEU B N 1
ATOM 2684 C CA . LEU B 1 61 ? 2.844 -22.062 7.32 1 98.88 61 LEU B CA 1
ATOM 2685 C C . LEU B 1 61 ? 2.705 -23.578 7.148 1 98.88 61 LEU B C 1
ATOM 2687 O O . LEU B 1 61 ? 3.502 -24.203 6.445 1 98.88 61 LEU B O 1
ATOM 2691 N N . GLU B 1 62 ? 1.691 -24.109 7.785 1 98.75 62 GLU B N 1
ATOM 2692 C CA . GLU B 1 62 ? 1.433 -25.547 7.625 1 98.75 62 GLU B CA 1
ATOM 2693 C C . GLU B 1 62 ? 1.212 -25.906 6.156 1 98.75 62 GLU B C 1
ATOM 2695 O O . GLU B 1 62 ? 1.748 -26.891 5.668 1 98.75 62 GLU B O 1
ATOM 2700 N N . ALA B 1 63 ? 0.446 -25.125 5.48 1 98.81 63 ALA B N 1
ATOM 2701 C CA . ALA B 1 63 ? 0.169 -25.344 4.062 1 98.81 63 ALA B CA 1
ATOM 2702 C C . ALA B 1 63 ? 1.448 -25.266 3.234 1 98.81 63 ALA B C 1
ATOM 2704 O O . ALA B 1 63 ? 1.713 -26.141 2.404 1 98.81 63 ALA B O 1
ATOM 2705 N N . ALA B 1 64 ? 2.234 -24.25 3.461 1 98.88 64 ALA B N 1
ATOM 2706 C CA . ALA B 1 64 ? 3.475 -24.062 2.715 1 98.88 64 ALA B CA 1
ATOM 2707 C C . ALA B 1 64 ? 4.422 -25.25 2.912 1 98.88 64 ALA B C 1
ATOM 2709 O O . ALA B 1 64 ? 4.973 -25.781 1.945 1 98.88 64 ALA B O 1
ATOM 2710 N N . TRP B 1 65 ? 4.516 -25.672 4.168 1 98.75 65 TRP B N 1
ATOM 2711 C CA . TRP B 1 65 ? 5.484 -26.719 4.492 1 98.75 65 TRP B CA 1
ATOM 2712 C C . TRP B 1 65 ? 4.965 -28.094 4.078 1 98.75 65 TRP B C 1
ATOM 2714 O O . TRP B 1 65 ? 5.734 -29.047 4 1 98.75 65 TRP B O 1
ATOM 2724 N N . SER B 1 66 ? 3.701 -28.172 3.793 1 98.56 66 SER B N 1
ATOM 2725 C CA . SER B 1 66 ? 3.168 -29.422 3.246 1 98.56 66 SER B CA 1
ATOM 2726 C C . SER B 1 66 ? 3.625 -29.625 1.807 1 98.56 66 SER B C 1
ATOM 2728 O O . SER B 1 66 ? 3.588 -30.75 1.295 1 98.56 66 SER B O 1
ATOM 2730 N N . VAL B 1 67 ? 4.062 -28.547 1.164 1 97.88 67 VAL B N 1
ATOM 2731 C CA . VAL B 1 67 ? 4.438 -28.578 -0.245 1 97.88 67 VAL B CA 1
ATOM 2732 C C . VAL B 1 67 ? 5.957 -28.641 -0.373 1 97.88 67 VAL B C 1
ATOM 2734 O O . VAL B 1 67 ? 6.484 -29.297 -1.275 1 97.88 67 VAL B O 1
ATOM 2737 N N . VAL B 1 68 ? 6.59 -27.938 0.528 1 98.62 68 VAL B N 1
ATOM 2738 C CA . VAL B 1 68 ? 8.039 -27.797 0.42 1 98.62 68 VAL B CA 1
ATOM 2739 C C . VAL B 1 68 ? 8.664 -27.828 1.812 1 98.62 68 VAL B C 1
ATOM 2741 O O . VAL B 1 68 ? 8.117 -27.266 2.76 1 98.62 68 VAL B O 1
ATOM 2744 N N . ASP B 1 69 ? 9.828 -28.5 1.951 1 98.5 69 ASP B N 1
ATOM 2745 C CA . ASP B 1 69 ? 10.602 -28.438 3.184 1 98.5 69 ASP B CA 1
ATOM 2746 C C . ASP B 1 69 ? 11.242 -27.062 3.367 1 98.5 69 ASP B C 1
ATOM 2748 O O . ASP B 1 69 ? 11.953 -26.578 2.486 1 98.5 69 ASP B O 1
ATOM 2752 N N . PRO B 1 70 ? 10.922 -26.453 4.492 1 98.69 70 PRO B N 1
ATOM 2753 C CA . PRO B 1 70 ? 11.469 -25.109 4.703 1 98.69 70 PRO B CA 1
ATOM 2754 C C . PRO B 1 70 ? 12.992 -25.062 4.586 1 98.69 70 PRO B C 1
ATOM 2756 O O . PRO B 1 70 ? 13.547 -24.062 4.148 1 98.69 70 PRO B O 1
ATOM 2759 N N . LEU B 1 71 ? 13.703 -26.109 4.875 1 98.56 71 LEU B N 1
ATOM 2760 C CA . LEU B 1 71 ? 15.164 -26.141 4.801 1 98.56 71 LEU B CA 1
ATOM 2761 C C . LEU B 1 71 ? 15.633 -26.141 3.35 1 98.56 71 LEU B C 1
ATOM 2763 O O . LEU B 1 71 ? 16.781 -25.812 3.066 1 98.56 71 LEU B O 1
ATOM 2767 N N . ASP B 1 72 ? 14.719 -26.484 2.477 1 98.56 72 ASP B N 1
ATOM 2768 C CA . ASP B 1 72 ? 15.07 -26.578 1.063 1 98.56 72 ASP B CA 1
ATOM 2769 C C . ASP B 1 72 ? 14.789 -25.266 0.337 1 98.56 72 ASP B C 1
ATOM 2771 O O . ASP B 1 72 ? 15.273 -25.047 -0.776 1 98.56 72 ASP B O 1
ATOM 2775 N N . VAL B 1 73 ? 14 -24.391 0.924 1 98.88 73 VAL B N 1
ATOM 2776 C CA . VAL B 1 73 ? 13.625 -23.156 0.26 1 98.88 73 VAL B CA 1
ATOM 2777 C C . VAL B 1 73 ? 14.867 -22.312 -0.008 1 98.88 73 VAL B C 1
ATOM 2779 O O . VAL B 1 73 ? 15.625 -22 0.914 1 98.88 73 VAL B O 1
ATOM 2782 N N . ARG B 1 74 ? 15.039 -21.969 -1.265 1 98.81 74 ARG B N 1
ATOM 2783 C CA . ARG B 1 74 ? 16.219 -21.219 -1.659 1 98.81 74 ARG B CA 1
ATOM 2784 C C . ARG B 1 74 ? 15.875 -19.75 -1.881 1 98.81 74 ARG B C 1
ATOM 2786 O O . ARG B 1 74 ? 16.719 -18.859 -1.671 1 98.81 74 ARG B O 1
ATOM 2793 N N . TRP B 1 75 ? 14.688 -19.531 -2.316 1 98.81 75 TRP B N 1
ATOM 2794 C CA . TRP B 1 75 ? 14.281 -18.172 -2.654 1 98.81 75 TRP B CA 1
ATOM 2795 C C . TRP B 1 75 ? 12.938 -17.844 -2.023 1 98.81 75 TRP B C 1
ATOM 2797 O O . TRP B 1 75 ? 12.039 -18.688 -1.98 1 98.81 75 TRP B O 1
ATOM 2807 N N . ILE B 1 76 ? 12.812 -16.672 -1.528 1 98.94 76 ILE B N 1
ATOM 2808 C CA . ILE B 1 76 ? 11.539 -16.047 -1.189 1 98.94 76 ILE B CA 1
ATOM 2809 C C . ILE B 1 76 ? 11.336 -14.797 -2.051 1 98.94 76 ILE B C 1
ATOM 2811 O O . ILE B 1 76 ? 12.055 -13.805 -1.896 1 98.94 76 ILE B O 1
ATOM 2815 N N . PHE B 1 77 ? 10.461 -14.906 -3.031 1 98.94 77 PHE B N 1
ATOM 2816 C CA . PHE B 1 77 ? 10.125 -13.758 -3.867 1 98.94 77 PHE B CA 1
ATOM 2817 C C . PHE B 1 77 ? 8.992 -12.953 -3.248 1 98.94 77 PHE B C 1
ATOM 2819 O O . PHE B 1 77 ? 7.844 -13.406 -3.217 1 98.94 77 PHE B O 1
ATOM 2826 N N . LEU B 1 78 ? 9.273 -11.797 -2.76 1 98.88 78 LEU B N 1
ATOM 2827 C CA . LEU B 1 78 ? 8.266 -10.914 -2.189 1 98.88 78 LEU B CA 1
ATOM 2828 C C . LEU B 1 78 ? 7.82 -9.867 -3.209 1 98.88 78 LEU B C 1
ATOM 2830 O O . LEU B 1 78 ? 8.594 -8.984 -3.574 1 98.88 78 LEU B O 1
ATOM 2834 N N . THR B 1 79 ? 6.574 -10.008 -3.574 1 98.75 79 THR B N 1
ATOM 2835 C CA . THR B 1 79 ? 6.059 -9.086 -4.578 1 98.75 79 THR B CA 1
ATOM 2836 C C . THR B 1 79 ? 6.043 -7.66 -4.047 1 98.75 79 THR B C 1
ATOM 2838 O O . THR B 1 79 ? 6.496 -6.734 -4.723 1 98.75 79 THR B O 1
ATOM 2841 N N . HIS B 1 80 ? 5.469 -7.434 -2.879 1 98.5 80 HIS B N 1
ATOM 2842 C CA . HIS B 1 80 ? 5.465 -6.137 -2.211 1 98.5 80 HIS B CA 1
ATOM 2843 C C . HIS B 1 80 ? 5.137 -6.281 -0.728 1 98.5 80 HIS B C 1
ATOM 2845 O O . HIS B 1 80 ? 4.887 -7.391 -0.25 1 98.5 80 HIS B O 1
ATOM 2851 N N . ASP B 1 81 ? 5.133 -5.207 -0.013 1 98 81 ASP B N 1
ATOM 2852 C CA . ASP B 1 81 ? 5.227 -5.27 1.443 1 98 81 ASP B CA 1
ATOM 2853 C C . ASP B 1 81 ? 3.846 -5.145 2.084 1 98 81 ASP B C 1
ATOM 2855 O O . ASP B 1 81 ? 3.732 -4.953 3.297 1 98 81 ASP B O 1
ATOM 2859 N N . ASP B 1 82 ? 2.746 -5.289 1.338 1 97.94 82 ASP B N 1
ATOM 2860 C CA . ASP B 1 82 ? 1.434 -5.344 1.974 1 97.94 82 ASP B CA 1
ATOM 2861 C C . ASP B 1 82 ? 1.304 -6.586 2.855 1 97.94 82 ASP B C 1
ATOM 2863 O O . ASP B 1 82 ? 2.006 -7.578 2.646 1 97.94 82 ASP B O 1
ATOM 2867 N N . ARG B 1 83 ? 0.401 -6.57 3.75 1 96.81 83 ARG B N 1
ATOM 2868 C CA . ARG B 1 83 ? 0.382 -7.562 4.82 1 96.81 83 ARG B CA 1
ATOM 2869 C C . ARG B 1 83 ? -0.1 -8.914 4.305 1 96.81 83 ARG B C 1
ATOM 2871 O O . ARG B 1 83 ? 0.293 -9.961 4.828 1 96.81 83 ARG B O 1
ATOM 2878 N N . ASP B 1 84 ? -0.904 -8.867 3.283 1 97.31 84 ASP B N 1
ATOM 2879 C CA . ASP B 1 84 ? -1.354 -10.141 2.738 1 97.31 84 ASP B CA 1
ATOM 2880 C C . ASP B 1 84 ? -0.273 -10.781 1.871 1 97.31 84 ASP B C 1
ATOM 2882 O O . ASP B 1 84 ? -0.419 -11.922 1.432 1 97.31 84 ASP B O 1
ATOM 2886 N N . HIS B 1 85 ? 0.823 -10.172 1.663 1 98.44 85 HIS B N 1
ATOM 2887 C CA . HIS B 1 85 ? 1.958 -10.703 0.918 1 98.44 85 HIS B CA 1
ATOM 2888 C C . HIS B 1 85 ? 3.156 -10.938 1.833 1 98.44 85 HIS B C 1
ATOM 2890 O O . HIS B 1 85 ? 3.793 -11.992 1.771 1 98.44 85 HIS B O 1
ATOM 2896 N N . ALA B 1 86 ? 3.428 -9.961 2.672 1 98.31 86 ALA B N 1
ATOM 2897 C CA . ALA B 1 86 ? 4.648 -9.961 3.471 1 98.31 86 ALA B CA 1
ATOM 2898 C C . ALA B 1 86 ? 4.359 -10.336 4.918 1 98.31 86 ALA B C 1
ATOM 2900 O O . ALA B 1 86 ? 5.254 -10.32 5.766 1 98.31 86 ALA B O 1
ATOM 2901 N N . GLY B 1 87 ? 3.16 -10.672 5.234 1 97.19 87 GLY B N 1
ATOM 2902 C CA . GLY B 1 87 ? 2.688 -10.766 6.605 1 97.19 87 GLY B CA 1
ATOM 2903 C C . GLY B 1 87 ? 3.418 -11.82 7.414 1 97.19 87 GLY B C 1
ATOM 2904 O O . GLY B 1 87 ? 3.51 -11.719 8.641 1 97.19 87 GLY B O 1
ATOM 2905 N N . ASN B 1 88 ? 3.967 -12.867 6.77 1 98.44 88 ASN B N 1
ATOM 2906 C CA . ASN B 1 88 ? 4.633 -13.945 7.488 1 98.44 88 ASN B CA 1
ATOM 2907 C C . ASN B 1 88 ? 6.109 -14.039 7.117 1 98.44 88 ASN B C 1
ATOM 2909 O O . ASN B 1 88 ? 6.742 -15.078 7.312 1 98.44 88 ASN B O 1
ATOM 2913 N N . LEU B 1 89 ? 6.617 -12.977 6.566 1 98.69 89 LEU B N 1
ATOM 2914 C CA . LEU B 1 89 ? 7.973 -12.984 6.035 1 98.69 89 LEU B CA 1
ATOM 2915 C C . LEU B 1 89 ? 8.984 -13.32 7.129 1 98.69 89 LEU B C 1
ATOM 2917 O O . LEU B 1 89 ? 9.867 -14.164 6.926 1 98.69 89 LEU B O 1
ATOM 2921 N N . LEU B 1 90 ? 8.914 -12.695 8.312 1 97.94 90 LEU B N 1
ATOM 2922 C CA . LEU B 1 90 ? 9.875 -12.938 9.383 1 97.94 90 LEU B CA 1
ATOM 2923 C C . LEU B 1 90 ? 9.812 -14.383 9.859 1 97.94 90 LEU B C 1
ATOM 2925 O O . LEU B 1 90 ? 10.844 -15.016 10.094 1 97.94 90 LEU B O 1
ATOM 2929 N N . ALA B 1 91 ? 8.625 -14.875 10.016 1 98.5 91 ALA B N 1
ATOM 2930 C CA . ALA B 1 91 ? 8.453 -16.281 10.398 1 98.5 91 ALA B CA 1
ATOM 2931 C C . ALA B 1 91 ? 9.062 -17.203 9.352 1 98.5 91 ALA B C 1
ATOM 2933 O O . ALA B 1 91 ? 9.719 -18.188 9.695 1 98.5 91 ALA B O 1
ATOM 2934 N N . VAL B 1 92 ? 8.836 -16.891 8.086 1 98.81 92 VAL B N 1
ATOM 2935 C CA . VAL B 1 92 ? 9.344 -17.703 6.98 1 98.81 92 VAL B CA 1
ATOM 2936 C C . VAL B 1 92 ? 10.875 -17.641 6.957 1 98.81 92 VAL B C 1
ATOM 2938 O O . VAL B 1 92 ? 11.539 -18.672 6.836 1 98.81 92 VAL B O 1
ATOM 2941 N N . LEU B 1 93 ? 11.43 -16.438 7.117 1 98.69 93 LEU B N 1
ATOM 2942 C CA . LEU B 1 93 ? 12.883 -16.281 7.117 1 98.69 93 LEU B CA 1
ATOM 2943 C C . LEU B 1 93 ? 13.516 -17.062 8.266 1 98.69 93 LEU B C 1
ATOM 2945 O O . LEU B 1 93 ? 14.617 -17.594 8.125 1 98.69 93 LEU B O 1
ATOM 2949 N N . ALA B 1 94 ? 12.82 -17.094 9.375 1 98.31 94 ALA B N 1
ATOM 2950 C CA . ALA B 1 94 ? 13.32 -17.828 10.539 1 98.31 94 ALA B CA 1
ATOM 2951 C C . ALA B 1 94 ? 13.352 -19.328 10.266 1 98.31 94 ALA B C 1
ATOM 2953 O O . ALA B 1 94 ? 14.273 -20.016 10.695 1 98.31 94 ALA B O 1
ATOM 2954 N N . GLU B 1 95 ? 12.414 -19.828 9.523 1 98.69 95 GLU B N 1
ATOM 2955 C CA . GLU B 1 95 ? 12.281 -21.266 9.297 1 98.69 95 GLU B CA 1
ATOM 2956 C C . GLU B 1 95 ? 13.039 -21.703 8.047 1 98.69 95 GLU B C 1
ATOM 2958 O O . GLU B 1 95 ? 13.266 -22.891 7.832 1 98.69 95 GLU B O 1
ATOM 2963 N N . CYS B 1 96 ? 13.391 -20.719 7.246 1 98.75 96 CYS B N 1
ATOM 2964 C CA . CYS B 1 96 ? 14.125 -21 6.012 1 98.75 96 CYS B CA 1
ATOM 2965 C C . CYS B 1 96 ? 15.516 -20.391 6.051 1 98.75 96 CYS B C 1
ATOM 2967 O O . CYS B 1 96 ? 15.812 -19.453 5.312 1 98.75 96 CYS B O 1
ATOM 2969 N N . PRO B 1 97 ? 16.422 -20.953 6.773 1 98.19 97 PRO B N 1
ATOM 2970 C CA . PRO B 1 97 ? 17.734 -20.344 6.969 1 98.19 97 PRO B CA 1
ATOM 2971 C C . PRO B 1 97 ? 18.547 -20.25 5.676 1 98.19 97 PRO B C 1
ATOM 2973 O O . PRO B 1 97 ? 19.469 -19.438 5.57 1 98.19 97 PRO B O 1
ATOM 2976 N N . ASN B 1 98 ? 18.203 -21 4.68 1 98.31 98 ASN B N 1
ATOM 2977 C CA . ASN B 1 98 ? 18.984 -21.031 3.445 1 98.31 98 ASN B CA 1
ATOM 2978 C C . ASN B 1 98 ? 18.359 -20.141 2.373 1 98.31 98 ASN B C 1
ATOM 2980 O O . ASN B 1 98 ? 18.906 -20.031 1.271 1 98.31 98 ASN B O 1
ATOM 2984 N N . ALA B 1 99 ? 17.281 -19.484 2.68 1 98.75 99 ALA B N 1
ATOM 2985 C CA . ALA B 1 99 ? 16.547 -18.734 1.677 1 98.75 99 ALA B CA 1
ATOM 2986 C C . ALA B 1 99 ? 17.109 -17.328 1.526 1 98.75 99 ALA B C 1
ATOM 2988 O O . ALA B 1 99 ? 17.531 -16.703 2.51 1 98.75 99 ALA B O 1
ATOM 2989 N N . THR B 1 100 ? 17.156 -16.828 0.313 1 98.69 100 THR B N 1
ATOM 2990 C CA . THR B 1 100 ? 17.438 -15.445 -0.025 1 98.69 100 THR B CA 1
ATOM 2991 C C . THR B 1 100 ? 16.156 -14.711 -0.393 1 98.69 100 THR B C 1
ATOM 2993 O O . THR B 1 100 ? 15.352 -15.211 -1.186 1 98.69 100 THR B O 1
ATOM 2996 N N . LEU B 1 101 ? 15.945 -13.594 0.227 1 98.88 101 LEU B N 1
ATOM 2997 C CA . LEU B 1 101 ? 14.781 -12.758 -0.06 1 98.88 101 LEU B CA 1
ATOM 2998 C C . LEU B 1 101 ? 15 -11.938 -1.323 1 98.88 101 LEU B C 1
ATOM 3000 O O . LEU B 1 101 ? 15.984 -11.195 -1.423 1 98.88 101 LEU B O 1
ATOM 3004 N N . LEU B 1 102 ? 14.164 -12.18 -2.299 1 98.88 102 LEU B N 1
ATOM 3005 C CA . LEU B 1 102 ? 14.125 -11.406 -3.533 1 98.88 102 LEU B CA 1
ATOM 3006 C C . LEU B 1 102 ? 13.094 -10.289 -3.447 1 98.88 102 LEU B C 1
ATOM 3008 O O . LEU B 1 102 ? 11.891 -10.562 -3.355 1 98.88 102 LEU B O 1
ATOM 3012 N N . THR B 1 103 ? 13.531 -9.07 -3.438 1 98.5 103 THR B N 1
ATOM 3013 C CA . THR B 1 103 ? 12.648 -7.918 -3.354 1 98.5 103 THR B CA 1
ATOM 3014 C C . THR B 1 103 ? 13.367 -6.648 -3.793 1 98.5 103 THR B C 1
ATOM 3016 O O . THR B 1 103 ? 14.359 -6.715 -4.52 1 98.5 103 THR B O 1
ATOM 3019 N N . THR B 1 104 ? 12.812 -5.477 -3.518 1 98.25 104 THR B N 1
ATOM 3020 C CA . THR B 1 104 ? 13.398 -4.219 -3.969 1 98.25 104 THR B CA 1
ATOM 3021 C C . THR B 1 104 ? 13.93 -3.414 -2.785 1 98.25 104 THR B C 1
ATOM 3023 O O . THR B 1 104 ? 13.539 -3.646 -1.642 1 98.25 104 THR B O 1
ATOM 3026 N N . TRP B 1 105 ? 14.82 -2.459 -3.123 1 97.94 105 TRP B N 1
ATOM 3027 C CA . TRP B 1 105 ? 15.336 -1.52 -2.135 1 97.94 105 TRP B CA 1
ATOM 3028 C C . TRP B 1 105 ? 14.203 -0.803 -1.414 1 97.94 105 TRP B C 1
ATOM 3030 O O . TRP B 1 105 ? 14.219 -0.675 -0.187 1 97.94 105 TRP B O 1
ATOM 3040 N N . PHE B 1 106 ? 13.25 -0.409 -2.145 1 98.12 106 PHE B N 1
ATOM 3041 C CA . PHE B 1 106 ? 12.156 0.374 -1.577 1 98.12 106 PHE B CA 1
ATOM 3042 C C . PHE B 1 106 ? 11.289 -0.488 -0.67 1 98.12 106 PHE B C 1
ATOM 3044 O O . PHE B 1 106 ? 10.844 -0.036 0.387 1 98.12 106 PHE B O 1
ATOM 3051 N N . SER B 1 107 ? 11.078 -1.737 -1.063 1 98.06 107 SER B N 1
ATOM 3052 C CA . SER B 1 107 ? 10.328 -2.658 -0.214 1 98.06 107 SER B CA 1
ATOM 3053 C C . SER B 1 107 ? 11.023 -2.85 1.134 1 98.06 107 SER B C 1
ATOM 3055 O O . SER B 1 107 ? 10.367 -2.848 2.178 1 98.06 107 SER B O 1
ATOM 3057 N N . ILE B 1 108 ? 12.32 -3.02 1.106 1 97.75 108 ILE B N 1
ATOM 3058 C CA . ILE B 1 108 ? 13.086 -3.178 2.336 1 97.75 108 ILE B CA 1
ATOM 3059 C C . ILE B 1 108 ? 12.93 -1.936 3.209 1 97.75 108 ILE B C 1
ATOM 3061 O O . ILE B 1 108 ? 12.719 -2.043 4.418 1 97.75 108 ILE B O 1
ATOM 3065 N N . GLY B 1 109 ? 13 -0.774 2.564 1 97 109 GLY B N 1
ATOM 3066 C CA . GLY B 1 109 ? 12.805 0.474 3.283 1 97 109 GLY B CA 1
ATOM 3067 C C . GLY B 1 109 ? 11.438 0.58 3.926 1 97 109 GLY B C 1
ATOM 3068 O O . GLY B 1 109 ? 11.312 1.001 5.078 1 97 109 GLY B O 1
ATOM 3069 N N . ARG B 1 110 ? 10.414 0.19 3.217 1 97.88 110 ARG B N 1
ATOM 3070 C CA . ARG B 1 110 ? 9.055 0.25 3.742 1 97.88 110 ARG B CA 1
ATOM 3071 C C . ARG B 1 110 ? 8.875 -0.731 4.895 1 97.88 110 ARG B C 1
ATOM 3073 O O . ARG B 1 110 ? 8.242 -0.401 5.902 1 97.88 110 ARG B O 1
ATOM 3080 N N . MET B 1 111 ? 9.469 -1.879 4.777 1 97.88 111 MET B N 1
ATOM 3081 C CA . MET B 1 111 ? 9.336 -2.873 5.84 1 97.88 111 MET B CA 1
ATOM 3082 C C . MET B 1 111 ? 10.07 -2.42 7.098 1 97.88 111 MET B C 1
ATOM 3084 O O . MET B 1 111 ? 9.703 -2.801 8.211 1 97.88 111 MET B O 1
ATOM 3088 N N . ALA B 1 112 ? 11.07 -1.568 6.961 1 97.38 112 ALA B N 1
ATOM 3089 C CA . ALA B 1 112 ? 11.844 -1.058 8.086 1 97.38 112 ALA B CA 1
ATOM 3090 C C . ALA B 1 112 ? 10.977 -0.213 9.016 1 97.38 112 ALA B C 1
ATOM 3092 O O . ALA B 1 112 ? 11.367 0.087 10.141 1 97.38 112 ALA B O 1
ATOM 3093 N N . GLU B 1 113 ? 9.781 0.144 8.57 1 96.75 113 GLU B N 1
ATOM 3094 C CA . GLU B 1 113 ? 8.805 0.842 9.406 1 96.75 113 GLU B CA 1
ATOM 3095 C C . GLU B 1 113 ? 8.336 -0.041 10.555 1 96.75 113 GLU B C 1
ATOM 3097 O O . GLU B 1 113 ? 7.754 0.453 11.531 1 96.75 113 GLU B O 1
ATOM 3102 N N . GLU B 1 114 ? 8.609 -1.302 10.391 1 96.44 114 GLU B N 1
ATOM 3103 C CA . GLU B 1 114 ? 8.125 -2.215 11.414 1 96.44 114 GLU B CA 1
ATOM 3104 C C . GLU B 1 114 ? 9.227 -3.156 11.891 1 96.44 114 GLU B C 1
ATOM 3106 O O . GLU B 1 114 ? 9.312 -3.48 13.07 1 96.44 114 GLU B O 1
ATOM 3111 N N . TRP B 1 115 ? 10.086 -3.605 10.93 1 95.88 115 TRP B N 1
ATOM 3112 C CA . TRP B 1 115 ? 11.156 -4.52 11.297 1 95.88 115 TRP B CA 1
ATOM 3113 C C . TRP B 1 115 ? 12.367 -4.34 10.383 1 95.88 115 TRP B C 1
ATOM 3115 O O . TRP B 1 115 ? 12.258 -3.732 9.312 1 95.88 115 TRP B O 1
ATOM 3125 N N . GLU B 1 116 ? 13.43 -4.84 10.859 1 94.31 116 GLU B N 1
ATOM 3126 C CA . GLU B 1 116 ? 14.648 -4.82 10.047 1 94.31 116 GLU B CA 1
ATOM 3127 C C . GLU B 1 116 ? 14.781 -6.102 9.227 1 94.31 116 GLU B C 1
ATOM 3129 O O . GLU B 1 116 ? 14.672 -7.203 9.766 1 94.31 116 GLU B O 1
ATOM 3134 N N . THR B 1 117 ? 14.898 -5.949 7.996 1 96.25 117 THR B N 1
ATOM 3135 C CA . THR B 1 117 ? 15.172 -7.074 7.105 1 96.25 117 THR B CA 1
ATOM 3136 C C . THR B 1 117 ? 16.672 -7.312 6.977 1 96.25 117 THR B C 1
ATOM 3138 O O . THR B 1 117 ? 17.438 -6.371 6.758 1 96.25 117 THR B O 1
ATOM 3141 N N . PRO B 1 118 ? 17.141 -8.523 7.16 1 96.19 118 PRO B N 1
ATOM 3142 C CA . PRO B 1 118 ? 18.562 -8.797 6.988 1 96.19 118 PRO B CA 1
ATOM 3143 C C . PRO B 1 118 ? 19.031 -8.609 5.543 1 96.19 118 PRO B C 1
ATOM 3145 O O . PRO B 1 118 ? 18.875 -9.516 4.723 1 96.19 118 PRO B O 1
ATOM 3148 N N . VAL B 1 119 ? 19.672 -7.574 5.316 1 94.31 119 VAL B N 1
ATOM 3149 C CA . VAL B 1 119 ? 20.016 -7.168 3.957 1 94.31 119 VAL B CA 1
ATOM 3150 C C . VAL B 1 119 ? 21.016 -8.148 3.359 1 94.31 119 VAL B C 1
ATOM 3152 O O . VAL B 1 119 ? 21.047 -8.352 2.143 1 94.31 119 VAL B O 1
ATOM 3155 N N . ASN B 1 120 ? 21.812 -8.789 4.199 1 93.62 120 ASN B N 1
ATOM 3156 C CA . ASN B 1 120 ? 22.781 -9.758 3.727 1 93.62 120 ASN B CA 1
ATOM 3157 C C . ASN B 1 120 ? 22.109 -11.023 3.191 1 93.62 120 ASN B C 1
ATOM 3159 O O . ASN B 1 120 ? 22.766 -11.844 2.535 1 93.62 120 ASN B O 1
ATOM 3163 N N . ARG B 1 121 ? 20.844 -11.172 3.387 1 97.31 121 ARG B N 1
ATOM 3164 C CA . ARG B 1 121 ? 20.062 -12.281 2.854 1 97.31 121 ARG B CA 1
ATOM 3165 C C . ARG B 1 121 ? 19.062 -11.797 1.798 1 97.31 121 ARG B C 1
ATOM 3167 O O . ARG B 1 121 ? 18.031 -12.422 1.582 1 97.31 121 ARG B O 1
ATOM 3174 N N . CYS B 1 122 ? 19.344 -10.672 1.231 1 98.12 122 CYS B N 1
ATOM 3175 C CA . CYS B 1 122 ? 18.453 -10.109 0.234 1 98.12 122 CYS B CA 1
ATOM 3176 C C . CYS B 1 122 ? 19.141 -9.977 -1.117 1 98.12 122 CYS B C 1
ATOM 3178 O O . CYS B 1 122 ? 20.359 -9.875 -1.184 1 98.12 122 CYS B O 1
ATOM 3180 N N . ARG B 1 123 ? 18.406 -10.023 -2.1 1 98.31 123 ARG B N 1
ATOM 3181 C CA . ARG B 1 123 ? 18.781 -9.688 -3.469 1 98.31 123 ARG B CA 1
ATOM 3182 C C . ARG B 1 123 ? 17.719 -8.797 -4.117 1 98.31 123 ARG B C 1
ATOM 3184 O O . ARG B 1 123 ? 16.531 -9.07 -4.02 1 98.31 123 ARG B O 1
ATOM 3191 N N . PHE B 1 124 ? 18.188 -7.711 -4.715 1 98.25 124 PHE B N 1
ATOM 3192 C CA . PHE B 1 124 ? 17.266 -6.797 -5.379 1 98.25 124 PHE B CA 1
ATOM 3193 C C . PHE B 1 124 ? 16.766 -7.395 -6.691 1 98.25 124 PHE B C 1
ATOM 3195 O O . PHE B 1 124 ? 17.547 -7.953 -7.461 1 98.25 124 PHE B O 1
ATOM 3202 N N . MET B 1 125 ? 15.516 -7.348 -6.863 1 97.19 125 MET B N 1
ATOM 3203 C CA . MET B 1 125 ? 14.844 -7.75 -8.094 1 97.19 125 MET B CA 1
ATOM 3204 C C . MET B 1 125 ? 14.008 -6.605 -8.664 1 97.19 125 MET B C 1
ATOM 3206 O O . MET B 1 125 ? 12.945 -6.277 -8.133 1 97.19 125 MET B O 1
ATOM 3210 N N . THR B 1 126 ? 14.508 -5.977 -9.742 1 96.75 126 THR B N 1
ATOM 3211 C CA . THR B 1 126 ? 13.75 -4.922 -10.414 1 96.75 126 THR B CA 1
ATOM 3212 C C . THR B 1 126 ? 13.203 -5.418 -11.75 1 96.75 126 THR B C 1
ATOM 3214 O O . THR B 1 126 ? 13.352 -6.59 -12.086 1 96.75 126 THR B O 1
ATOM 3217 N N . ASP B 1 127 ? 12.5 -4.605 -12.445 1 96.94 127 ASP B N 1
ATOM 3218 C CA . ASP B 1 127 ? 11.828 -4.965 -13.68 1 96.94 127 ASP B CA 1
ATOM 3219 C C . ASP B 1 127 ? 12.805 -5.566 -14.688 1 96.94 127 ASP B C 1
ATOM 3221 O O . ASP B 1 127 ? 13.805 -4.941 -15.039 1 96.94 127 ASP B O 1
ATOM 3225 N N . GLY B 1 128 ? 12.523 -6.777 -15.039 1 97.12 128 GLY B N 1
ATOM 3226 C CA . GLY B 1 128 ? 13.32 -7.441 -16.062 1 97.12 128 GLY B CA 1
ATOM 3227 C C . GLY B 1 128 ? 14.422 -8.312 -15.477 1 97.12 128 GLY B C 1
ATOM 3228 O O . GLY B 1 128 ? 14.992 -9.148 -16.188 1 97.12 128 GLY B O 1
ATOM 3229 N N . ASP B 1 129 ? 14.727 -8.18 -14.211 1 98.06 129 ASP B N 1
ATOM 3230 C CA . ASP B 1 129 ? 15.758 -9 -13.586 1 98.06 129 ASP B CA 1
ATOM 3231 C C . ASP B 1 129 ? 15.375 -10.477 -13.602 1 98.06 129 ASP B C 1
ATOM 3233 O O . ASP B 1 129 ? 14.188 -10.812 -13.625 1 98.06 129 ASP B O 1
ATOM 3237 N N . THR B 1 130 ? 16.375 -11.32 -13.578 1 98.06 130 THR B N 1
ATOM 3238 C CA . THR B 1 130 ? 1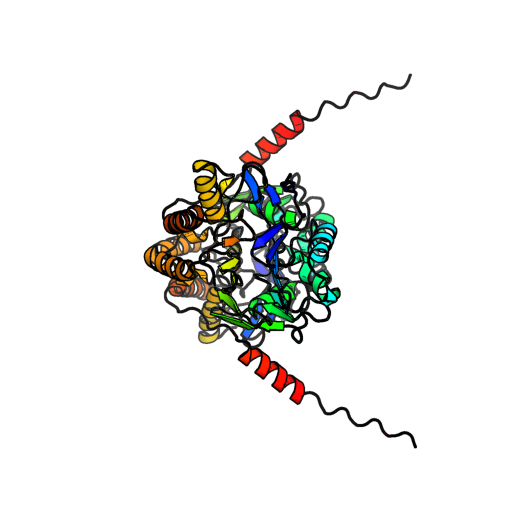6.156 -12.758 -13.609 1 98.06 130 THR B CA 1
ATOM 3239 C C . THR B 1 130 ? 16.875 -13.445 -12.453 1 98.06 130 THR B C 1
ATOM 3241 O O . THR B 1 130 ? 17.812 -12.891 -11.875 1 98.06 130 THR B O 1
ATOM 3244 N N . ILE B 1 131 ? 16.375 -14.602 -12.086 1 96.38 131 ILE B N 1
ATOM 3245 C CA . ILE B 1 131 ? 17.078 -15.492 -11.172 1 96.38 131 ILE B CA 1
ATOM 3246 C C . ILE B 1 131 ? 17.125 -16.906 -11.766 1 96.38 131 ILE B C 1
ATOM 3248 O O . ILE B 1 131 ? 16.172 -17.344 -12.406 1 96.38 131 ILE B O 1
ATOM 3252 N N . ASP B 1 132 ? 18.203 -17.5 -11.625 1 97.25 132 ASP B N 1
ATOM 3253 C CA . ASP B 1 132 ? 18.359 -18.922 -11.898 1 97.25 132 ASP B CA 1
ATOM 3254 C C . ASP B 1 132 ? 17.969 -19.766 -10.688 1 97.25 132 ASP B C 1
ATOM 3256 O O . ASP B 1 132 ? 18.656 -19.75 -9.672 1 97.25 132 ASP B O 1
ATOM 3260 N N . ALA B 1 133 ? 16.891 -20.484 -10.773 1 97.25 133 ALA B N 1
ATOM 3261 C CA . ALA B 1 133 ? 16.422 -21.312 -9.672 1 97.25 133 ALA B CA 1
ATOM 3262 C C . ALA B 1 133 ? 16.781 -22.781 -9.906 1 97.25 133 ALA B C 1
ATOM 3264 O O . ALA B 1 133 ? 15.977 -23.672 -9.625 1 97.25 133 ALA B O 1
ATOM 3265 N N . GLY B 1 134 ? 17.875 -23.016 -10.5 1 97.25 134 GLY B N 1
ATOM 3266 C CA . GLY B 1 134 ? 18.406 -24.359 -10.711 1 97.25 134 GLY B CA 1
ATOM 3267 C C . GLY B 1 134 ? 17.891 -25 -11.992 1 97.25 134 GLY B C 1
ATOM 3268 O O . GLY B 1 134 ? 18.688 -25.312 -12.891 1 97.25 134 GLY B O 1
ATOM 3269 N N . ASP B 1 135 ? 16.641 -25.234 -12.141 1 97.19 135 ASP B N 1
ATOM 3270 C CA . ASP B 1 135 ? 16.094 -25.906 -13.312 1 97.19 135 ASP B CA 1
ATOM 3271 C C . ASP B 1 135 ? 15.219 -24.953 -14.141 1 97.19 135 ASP B C 1
ATOM 3273 O O . ASP B 1 135 ? 14.617 -25.375 -15.133 1 97.19 135 ASP B O 1
ATOM 3277 N N . ARG B 1 136 ? 15.094 -23.703 -13.688 1 96.31 136 ARG B N 1
ATOM 3278 C CA . ARG B 1 136 ? 14.289 -22.719 -14.398 1 96.31 136 ARG B CA 1
ATOM 3279 C C . ARG B 1 136 ? 14.812 -21.312 -14.156 1 96.31 136 ARG B C 1
ATOM 3281 O O . ARG B 1 136 ? 15.523 -21.062 -13.18 1 96.31 136 ARG B O 1
ATOM 3288 N N . THR B 1 137 ? 14.555 -20.484 -15.086 1 97.31 137 THR B N 1
ATOM 3289 C CA . THR B 1 137 ? 14.812 -19.047 -14.969 1 97.31 137 THR B CA 1
ATOM 3290 C C . THR B 1 137 ? 13.523 -18.281 -14.719 1 97.31 137 THR B C 1
ATOM 3292 O O . THR B 1 137 ? 12.531 -18.453 -15.438 1 97.31 137 THR B O 1
ATOM 3295 N N . LEU B 1 138 ? 13.516 -17.516 -13.68 1 98.38 138 LEU B N 1
ATOM 3296 C CA . LEU B 1 138 ? 12.375 -16.688 -13.336 1 98.38 138 LEU B CA 1
ATOM 3297 C C . LEU B 1 138 ? 12.664 -15.219 -13.648 1 98.38 138 LEU B C 1
ATOM 3299 O O . LEU B 1 138 ? 13.781 -14.742 -13.453 1 98.38 138 LEU B O 1
ATOM 3303 N N . VAL B 1 139 ? 11.656 -14.523 -14.117 1 98.44 139 VAL B N 1
ATOM 3304 C CA . VAL B 1 139 ? 11.812 -13.125 -14.516 1 98.44 139 VAL B CA 1
ATOM 3305 C C . VAL B 1 139 ? 10.836 -12.25 -13.734 1 98.44 139 VAL B C 1
ATOM 3307 O O . VAL B 1 139 ? 9.641 -12.547 -13.672 1 98.44 139 VAL B O 1
ATOM 3310 N N . ALA B 1 140 ? 11.383 -11.242 -13.102 1 98.62 140 ALA B N 1
ATOM 3311 C CA . ALA B 1 140 ? 10.539 -10.242 -12.453 1 98.62 140 ALA B CA 1
ATOM 3312 C C . ALA B 1 140 ? 10.023 -9.219 -13.461 1 98.62 140 ALA B C 1
ATOM 3314 O O . ALA B 1 140 ? 10.734 -8.844 -14.398 1 98.62 140 ALA B O 1
ATOM 3315 N N . LYS B 1 141 ? 8.789 -8.812 -13.25 1 98.19 141 LYS B N 1
ATOM 3316 C CA . LYS B 1 141 ? 8.164 -7.848 -14.148 1 98.19 141 LYS B CA 1
ATOM 3317 C C . LYS B 1 141 ? 7.266 -6.883 -13.383 1 98.19 141 LYS B C 1
ATOM 3319 O O . LYS B 1 141 ? 6.527 -7.293 -12.484 1 98.19 141 LYS B O 1
ATOM 3324 N N . ARG B 1 142 ? 7.379 -5.605 -13.719 1 97.38 142 ARG B N 1
ATOM 3325 C CA . ARG B 1 142 ? 6.379 -4.668 -13.219 1 97.38 142 ARG B CA 1
ATOM 3326 C C . ARG B 1 142 ? 5.016 -4.926 -13.844 1 97.38 142 ARG B C 1
ATOM 3328 O O . ARG B 1 142 ? 4.871 -4.879 -15.07 1 97.38 142 ARG B O 1
ATOM 3335 N N . PRO B 1 143 ? 4.035 -5.164 -13.055 1 98.25 143 PRO B N 1
ATOM 3336 C CA . PRO B 1 143 ? 2.713 -5.43 -13.625 1 98.25 143 PRO B CA 1
ATOM 3337 C C . PRO B 1 143 ? 1.95 -4.152 -13.969 1 98.25 143 PRO B C 1
ATOM 3339 O O . PRO B 1 143 ? 2.305 -3.072 -13.484 1 98.25 143 PRO B O 1
ATOM 3342 N N . PRO B 1 144 ? 0.911 -4.277 -14.773 1 97.88 144 PRO B N 1
ATOM 3343 C CA . PRO B 1 144 ? 0.145 -3.105 -15.195 1 97.88 144 PRO B CA 1
ATOM 3344 C C . PRO B 1 144 ? -0.626 -2.457 -14.047 1 97.88 144 PRO B C 1
ATOM 3346 O O . PRO B 1 144 ? -0.776 -1.233 -14.016 1 97.88 144 PRO B O 1
ATOM 3349 N N . LEU B 1 145 ? -1.144 -3.268 -13.172 1 97.88 145 LEU B N 1
ATOM 3350 C CA . LEU B 1 145 ? -1.928 -2.764 -12.047 1 97.88 145 LEU B CA 1
ATOM 3351 C C . LEU B 1 145 ? -1.34 -3.23 -10.719 1 97.88 145 LEU B C 1
ATOM 3353 O O . LEU B 1 145 ? -0.887 -4.371 -10.602 1 97.88 145 LEU B O 1
ATOM 3357 N N . TYR B 1 146 ? -1.376 -2.328 -9.82 1 97.62 146 TYR B N 1
ATOM 3358 C CA . TYR B 1 146 ? -0.864 -2.623 -8.492 1 97.62 146 TYR B CA 1
ATOM 3359 C C . TYR B 1 146 ? -1.409 -1.636 -7.465 1 97.62 146 TYR B C 1
ATOM 3361 O O . TYR B 1 146 ? -1.825 -0.53 -7.82 1 97.62 146 TYR B O 1
ATOM 3369 N N . ASP B 1 147 ? -1.419 -2.016 -6.246 1 98.06 147 ASP B N 1
ATOM 3370 C CA . ASP B 1 147 ? -1.891 -1.161 -5.16 1 98.06 147 ASP B CA 1
ATOM 3371 C C . ASP B 1 147 ? -0.729 -0.688 -4.289 1 98.06 147 ASP B C 1
ATOM 3373 O O . ASP B 1 147 ? -0.933 0.04 -3.314 1 98.06 147 ASP B O 1
ATOM 3377 N N . ASN B 1 148 ? 0.429 -1.112 -4.613 1 98.38 148 ASN B N 1
ATOM 3378 C CA . ASN B 1 148 ? 1.663 -0.824 -3.891 1 98.38 148 ASN B CA 1
ATOM 3379 C C . ASN B 1 148 ? 2.814 -0.521 -4.844 1 98.38 148 ASN B C 1
ATOM 3381 O O . ASN B 1 148 ? 3.037 -1.255 -5.809 1 98.38 148 ASN B O 1
ATOM 3385 N N . PRO B 1 149 ? 3.584 0.517 -4.555 1 97.94 149 PRO B N 1
ATOM 3386 C CA . PRO B 1 149 ? 4.586 0.97 -5.523 1 97.94 149 PRO B CA 1
ATOM 3387 C C . PRO B 1 149 ? 5.723 -0.032 -5.707 1 97.94 149 PRO B C 1
ATOM 3389 O O . PRO B 1 149 ? 6.484 0.062 -6.676 1 97.94 149 PRO B O 1
ATOM 3392 N N . THR B 1 150 ? 5.867 -1.012 -4.863 1 98.06 150 THR B N 1
ATOM 3393 C CA . THR B 1 150 ? 7.012 -1.914 -4.934 1 98.06 150 THR B CA 1
ATOM 3394 C C . THR B 1 150 ? 6.641 -3.205 -5.66 1 98.06 150 THR B C 1
ATOM 3396 O O . THR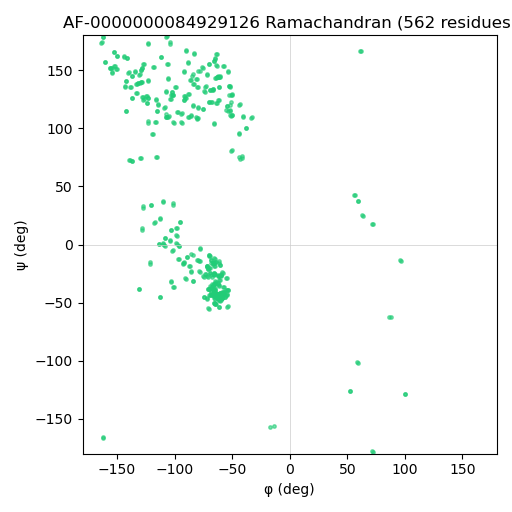 B 1 150 ? 7.473 -4.102 -5.805 1 98.06 150 THR B O 1
ATOM 3399 N N . THR B 1 151 ? 5.512 -3.301 -6.23 1 98.62 151 THR B N 1
ATOM 3400 C CA . THR B 1 151 ? 4.934 -4.551 -6.707 1 98.62 151 THR B CA 1
ATOM 3401 C C . THR B 1 151 ? 5.715 -5.086 -7.906 1 98.62 151 THR B C 1
ATOM 3403 O O . THR B 1 151 ? 6.039 -4.332 -8.828 1 98.62 151 THR B O 1
ATOM 3406 N N . ARG B 1 152 ? 6.004 -6.391 -7.809 1 98.69 152 ARG B N 1
ATOM 3407 C CA . ARG B 1 152 ? 6.625 -7.105 -8.922 1 98.69 152 ARG B CA 1
ATOM 3408 C C . ARG B 1 152 ? 5.91 -8.422 -9.195 1 98.69 152 ARG B C 1
ATOM 3410 O O . ARG B 1 152 ? 5.543 -9.141 -8.258 1 98.69 152 ARG B O 1
ATOM 3417 N N . ALA B 1 153 ? 5.727 -8.703 -10.469 1 98.88 153 ALA B N 1
ATOM 3418 C CA . ALA B 1 153 ? 5.25 -10.008 -10.938 1 98.88 153 ALA B CA 1
ATOM 3419 C C . ALA B 1 153 ? 6.418 -10.953 -11.203 1 98.88 153 ALA B C 1
ATOM 3421 O O . ALA B 1 153 ? 7.578 -10.539 -11.195 1 98.88 153 ALA B O 1
ATOM 3422 N N . LEU B 1 154 ? 6.102 -12.219 -11.367 1 98.94 154 LEU B N 1
ATOM 3423 C CA . LEU B 1 154 ? 7.109 -13.25 -11.594 1 98.94 154 LEU B CA 1
ATOM 3424 C C . LEU B 1 154 ? 6.664 -14.211 -12.695 1 98.94 154 LEU B C 1
ATOM 3426 O O . LEU B 1 154 ? 5.551 -14.734 -12.656 1 98.94 154 LEU B O 1
ATOM 3430 N N . PHE B 1 155 ? 7.516 -14.391 -13.703 1 98.88 155 PHE B N 1
ATOM 3431 C CA . PHE B 1 155 ? 7.207 -15.281 -14.82 1 98.88 155 PHE B CA 1
ATOM 3432 C C . PHE B 1 155 ? 8.18 -16.453 -14.867 1 98.88 155 PHE B C 1
ATOM 3434 O O . PHE B 1 155 ? 9.398 -16.25 -14.773 1 98.88 155 PHE B O 1
ATOM 3441 N N . ASP B 1 156 ? 7.641 -17.656 -14.859 1 98.62 156 ASP B N 1
ATOM 3442 C CA . ASP B 1 156 ? 8.391 -18.891 -15.047 1 98.62 156 ASP B CA 1
ATOM 3443 C C . ASP B 1 156 ? 8.234 -19.422 -16.469 1 98.62 156 ASP B C 1
ATOM 3445 O O . ASP B 1 156 ? 7.242 -20.078 -16.797 1 98.62 156 ASP B O 1
ATOM 3449 N N . ALA B 1 157 ? 9.25 -19.266 -17.266 1 96.25 157 ALA B N 1
ATOM 3450 C CA . ALA B 1 157 ? 9.164 -19.625 -18.672 1 96.25 157 ALA B CA 1
ATOM 3451 C C . ALA B 1 157 ? 9.125 -21.141 -18.859 1 96.25 157 ALA B C 1
ATOM 3453 O O . ALA B 1 157 ? 8.594 -21.641 -19.859 1 96.25 157 ALA B O 1
ATOM 3454 N N . LYS B 1 158 ? 9.727 -21.844 -17.891 1 97.44 158 LYS B N 1
ATOM 3455 C CA . LYS B 1 158 ? 9.734 -23.297 -18 1 97.44 158 LYS B CA 1
ATOM 3456 C C . LYS B 1 158 ? 8.312 -23.859 -18.016 1 97.44 158 LYS B C 1
ATOM 3458 O O . LYS B 1 158 ? 7.984 -24.703 -18.859 1 97.44 158 LYS B O 1
ATOM 3463 N N . THR B 1 159 ? 7.496 -23.359 -17.109 1 98.19 159 THR B N 1
ATOM 3464 C CA . THR B 1 159 ? 6.137 -23.875 -17.016 1 98.19 159 THR B CA 1
ATOM 3465 C C . THR B 1 159 ? 5.141 -22.938 -17.672 1 98.19 159 THR B C 1
ATOM 3467 O O . THR B 1 159 ? 3.947 -23.234 -17.75 1 98.19 159 THR B O 1
ATOM 3470 N N . SER B 1 160 ? 5.598 -21.75 -18.141 1 98.56 160 SER B N 1
ATOM 3471 C CA . SER B 1 160 ? 4.766 -20.703 -18.703 1 98.56 160 SER B CA 1
ATOM 3472 C C . SER B 1 160 ? 3.721 -20.219 -17.688 1 98.56 160 SER B C 1
ATOM 3474 O O . SER B 1 160 ? 2.547 -20.062 -18.031 1 98.56 160 SER B O 1
ATOM 3476 N N . VAL B 1 161 ? 4.117 -20.156 -16.438 1 98.88 161 VAL B N 1
ATOM 3477 C CA . VAL B 1 161 ? 3.256 -19.656 -15.367 1 98.88 161 VAL B CA 1
ATOM 3478 C C . VAL B 1 161 ? 3.65 -18.219 -15.016 1 98.88 161 VAL B C 1
ATOM 3480 O O . VAL B 1 161 ? 4.832 -17.922 -14.82 1 98.88 161 VAL B O 1
ATOM 3483 N N . LEU B 1 162 ? 2.629 -17.359 -15.008 1 98.94 162 LEU B N 1
ATOM 3484 C CA . LEU B 1 162 ? 2.795 -15.984 -14.578 1 98.94 162 LEU B CA 1
ATOM 3485 C C . LEU B 1 162 ? 2.111 -15.742 -13.234 1 98.94 162 LEU B C 1
ATOM 3487 O O . LEU B 1 162 ? 0.919 -16.016 -13.078 1 98.94 162 LEU B O 1
ATOM 3491 N N . TRP B 1 163 ? 2.885 -15.391 -12.219 1 98.94 163 TRP B N 1
ATOM 3492 C CA . TRP B 1 163 ? 2.314 -14.773 -11.031 1 98.94 163 TRP B CA 1
ATOM 3493 C C . TRP B 1 163 ? 2.055 -13.289 -11.258 1 98.94 163 TRP B C 1
ATOM 3495 O O . TRP B 1 163 ? 2.988 -12.484 -11.258 1 98.94 163 TRP B O 1
ATOM 3505 N N . SER B 1 164 ? 0.797 -12.906 -11.359 1 98.75 164 SER B N 1
ATOM 3506 C CA . SER B 1 164 ? 0.421 -11.57 -11.812 1 98.75 164 SER B CA 1
ATOM 3507 C C . SER B 1 164 ? 0.157 -10.641 -10.633 1 98.75 164 SER B C 1
ATOM 3509 O O . SER B 1 164 ? -0.135 -9.461 -10.82 1 98.75 164 SER B O 1
ATOM 3511 N N . VAL B 1 165 ? 0.268 -11.148 -9.438 1 97.38 165 VAL B N 1
ATOM 3512 C CA . VAL B 1 165 ? 0.082 -10.414 -8.195 1 97.38 165 VAL B CA 1
ATOM 3513 C C . VAL B 1 165 ? -1.323 -9.82 -8.148 1 97.38 165 VAL B C 1
ATOM 3515 O O . VAL B 1 165 ? -2.312 -10.547 -8.055 1 97.38 165 VAL B O 1
ATOM 3518 N N . ASP B 1 166 ? -1.424 -8.414 -8.438 1 95.56 166 ASP B N 1
ATOM 3519 C CA . ASP B 1 166 ? -2.697 -7.734 -8.227 1 95.56 166 ASP B CA 1
ATOM 3520 C C . ASP B 1 166 ? -3.34 -7.348 -9.562 1 95.56 166 ASP B C 1
ATOM 3522 O O . ASP B 1 166 ? -4.438 -6.789 -9.586 1 95.56 166 ASP B O 1
ATOM 3526 N N . THR B 1 167 ? -2.705 -7.684 -10.648 1 98.12 167 THR B N 1
ATOM 3527 C CA . THR B 1 167 ? -3.068 -7.152 -11.953 1 98.12 167 THR B CA 1
ATOM 3528 C C . THR B 1 167 ? -4.508 -7.512 -12.305 1 98.12 167 THR B C 1
ATOM 3530 O O . THR B 1 167 ? -5.254 -6.684 -12.828 1 98.12 167 THR B O 1
ATOM 3533 N N . PHE B 1 168 ? -4.883 -8.742 -12.023 1 98.81 168 PHE B N 1
ATOM 3534 C CA . PHE B 1 168 ? -6.199 -9.242 -12.414 1 98.81 168 PHE B CA 1
ATOM 3535 C C . PHE B 1 168 ? -7.086 -9.445 -11.188 1 98.81 168 PHE B C 1
ATOM 3537 O O . PHE B 1 168 ? -7.867 -10.398 -11.133 1 98.81 168 PHE B O 1
ATOM 3544 N N . ALA B 1 169 ? -6.945 -8.547 -10.25 1 98.62 169 ALA B N 1
ATOM 3545 C CA . ALA B 1 169 ? -7.77 -8.633 -9.047 1 98.62 169 ALA B CA 1
ATOM 3546 C C . ALA B 1 169 ? -9.242 -8.789 -9.406 1 98.62 169 ALA B C 1
ATOM 3548 O O . ALA B 1 169 ? -9.781 -8.031 -10.211 1 98.62 169 ALA B O 1
ATOM 3549 N N . THR B 1 170 ? -9.898 -9.828 -8.781 1 98.69 170 THR B N 1
ATOM 3550 C CA . THR B 1 170 ? -11.281 -10.195 -9.062 1 98.69 170 THR B CA 1
ATOM 3551 C C . THR B 1 170 ? -12 -10.609 -7.781 1 98.69 170 THR B C 1
ATOM 3553 O O . THR B 1 170 ? -11.609 -11.586 -7.133 1 98.69 170 THR B O 1
ATOM 3556 N N . ASN B 1 171 ? -12.992 -9.844 -7.398 1 98.06 171 ASN B N 1
ATOM 3557 C CA . ASN B 1 171 ? -13.828 -10.383 -6.332 1 98.06 171 ASN B CA 1
ATOM 3558 C C . ASN B 1 171 ? -14.703 -11.531 -6.828 1 98.06 171 ASN B C 1
ATOM 3560 O O . ASN B 1 171 ? -15.117 -11.539 -7.992 1 98.06 171 ASN B O 1
ATOM 3564 N N . VAL B 1 172 ? -14.977 -12.5 -6.02 1 98.5 172 VAL B N 1
ATOM 3565 C CA . VAL B 1 172 ? -15.719 -13.703 -6.383 1 98.5 172 VAL B CA 1
ATOM 3566 C C . VAL B 1 172 ? -16.859 -13.922 -5.398 1 98.5 172 VAL B C 1
ATOM 3568 O O . VAL B 1 172 ? -16.781 -13.492 -4.242 1 98.5 172 VAL B O 1
ATOM 3571 N N . PRO B 1 173 ? -17.922 -14.562 -5.883 1 97.94 173 PRO B N 1
ATOM 3572 C CA . PRO B 1 173 ? -19.031 -14.828 -4.965 1 97.94 173 PRO B CA 1
ATOM 3573 C C . PRO B 1 173 ? -18.641 -15.789 -3.84 1 97.94 173 PRO B C 1
ATOM 3575 O O . PRO B 1 173 ? -19.141 -15.648 -2.715 1 97.94 173 PRO B O 1
ATOM 3578 N N . ALA B 1 174 ? -17.781 -16.703 -4.148 1 97.5 174 ALA B N 1
ATOM 3579 C CA . ALA B 1 174 ? -17.219 -17.672 -3.211 1 97.5 174 ALA B CA 1
ATOM 3580 C C . ALA B 1 174 ? -15.805 -18.094 -3.627 1 97.5 174 ALA B C 1
ATOM 3582 O O . ALA B 1 174 ? -15.461 -18.047 -4.812 1 97.5 174 ALA B O 1
ATOM 3583 N N . PRO B 1 175 ? -15.023 -18.438 -2.613 1 97.69 175 PRO B N 1
ATOM 3584 C CA . PRO B 1 175 ? -13.68 -18.891 -2.977 1 97.69 175 PRO B CA 1
ATOM 3585 C C . PRO B 1 175 ? -13.68 -20 -4.016 1 97.69 175 PRO B C 1
ATOM 3587 O O . PRO B 1 175 ? -14.523 -20.906 -3.953 1 97.69 175 PRO B O 1
ATOM 3590 N N . MET B 1 176 ? -12.844 -19.938 -4.973 1 97.81 176 MET B N 1
ATOM 3591 C CA . MET B 1 176 ? -12.742 -20.906 -6.062 1 97.81 176 MET B CA 1
ATOM 3592 C C . MET B 1 176 ? -11.336 -20.922 -6.656 1 97.81 176 MET B C 1
ATOM 3594 O O . MET B 1 176 ? -10.625 -19.922 -6.586 1 97.81 176 MET B O 1
ATOM 3598 N N . PRO B 1 177 ? -10.945 -22 -7.18 1 97.81 177 PRO B N 1
ATOM 3599 C CA . PRO B 1 177 ? -9.562 -22.141 -7.633 1 97.81 177 PRO B CA 1
ATOM 3600 C C . PRO B 1 177 ? -9.336 -21.578 -9.039 1 97.81 177 PRO B C 1
ATOM 3602 O O . PRO B 1 177 ? -8.234 -21.141 -9.359 1 97.81 177 PRO B O 1
ATOM 3605 N N . GLU B 1 178 ? -10.414 -21.672 -9.891 1 98.31 178 GLU B N 1
ATOM 3606 C CA . GLU B 1 178 ? -10.266 -21.375 -11.312 1 98.31 178 GLU B CA 1
ATOM 3607 C C . GLU B 1 178 ? -11.312 -20.359 -11.773 1 98.31 178 GLU B C 1
ATOM 3609 O O . GLU B 1 178 ? -12.484 -20.453 -11.414 1 98.31 178 GLU B O 1
ATOM 3614 N N . THR B 1 179 ? -10.844 -19.484 -12.602 1 98.38 179 THR B N 1
ATOM 3615 C CA . THR B 1 179 ? -11.734 -18.453 -13.148 1 98.38 179 THR B CA 1
ATOM 3616 C C . THR B 1 179 ? -12.859 -19.094 -13.953 1 98.38 179 THR B C 1
ATOM 3618 O O . THR B 1 179 ? -13.961 -18.547 -14.023 1 98.38 179 THR B O 1
ATOM 3621 N N . ALA B 1 180 ? -12.609 -20.266 -14.508 1 97.88 180 ALA B N 1
ATOM 3622 C CA . ALA B 1 180 ? -13.578 -20.969 -15.344 1 97.88 180 ALA B CA 1
ATOM 3623 C C . ALA B 1 180 ? -14.852 -21.281 -14.562 1 97.88 180 ALA B C 1
ATOM 3625 O O . ALA B 1 180 ? -15.898 -21.562 -15.148 1 97.88 180 ALA B O 1
ATOM 3626 N N . ALA B 1 181 ? -14.766 -21.219 -13.219 1 97.69 181 ALA B N 1
ATOM 3627 C CA . ALA B 1 181 ? -15.922 -21.516 -12.383 1 97.69 181 ALA B CA 1
ATOM 3628 C C . ALA B 1 181 ? -16.859 -20.312 -12.305 1 97.69 181 ALA B C 1
ATOM 3630 O O . ALA B 1 181 ? -18 -20.438 -11.859 1 97.69 181 ALA B O 1
ATOM 3631 N N . LEU B 1 182 ? -16.422 -19.125 -12.734 1 98.25 182 LEU B N 1
ATOM 3632 C CA . LEU B 1 182 ? -17.25 -17.922 -12.75 1 98.25 182 LEU B CA 1
ATOM 3633 C C . LEU B 1 182 ? -18.109 -17.875 -14.008 1 98.25 182 LEU B C 1
ATOM 3635 O O . LEU B 1 182 ? -17.656 -18.266 -15.086 1 98.25 182 LEU B O 1
ATOM 3639 N N . SER B 1 183 ? -19.359 -17.297 -13.875 1 98.25 183 SER B N 1
ATOM 3640 C CA . SER B 1 183 ? -20.078 -16.891 -15.078 1 98.25 183 SER B CA 1
ATOM 3641 C C . SER B 1 183 ? -19.359 -15.75 -15.789 1 98.2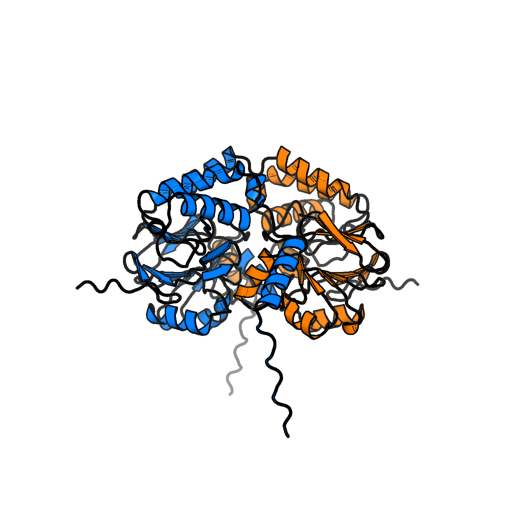5 183 SER B C 1
ATOM 3643 O O . SER B 1 183 ? -18.562 -15.039 -15.18 1 98.25 183 SER B O 1
ATOM 3645 N N . PRO B 1 184 ? -19.641 -15.602 -17.094 1 97.88 184 PRO B N 1
ATOM 3646 C CA . PRO B 1 184 ? -19.031 -14.484 -17.828 1 97.88 184 PRO B CA 1
ATOM 3647 C C . PRO B 1 184 ? -19.281 -13.133 -17.156 1 97.88 184 PRO B C 1
ATOM 3649 O O . PRO B 1 184 ? -18.359 -12.305 -17.078 1 97.88 184 PRO B O 1
ATOM 3652 N N . ASP B 1 185 ? -20.469 -12.93 -16.625 1 98.38 185 ASP B N 1
ATOM 3653 C CA . ASP B 1 185 ? -20.812 -11.672 -15.977 1 98.38 185 ASP B CA 1
ATOM 3654 C C . ASP B 1 185 ? -20.047 -11.516 -14.664 1 98.38 185 ASP B C 1
ATOM 3656 O O . ASP B 1 185 ? -19.562 -10.43 -14.344 1 98.38 185 ASP B O 1
ATOM 3660 N N . GLU B 1 186 ? -20 -12.617 -13.898 1 98.44 186 GLU B N 1
ATOM 3661 C CA . GLU B 1 186 ? -19.266 -12.578 -12.633 1 98.44 186 GLU B CA 1
ATOM 3662 C C . GLU B 1 186 ? -17.781 -12.266 -12.867 1 98.44 186 GLU B C 1
ATOM 3664 O O . GLU B 1 186 ? -17.188 -11.5 -12.117 1 98.44 186 GLU B O 1
ATOM 3669 N N . PHE B 1 187 ? -17.281 -12.891 -13.898 1 98.75 187 PHE B N 1
ATOM 3670 C CA . PHE B 1 187 ? -15.875 -12.672 -14.242 1 98.75 187 PHE B CA 1
ATOM 3671 C C . PHE B 1 187 ? -15.641 -11.219 -14.633 1 98.75 187 PHE B C 1
ATOM 3673 O O . PHE B 1 187 ? -14.797 -10.539 -14.039 1 98.75 187 PHE B O 1
ATOM 3680 N N . ARG B 1 188 ? -16.391 -10.688 -15.516 1 98.56 188 ARG B N 1
ATOM 3681 C CA . ARG B 1 188 ? -16.266 -9.312 -16 1 98.56 188 ARG B CA 1
ATOM 3682 C C . ARG B 1 188 ? -16.469 -8.312 -14.875 1 98.56 188 ARG B C 1
ATOM 3684 O O . ARG B 1 188 ? -15.609 -7.453 -14.648 1 98.56 188 ARG B O 1
ATOM 3691 N N . ASP B 1 189 ? -17.609 -8.461 -14.18 1 98.31 189 ASP B N 1
ATOM 3692 C CA . ASP B 1 189 ? -17.953 -7.496 -13.141 1 98.31 189 ASP B CA 1
ATOM 3693 C C . ASP B 1 189 ? -16.984 -7.574 -11.969 1 98.31 189 ASP B C 1
ATOM 3695 O O . ASP B 1 189 ? -16.625 -6.551 -11.383 1 98.31 189 ASP B O 1
ATOM 3699 N N . GLY B 1 190 ? -16.547 -8.805 -11.641 1 98.62 190 GLY B N 1
ATOM 3700 C CA . GLY B 1 190 ? -15.586 -8.992 -10.578 1 98.62 190 GLY B CA 1
ATOM 3701 C C . GLY B 1 190 ? -14.234 -8.352 -10.875 1 98.62 190 GLY B C 1
ATOM 3702 O O . GLY B 1 190 ? -13.648 -7.703 -10.008 1 98.62 190 GLY B O 1
ATOM 3703 N N . GLN B 1 191 ? -13.766 -8.547 -12.094 1 98.69 191 GLN B N 1
ATOM 3704 C CA . GLN B 1 191 ? -12.469 -7.977 -12.445 1 98.69 191 GLN B CA 1
ATOM 3705 C C . GLN B 1 191 ? -12.547 -6.457 -12.562 1 98.69 191 GLN B C 1
ATOM 3707 O O . GLN B 1 191 ? -11.617 -5.75 -12.164 1 98.69 191 GLN B O 1
ATOM 3712 N N . PHE B 1 192 ? -13.664 -5.91 -13.109 1 98.62 192 PHE B N 1
ATOM 3713 C CA . PHE B 1 192 ? -13.836 -4.461 -13.156 1 98.62 192 PHE B CA 1
ATOM 3714 C C . PHE B 1 192 ? -13.859 -3.871 -11.758 1 98.62 192 PHE B C 1
ATOM 3716 O O . PHE B 1 192 ? -13.242 -2.834 -11.5 1 98.62 192 PHE B O 1
ATOM 3723 N N . PHE B 1 193 ? -14.562 -4.535 -10.859 1 98.44 193 PHE B N 1
ATOM 3724 C CA . PHE B 1 193 ? -14.617 -4.059 -9.484 1 98.44 193 PHE B CA 1
ATOM 3725 C C . PHE B 1 193 ? -13.258 -4.152 -8.812 1 98.44 193 PHE B C 1
ATOM 3727 O O . PHE B 1 193 ? -12.758 -3.172 -8.258 1 98.44 193 PHE B O 1
ATOM 3734 N N . GLY B 1 194 ? -12.648 -5.348 -8.914 1 98.12 194 GLY B N 1
ATOM 3735 C CA . GLY B 1 194 ? -11.359 -5.57 -8.281 1 98.12 194 GLY B CA 1
ATOM 3736 C C . GLY B 1 194 ? -10.281 -4.625 -8.773 1 98.12 194 GLY B C 1
ATOM 3737 O O . GLY B 1 194 ? -9.516 -4.082 -7.977 1 98.12 194 GLY B O 1
ATOM 3738 N N . GLY B 1 195 ? -10.203 -4.445 -10.094 1 98.25 195 GLY B N 1
ATOM 3739 C CA . GLY B 1 195 ? -9.211 -3.547 -10.664 1 98.25 195 GLY B CA 1
ATOM 3740 C C . GLY B 1 195 ? -9.359 -2.115 -10.18 1 98.25 195 GLY B C 1
ATOM 3741 O O . GLY B 1 195 ? -8.367 -1.469 -9.828 1 98.25 195 GLY B O 1
ATOM 3742 N N . ARG B 1 196 ? -10.617 -1.63 -10.125 1 97.81 196 ARG B N 1
ATOM 3743 C CA . ARG B 1 196 ? -10.891 -0.261 -9.695 1 97.81 196 ARG B CA 1
ATOM 3744 C C . ARG B 1 196 ? -10.695 -0.108 -8.195 1 97.81 196 ARG B C 1
ATOM 3746 O O . ARG B 1 196 ? -10.375 0.981 -7.711 1 97.81 196 ARG B O 1
ATOM 3753 N N . LEU B 1 197 ? -10.844 -1.189 -7.504 1 97.62 197 LEU B N 1
ATOM 3754 C CA . LEU B 1 197 ? -10.672 -1.184 -6.055 1 97.62 197 LEU B CA 1
ATOM 3755 C C . LEU B 1 197 ? -9.195 -1.102 -5.684 1 97.62 197 LEU B C 1
ATOM 3757 O O . LEU B 1 197 ? -8.797 -0.246 -4.891 1 97.62 197 LEU B O 1
ATOM 3761 N N . VAL B 1 198 ? -8.336 -1.867 -6.309 1 96.88 198 VAL B N 1
ATOM 3762 C CA . VAL B 1 198 ? -6.941 -1.988 -5.883 1 96.88 198 VAL B CA 1
ATOM 3763 C C . VAL B 1 198 ? -6.113 -0.872 -6.516 1 96.88 198 VAL B C 1
ATOM 3765 O O . VAL B 1 198 ? -5.07 -0.488 -5.98 1 96.88 198 VAL B O 1
ATOM 3768 N N . SER B 1 199 ? -6.605 -0.351 -7.617 1 98.06 199 SER B N 1
ATOM 3769 C CA . SER B 1 199 ? -5.855 0.67 -8.344 1 98.06 199 SER B CA 1
ATOM 3770 C C . SER B 1 199 ? -6.77 1.801 -8.805 1 98.06 199 SER B C 1
ATOM 3772 O O . SER B 1 199 ? -6.945 2.012 -10.008 1 98.06 199 SER B O 1
ATOM 3774 N N . PRO B 1 200 ? -7.238 2.629 -7.891 1 97.75 200 PRO B N 1
ATOM 3775 C CA . PRO B 1 200 ? -8.18 3.682 -8.281 1 97.75 200 PRO B CA 1
ATOM 3776 C C . PRO B 1 200 ? -7.555 4.703 -9.234 1 97.75 200 PRO B C 1
ATOM 3778 O O . PRO B 1 200 ? -8.273 5.426 -9.93 1 97.75 200 PRO B O 1
ATOM 3781 N N . TRP B 1 201 ? -6.25 4.742 -9.367 1 97.88 201 TRP B N 1
ATOM 3782 C CA . TRP B 1 201 ? -5.574 5.688 -10.25 1 97.88 201 TRP B CA 1
ATOM 3783 C C . TRP B 1 201 ? -5.82 5.332 -11.711 1 97.88 201 TRP B C 1
ATOM 3785 O O . TRP B 1 201 ? -5.539 6.133 -12.609 1 97.88 201 TRP B O 1
ATOM 3795 N N . VAL B 1 202 ? -6.426 4.172 -12.008 1 98 202 VAL B N 1
ATOM 3796 C CA . VAL B 1 202 ? -6.691 3.744 -13.383 1 98 202 VAL B CA 1
ATOM 3797 C C . VAL B 1 202 ? -7.59 4.762 -14.078 1 98 202 VAL B C 1
ATOM 3799 O O . VAL B 1 202 ? -7.527 4.926 -15.297 1 98 202 VAL B O 1
ATOM 3802 N N . ALA B 1 203 ? -8.391 5.477 -13.297 1 97.5 203 ALA B N 1
ATOM 3803 C CA . ALA B 1 203 ? -9.328 6.457 -13.836 1 97.5 203 ALA B CA 1
ATOM 3804 C C . ALA B 1 203 ? -8.586 7.637 -14.461 1 97.5 203 ALA B C 1
ATOM 3806 O O . ALA B 1 203 ? -9.156 8.383 -15.258 1 97.5 203 ALA B O 1
ATOM 3807 N N . LEU B 1 204 ? -7.297 7.809 -14.18 1 98.25 204 LEU B N 1
ATOM 3808 C CA . LEU B 1 204 ? -6.547 8.992 -14.594 1 98.25 204 LEU B CA 1
ATOM 3809 C C . LEU B 1 204 ? -5.559 8.641 -15.703 1 98.25 204 LEU B C 1
ATOM 3811 O O . LEU B 1 204 ? -4.816 9.508 -16.172 1 98.25 204 LEU B O 1
ATOM 3815 N N . LEU B 1 205 ? -5.598 7.449 -16.188 1 98.44 205 LEU B N 1
ATOM 3816 C CA . LEU B 1 205 ? -4.562 6.957 -17.078 1 98.44 205 LEU B CA 1
ATOM 3817 C C . LEU B 1 205 ? -4.785 7.477 -18.5 1 98.44 205 LEU B C 1
ATOM 3819 O O . LEU B 1 205 ? -5.926 7.746 -18.891 1 98.44 205 LEU B O 1
ATOM 3823 N N . ASP B 1 206 ? -3.664 7.633 -19.172 1 97.81 206 ASP B N 1
ATOM 3824 C CA . ASP B 1 206 ? -3.664 7.699 -20.641 1 97.81 206 ASP B CA 1
ATOM 3825 C C . ASP B 1 206 ? -3.871 6.316 -21.25 1 97.81 206 ASP B C 1
ATOM 3827 O O . ASP B 1 206 ? -3.016 5.438 -21.109 1 97.81 206 ASP B O 1
ATOM 3831 N N . PRO B 1 207 ? -4.957 6.129 -21.953 1 97.12 207 PRO B N 1
ATOM 3832 C CA . PRO B 1 207 ? -5.273 4.785 -22.438 1 97.12 207 PRO B CA 1
ATOM 3833 C C . PRO B 1 207 ? -4.195 4.23 -23.375 1 97.12 207 PRO B C 1
ATOM 3835 O O . PRO B 1 207 ? -3.979 3.016 -23.406 1 97.12 207 PRO B O 1
ATOM 3838 N N . GLN B 1 208 ? -3.535 5.09 -24.094 1 97.38 208 GLN B N 1
ATOM 3839 C CA . GLN B 1 208 ? -2.498 4.609 -25 1 97.38 208 GLN B CA 1
ATOM 3840 C C . GLN B 1 208 ? -1.27 4.137 -24.219 1 97.38 208 GLN B C 1
ATOM 3842 O O . GLN B 1 208 ? -0.721 3.07 -24.516 1 97.38 208 GLN B O 1
ATOM 3847 N N . LYS B 1 209 ? -0.836 4.961 -23.25 1 97.56 209 LYS B N 1
ATOM 3848 C CA . LYS B 1 209 ? 0.291 4.555 -22.406 1 97.56 209 LYS B CA 1
ATOM 3849 C C . LYS B 1 209 ? -0.007 3.25 -21.688 1 97.56 209 LYS B C 1
ATOM 3851 O O . LYS B 1 209 ? 0.816 2.334 -21.672 1 97.56 209 LYS B O 1
ATOM 3856 N N . PHE B 1 210 ? -1.196 3.182 -21.172 1 98.5 210 PHE B N 1
ATOM 3857 C CA . PHE B 1 210 ? -1.583 1.999 -20.406 1 98.5 210 PHE B CA 1
ATOM 3858 C C . PHE B 1 210 ? -1.693 0.781 -21.312 1 98.5 210 PHE B C 1
ATOM 3860 O O . PHE B 1 210 ? -1.251 -0.312 -20.953 1 98.5 210 PHE B O 1
ATOM 3867 N N . GLY B 1 211 ? -2.301 0.993 -22.469 1 98.44 211 GLY B N 1
ATOM 3868 C CA . GLY B 1 211 ? -2.393 -0.086 -23.438 1 98.44 211 GLY B CA 1
ATOM 3869 C C . GLY B 1 211 ? -1.047 -0.685 -23.797 1 98.44 211 GLY B C 1
ATOM 3870 O O . GLY B 1 211 ? -0.923 -1.902 -23.938 1 98.44 211 GLY B O 1
ATOM 3871 N N . ALA B 1 212 ? -0.035 0.141 -23.922 1 98.44 212 ALA B N 1
ATOM 3872 C CA . ALA B 1 212 ? 1.309 -0.333 -24.234 1 98.44 212 ALA B CA 1
ATOM 3873 C C . ALA B 1 212 ? 1.873 -1.189 -23.109 1 98.44 212 ALA B C 1
ATOM 3875 O O . ALA B 1 212 ? 2.51 -2.217 -23.359 1 98.44 212 ALA B O 1
ATOM 3876 N N . VAL B 1 213 ? 1.658 -0.769 -21.891 1 98.25 213 VAL B N 1
ATOM 3877 C CA . VAL B 1 213 ? 2.113 -1.517 -20.734 1 98.25 213 VAL B CA 1
ATOM 3878 C C . VAL B 1 213 ? 1.42 -2.877 -20.688 1 98.25 213 VAL B C 1
ATOM 3880 O O . VAL B 1 213 ? 2.061 -3.898 -20.438 1 98.25 213 VAL B O 1
ATOM 3883 N N . VAL B 1 214 ? 0.12 -2.885 -20.969 1 98.69 214 VAL B N 1
ATOM 3884 C CA . VAL B 1 214 ? -0.656 -4.121 -20.953 1 98.69 214 VAL B CA 1
ATOM 3885 C C . VAL B 1 214 ? -0.154 -5.055 -22.062 1 98.69 214 VAL B C 1
ATOM 3887 O O . VAL B 1 214 ? 0.028 -6.25 -21.828 1 98.69 214 VAL B O 1
ATOM 3890 N N . SER B 1 215 ? 0.067 -4.488 -23.219 1 98.62 215 SER B N 1
ATOM 3891 C CA . SER B 1 215 ? 0.558 -5.289 -24.328 1 98.62 215 SER B CA 1
ATOM 3892 C C . SER B 1 215 ? 1.909 -5.918 -24.016 1 98.62 215 SER B C 1
ATOM 3894 O O . SER B 1 215 ? 2.143 -7.09 -24.312 1 98.62 215 SER B O 1
ATOM 3896 N N . ASP B 1 216 ? 2.764 -5.141 -23.453 1 98.38 216 ASP B N 1
ATOM 3897 C CA . ASP B 1 216 ? 4.082 -5.641 -23.078 1 98.38 216 ASP B CA 1
ATOM 3898 C C . ASP B 1 216 ? 3.963 -6.789 -22.062 1 98.38 216 ASP B C 1
ATOM 3900 O O . ASP B 1 216 ? 4.648 -7.805 -22.203 1 98.38 216 ASP B O 1
ATOM 3904 N N . PHE B 1 217 ? 3.109 -6.656 -21.109 1 98.62 217 PHE B N 1
ATOM 3905 C CA . PHE B 1 217 ? 2.879 -7.688 -20.094 1 98.62 217 PHE B CA 1
ATOM 3906 C C . PHE B 1 217 ? 2.271 -8.938 -20.734 1 98.62 217 PHE B C 1
ATOM 3908 O O . PHE B 1 217 ? 2.662 -10.055 -20.406 1 98.62 217 PHE B O 1
ATOM 3915 N N . GLN B 1 218 ? 1.365 -8.766 -21.625 1 98.5 218 GLN B N 1
ATOM 3916 C CA . GLN B 1 218 ? 0.685 -9.859 -22.312 1 98.5 218 GLN B CA 1
ATOM 3917 C C . GLN B 1 218 ? 1.653 -10.641 -23.203 1 98.5 218 GLN B C 1
ATOM 3919 O O . GLN B 1 218 ? 1.466 -11.836 -23.438 1 98.5 218 GLN B O 1
ATOM 3924 N N . HIS B 1 219 ? 2.688 -10.023 -23.625 1 98.06 219 HIS B N 1
ATOM 3925 C CA . HIS B 1 219 ? 3.666 -10.633 -24.531 1 98.06 219 HIS B CA 1
ATOM 3926 C C . HIS B 1 219 ? 4.434 -11.75 -23.828 1 98.06 219 HIS B C 1
ATOM 3928 O O . HIS B 1 219 ? 5.117 -12.547 -24.469 1 98.06 219 HIS B O 1
ATOM 3934 N N . LEU B 1 220 ? 4.359 -11.781 -22.516 1 97.88 220 LEU B N 1
ATOM 3935 C CA . LEU B 1 220 ? 4.949 -12.914 -21.812 1 97.88 220 LEU B CA 1
ATOM 3936 C C . LEU B 1 220 ? 4.324 -14.227 -22.266 1 97.88 220 LEU B C 1
ATOM 3938 O O . LEU B 1 220 ? 4.91 -15.289 -22.094 1 97.88 220 LEU B O 1
ATOM 3942 N N . ASN B 1 221 ? 3.088 -14.172 -22.797 1 97.94 221 ASN B N 1
ATOM 3943 C CA . ASN B 1 221 ? 2.385 -15.305 -23.391 1 97.94 221 ASN B CA 1
ATOM 3944 C C . ASN B 1 221 ? 2.268 -16.469 -22.422 1 97.94 221 ASN B C 1
ATOM 3946 O O . ASN B 1 221 ? 2.547 -17.609 -22.781 1 97.94 221 ASN B O 1
ATOM 3950 N N . ALA B 1 222 ? 1.953 -16.141 -21.172 1 98.75 222 ALA B N 1
ATOM 3951 C CA . ALA B 1 222 ? 1.773 -17.172 -20.172 1 98.75 222 ALA B CA 1
ATOM 3952 C C . ALA B 1 222 ? 0.605 -18.094 -20.516 1 98.75 222 ALA B C 1
ATOM 3954 O O . ALA B 1 222 ? -0.42 -17.625 -21.031 1 98.75 222 ALA B O 1
ATOM 3955 N N . GLU B 1 223 ? 0.727 -19.359 -20.219 1 98.75 223 GLU B N 1
ATOM 3956 C CA . GLU B 1 223 ? -0.344 -20.328 -20.422 1 98.75 223 GLU B CA 1
ATOM 3957 C C . GLU B 1 223 ? -1.232 -20.438 -19.188 1 98.75 223 GLU B C 1
ATOM 3959 O O . GLU B 1 223 ? -2.398 -20.828 -19.297 1 98.75 223 GLU B O 1
ATOM 3964 N N . VAL B 1 224 ? -0.63 -20.203 -18.078 1 98.88 224 VAL B N 1
ATOM 3965 C CA . VAL B 1 224 ? -1.324 -20.156 -16.797 1 98.88 224 VAL B CA 1
ATOM 3966 C C . VAL B 1 224 ? -0.997 -18.859 -16.078 1 98.88 224 VAL B C 1
ATOM 3968 O O . VAL B 1 224 ? 0.171 -18.469 -15.969 1 98.88 224 VAL B O 1
ATOM 3971 N N . VAL B 1 225 ? -2.051 -18.141 -15.672 1 98.94 225 VAL B N 1
ATOM 3972 C CA . VAL B 1 225 ? -1.857 -16.922 -14.891 1 98.94 225 VAL B CA 1
ATOM 3973 C C . VAL B 1 225 ? -2.459 -17.109 -13.5 1 98.94 225 VAL B C 1
ATOM 3975 O O . VAL B 1 225 ? -3.662 -17.344 -13.359 1 98.94 225 VAL B O 1
ATOM 3978 N N . ALA B 1 226 ? -1.624 -17.094 -12.508 1 98.81 226 ALA B N 1
ATOM 3979 C CA . ALA B 1 226 ? -2.041 -17.031 -11.109 1 98.81 226 ALA B CA 1
ATOM 3980 C C . ALA B 1 226 ? -1.777 -15.641 -10.523 1 98.81 226 ALA B C 1
ATOM 3982 O O . ALA B 1 226 ? -0.965 -14.883 -11.047 1 98.81 226 ALA B O 1
ATOM 3983 N N . GLY B 1 227 ? -2.484 -15.266 -9.531 1 98.31 227 GLY B N 1
ATOM 3984 C CA . GLY B 1 227 ? -2.301 -14.008 -8.812 1 98.31 227 GLY B CA 1
ATOM 3985 C C . GLY B 1 227 ? -2.752 -14.078 -7.367 1 98.31 227 GLY B C 1
ATOM 3986 O O . GLY B 1 227 ? -3.426 -15.031 -6.969 1 98.31 227 GLY B O 1
ATOM 3987 N N . CYS B 1 228 ? -2.332 -13.086 -6.629 1 98.38 228 CYS B N 1
ATOM 3988 C CA . CYS B 1 228 ? -2.773 -13.023 -5.242 1 98.38 228 CYS B CA 1
ATOM 3989 C C . CYS B 1 228 ? -4.277 -12.781 -5.156 1 98.38 228 CYS B C 1
ATOM 3991 O O . CYS B 1 228 ? -4.957 -13.367 -4.316 1 98.38 228 CYS B O 1
ATOM 3993 N N . HIS B 1 229 ? -4.785 -12.031 -6.09 1 98.25 229 HIS B N 1
ATOM 3994 C CA . HIS B 1 229 ? -6.152 -11.547 -5.91 1 98.25 229 HIS B CA 1
ATOM 3995 C C . HIS B 1 229 ? -7.059 -12.023 -7.039 1 98.25 229 HIS B C 1
ATOM 3997 O O . HIS B 1 229 ? -7.934 -11.281 -7.496 1 98.25 229 HIS B O 1
ATOM 4003 N N . CYS B 1 230 ? -6.832 -13.172 -7.547 1 98.31 230 CYS B N 1
ATOM 4004 C CA . CYS B 1 230 ? -7.719 -13.734 -8.562 1 98.31 230 CYS B CA 1
ATOM 4005 C C . CYS B 1 230 ? -7.629 -15.25 -8.586 1 98.31 230 CYS B C 1
ATOM 4007 O O . CYS B 1 230 ? -6.598 -15.82 -8.227 1 98.31 230 CYS B O 1
ATOM 4009 N N . PRO B 1 231 ? -8.727 -15.945 -9 1 98.56 231 PRO B N 1
ATOM 4010 C CA . PRO B 1 231 ? -8.57 -17.359 -9.352 1 98.56 231 PRO B CA 1
ATOM 4011 C C . PRO B 1 231 ? -7.652 -17.562 -10.562 1 98.56 231 PRO B C 1
ATOM 4013 O O . PRO B 1 231 ? -7.379 -16.625 -11.297 1 98.56 231 PRO B O 1
ATOM 4016 N N . VAL B 1 232 ? -7.215 -18.75 -10.734 1 98.88 232 VAL B N 1
ATOM 4017 C CA . VAL B 1 232 ? -6.266 -19.062 -11.797 1 98.88 232 VAL B CA 1
ATOM 4018 C C . VAL B 1 232 ? -6.938 -18.891 -13.156 1 98.88 232 VAL B C 1
ATOM 4020 O O . VAL B 1 232 ? -8.078 -19.297 -13.352 1 98.88 232 VAL B O 1
ATOM 4023 N N . LEU B 1 233 ? -6.246 -18.203 -14.062 1 98.88 233 LEU B N 1
ATOM 4024 C CA . LEU B 1 233 ? -6.691 -17.984 -15.438 1 98.88 233 LEU B CA 1
ATOM 4025 C C . LEU B 1 233 ? -6.016 -18.969 -16.391 1 98.88 233 LEU B C 1
ATOM 4027 O O . LEU B 1 233 ? -4.805 -19.188 -16.312 1 98.88 233 LEU B O 1
ATOM 4031 N N . ARG B 1 234 ? -6.816 -19.562 -17.328 1 98.5 234 ARG B N 1
ATOM 4032 C CA . ARG B 1 234 ? -6.328 -20.453 -18.391 1 98.5 234 ARG B CA 1
ATOM 4033 C C . ARG B 1 234 ? -7.078 -20.203 -19.688 1 98.5 234 ARG B C 1
ATOM 4035 O O . ARG B 1 234 ? -8.148 -19.594 -19.688 1 98.5 234 ARG B O 1
ATOM 4042 N N . GLY B 1 235 ? -6.414 -20.656 -20.719 1 97.56 235 GLY B N 1
ATOM 4043 C CA . GLY B 1 235 ? -7.086 -20.703 -22.016 1 97.56 235 GLY B CA 1
ATOM 4044 C C . GLY B 1 235 ? -7.715 -19.375 -22.406 1 97.56 235 GLY B C 1
ATOM 4045 O O . GLY B 1 235 ? -7.059 -18.328 -22.344 1 97.56 235 GLY B O 1
ATOM 4046 N N . PRO B 1 236 ? -9.008 -19.391 -22.734 1 97.75 236 PRO B N 1
ATOM 4047 C CA . PRO B 1 236 ? -9.656 -18.188 -23.266 1 97.75 236 PRO B CA 1
ATOM 4048 C C . PRO B 1 236 ? -9.812 -17.078 -22.219 1 97.75 236 PRO B C 1
ATOM 4050 O O . PRO B 1 236 ? -10.031 -15.922 -22.578 1 97.75 236 PRO B O 1
ATOM 4053 N N . HIS B 1 237 ? -9.75 -17.453 -20.953 1 98.62 237 HIS B N 1
ATOM 4054 C CA . HIS B 1 237 ? -9.938 -16.453 -19.906 1 98.62 237 HIS B CA 1
ATOM 4055 C C . HIS B 1 237 ? -8.742 -15.516 -19.828 1 98.62 237 HIS B C 1
ATOM 4057 O O . HIS B 1 237 ? -8.844 -14.414 -19.281 1 98.62 237 HIS B O 1
ATOM 4063 N N . ILE B 1 238 ? -7.586 -15.961 -20.344 1 98.81 238 ILE B N 1
ATOM 4064 C CA . ILE B 1 238 ? -6.387 -15.133 -20.25 1 98.81 238 ILE B CA 1
ATOM 4065 C C . ILE B 1 238 ? -6.527 -13.93 -21.188 1 98.81 238 ILE B C 1
ATOM 4067 O O . ILE B 1 238 ? -6.469 -12.781 -20.734 1 98.81 238 ILE B O 1
ATOM 4071 N N . PRO B 1 239 ? -6.797 -14.133 -22.516 1 98.69 239 PRO B N 1
ATOM 4072 C CA . PRO B 1 239 ? -6.984 -12.938 -23.359 1 98.69 239 PRO B CA 1
ATOM 4073 C C . PRO B 1 239 ? -8.18 -12.094 -22.922 1 98.69 239 PRO B C 1
ATOM 4075 O O . PRO B 1 239 ? -8.148 -10.867 -23.031 1 98.69 239 PRO B O 1
ATOM 4078 N N . GLU B 1 240 ? -9.195 -12.703 -22.438 1 98.69 240 GLU B N 1
ATOM 4079 C CA . GLU B 1 240 ? -10.344 -11.961 -21.938 1 98.69 240 GLU B CA 1
ATOM 4080 C C . GLU B 1 240 ? -9.961 -11.062 -20.766 1 98.69 240 GLU B C 1
ATOM 4082 O O . GLU B 1 240 ? -10.391 -9.906 -20.688 1 98.69 240 GLU B O 1
ATOM 4087 N N . ALA B 1 241 ? -9.188 -11.602 -19.828 1 98.88 241 ALA B N 1
ATOM 4088 C CA . ALA B 1 241 ? -8.734 -10.82 -18.688 1 98.88 241 ALA B CA 1
ATOM 4089 C C . ALA B 1 241 ? -7.941 -9.594 -19.141 1 98.88 241 ALA B C 1
ATOM 4091 O O . ALA B 1 241 ? -8.094 -8.508 -18.578 1 98.88 241 ALA B O 1
ATOM 4092 N N . TYR B 1 242 ? -7.082 -9.75 -20.141 1 98.88 242 TYR B N 1
ATOM 4093 C CA . TYR B 1 242 ? -6.309 -8.633 -20.672 1 98.88 242 TYR B CA 1
ATOM 4094 C C . TYR B 1 242 ? -7.219 -7.602 -21.328 1 98.88 242 TYR B C 1
ATOM 4096 O O . TYR B 1 242 ? -6.98 -6.398 -21.219 1 98.88 242 TYR B O 1
ATOM 4104 N N . ASP B 1 243 ? -8.227 -8.07 -22.016 1 98.69 243 ASP B N 1
ATOM 4105 C CA . ASP B 1 243 ? -9.172 -7.148 -22.641 1 98.69 243 ASP B CA 1
ATOM 4106 C C . ASP B 1 243 ? -9.898 -6.312 -21.578 1 98.69 243 ASP B C 1
ATOM 4108 O O . ASP B 1 243 ? -10.047 -5.102 -21.75 1 98.69 243 ASP B O 1
ATOM 4112 N N . LEU B 1 244 ? -10.352 -6.984 -20.562 1 98.69 244 LEU B N 1
ATOM 4113 C CA . LEU B 1 244 ? -11.008 -6.273 -19.469 1 98.69 244 LEU B CA 1
ATOM 4114 C C . LEU B 1 244 ? -10.055 -5.266 -18.828 1 98.69 244 LEU B C 1
ATOM 4116 O O . LEU B 1 244 ? -10.461 -4.145 -18.516 1 98.69 244 LEU B O 1
ATOM 4120 N N . LEU B 1 245 ? -8.828 -5.691 -18.656 1 98.56 245 LEU B N 1
ATOM 4121 C CA . LEU B 1 245 ? -7.805 -4.824 -18.078 1 98.56 245 LEU B CA 1
ATOM 4122 C C . LEU B 1 245 ? -7.652 -3.549 -18.906 1 98.56 245 LEU B C 1
ATOM 4124 O O . LEU B 1 245 ? -7.621 -2.447 -18.344 1 98.56 245 LEU B O 1
ATOM 4128 N N . ARG B 1 246 ? -7.648 -3.623 -20.188 1 98.19 246 ARG B N 1
ATOM 4129 C CA . ARG B 1 246 ? -7.457 -2.5 -21.094 1 98.19 246 ARG B CA 1
ATOM 4130 C C . ARG B 1 246 ? -8.617 -1.518 -21 1 98.19 246 ARG B C 1
ATOM 4132 O O . ARG B 1 246 ? -8.453 -0.325 -21.266 1 98.19 246 ARG B O 1
ATOM 4139 N N . ARG B 1 247 ? -9.719 -1.961 -20.594 1 98 247 ARG B N 1
ATOM 4140 C CA . ARG B 1 247 ? -10.93 -1.143 -20.594 1 98 247 ARG B CA 1
ATOM 4141 C C . ARG B 1 247 ? -11.062 -0.37 -19.281 1 98 247 ARG B C 1
ATOM 4143 O O . ARG B 1 247 ? -11.891 0.539 -19.172 1 98 247 ARG B O 1
ATOM 4150 N N . LEU B 1 248 ? -10.266 -0.683 -18.297 1 97.56 248 LEU B N 1
ATOM 4151 C CA . LEU B 1 248 ? -10.453 -0.131 -16.969 1 97.56 248 LEU B CA 1
ATOM 4152 C C . LEU B 1 248 ? -10.398 1.394 -17 1 97.56 248 LEU B C 1
ATOM 4154 O O . LEU B 1 248 ? -11.203 2.057 -16.344 1 97.56 248 LEU B O 1
ATOM 4158 N N . PRO B 1 249 ? -9.469 2.027 -17.781 1 97.19 249 PRO B N 1
ATOM 4159 C CA . PRO B 1 249 ? -9.406 3.492 -17.781 1 97.19 249 PRO B CA 1
ATOM 4160 C C . PRO B 1 249 ? -10.695 4.141 -18.281 1 97.19 249 PRO B C 1
ATOM 4162 O O . PRO B 1 249 ? -10.922 5.332 -18.047 1 97.19 249 PRO B O 1
ATOM 4165 N N . GLU B 1 250 ? -11.547 3.369 -18.906 1 95.81 250 GLU B N 1
ATOM 4166 C CA . GLU B 1 250 ? -12.773 3.898 -19.484 1 95.81 250 GLU B CA 1
ATOM 4167 C C . GLU B 1 250 ? -13.953 3.703 -18.531 1 95.81 250 GLU B C 1
ATOM 4169 O O . GLU B 1 250 ? -15.039 4.234 -18.766 1 95.81 250 GLU B O 1
ATOM 4174 N N . ILE B 1 251 ? -13.75 2.951 -17.578 1 96.31 251 ILE B N 1
ATOM 4175 C CA . ILE B 1 251 ? -14.812 2.637 -16.625 1 96.31 251 ILE B CA 1
ATOM 4176 C C . ILE B 1 251 ? -14.773 3.627 -15.461 1 96.31 251 ILE B C 1
ATOM 4178 O O . ILE B 1 251 ? -13.719 3.848 -14.859 1 96.31 251 ILE B O 1
ATOM 4182 N N . PRO B 1 252 ? -15.898 4.301 -15.102 1 95.75 252 PRO B N 1
ATOM 4183 C CA . PRO B 1 252 ? -15.906 5.219 -13.961 1 95.75 252 PRO B CA 1
ATOM 4184 C C . PRO B 1 252 ? -15.492 4.539 -12.656 1 95.75 252 PRO B C 1
ATOM 4186 O O . PRO B 1 252 ? -15.648 3.322 -12.516 1 95.75 252 PRO B O 1
ATOM 4189 N N . PRO B 1 253 ? -14.961 5.316 -11.734 1 95.94 253 PRO B N 1
ATOM 4190 C CA . PRO B 1 253 ? -14.633 4.746 -10.422 1 95.94 253 PRO B CA 1
ATOM 4191 C C . PRO B 1 253 ? -15.82 4.039 -9.773 1 95.94 253 PRO B C 1
ATOM 4193 O O . PRO B 1 253 ? -16.969 4.414 -10.016 1 95.94 253 PRO B O 1
ATOM 4196 N N . TRP B 1 254 ? -15.516 3.047 -9.023 1 94.75 254 TRP B N 1
ATOM 4197 C CA . TRP B 1 254 ? -16.594 2.385 -8.297 1 94.75 254 TRP B CA 1
ATOM 4198 C C . TRP B 1 254 ? -17.125 3.279 -7.184 1 94.75 254 TRP B C 1
ATOM 4200 O O . TRP B 1 254 ? -16.438 4.191 -6.723 1 94.75 254 TRP B O 1
ATOM 4210 N N . THR B 1 255 ? -18.297 3.104 -6.785 1 94.81 255 THR B N 1
ATOM 4211 C CA . THR B 1 255 ? -18.906 3.893 -5.727 1 94.81 255 THR B CA 1
ATOM 4212 C C . THR B 1 255 ? -18.547 3.328 -4.355 1 94.81 255 THR B C 1
ATOM 4214 O O . THR B 1 255 ? -18.938 2.205 -4.02 1 94.81 255 THR B O 1
ATOM 4217 N N . GLU B 1 256 ? -17.938 4.094 -3.594 1 97.06 256 GLU B N 1
ATOM 4218 C CA . GLU B 1 256 ? -17.5 3.631 -2.281 1 97.06 256 GLU B CA 1
ATOM 4219 C C . GLU B 1 256 ? -18.672 3.559 -1.302 1 97.06 256 GLU B C 1
ATOM 4221 O O . GLU B 1 256 ? -19.609 4.336 -1.406 1 97.06 256 GLU B O 1
ATOM 4226 N N . PHE B 1 257 ? -18.531 2.67 -0.349 1 97.56 257 PHE B N 1
ATOM 4227 C CA . PHE B 1 257 ? -19.531 2.557 0.699 1 97.56 257 PHE B CA 1
ATOM 4228 C C . PHE B 1 257 ? -19.438 3.73 1.667 1 97.56 257 PHE B C 1
ATOM 4230 O O . PHE B 1 257 ? -18.344 4.152 2.037 1 97.56 257 PHE B O 1
ATOM 4237 N N . THR B 1 258 ? -20.594 4.27 2.008 1 97.38 258 THR B N 1
ATOM 4238 C CA . THR B 1 258 ? -20.688 5.445 2.865 1 97.38 258 THR B CA 1
ATOM 4239 C C . THR B 1 258 ? -21.125 5.055 4.277 1 97.38 258 THR B C 1
ATOM 4241 O O . THR B 1 258 ? -21.406 3.887 4.539 1 97.38 258 THR B O 1
ATOM 4244 N N . GLN B 1 259 ? -21.078 6.047 5.109 1 96.75 259 GLN B N 1
ATOM 4245 C CA . GLN B 1 259 ? -21.547 5.816 6.473 1 96.75 259 GLN B CA 1
ATOM 4246 C C . GLN B 1 259 ? -23 5.328 6.48 1 96.75 259 GLN B C 1
ATOM 4248 O O . GLN B 1 259 ? -23.375 4.523 7.332 1 96.75 259 GLN B O 1
ATOM 4253 N N . ALA B 1 260 ? -23.812 5.848 5.566 1 97.06 260 ALA B N 1
ATOM 4254 C CA . ALA B 1 260 ? -25.188 5.391 5.457 1 97.06 260 ALA B CA 1
ATOM 4255 C C . ALA B 1 260 ? -25.25 3.885 5.227 1 97.06 260 ALA B C 1
ATOM 4257 O O . ALA B 1 260 ? -26.125 3.205 5.766 1 97.06 260 ALA B O 1
ATOM 4258 N N . ASP B 1 261 ? -24.359 3.348 4.391 1 97.06 261 ASP B N 1
ATOM 4259 C CA . ASP B 1 261 ? -24.297 1.906 4.168 1 97.06 261 ASP B CA 1
ATOM 4260 C C . ASP B 1 261 ? -23.969 1.166 5.465 1 97.06 261 ASP B C 1
ATOM 4262 O O . ASP B 1 261 ? -24.641 0.19 5.812 1 97.06 261 ASP B O 1
ATOM 4266 N N . LEU B 1 262 ? -22.969 1.622 6.184 1 95.44 262 LEU B N 1
ATOM 4267 C CA . LEU B 1 262 ? -22.578 0.991 7.438 1 95.44 262 LEU B CA 1
ATOM 4268 C C . LEU B 1 262 ? -23.734 1.003 8.43 1 95.44 262 LEU B C 1
ATOM 4270 O O . LEU B 1 262 ? -24.016 -0.007 9.086 1 95.44 262 LEU B O 1
ATOM 4274 N N . ASP B 1 263 ? -24.375 2.127 8.555 1 96.19 263 ASP B N 1
ATOM 4275 C CA . ASP B 1 263 ? -25.516 2.248 9.461 1 96.19 263 ASP B CA 1
ATOM 4276 C C . ASP B 1 263 ? -26.594 1.214 9.133 1 96.19 263 ASP B C 1
ATOM 4278 O O . ASP B 1 263 ? -27.156 0.59 10.031 1 96.19 263 ASP B O 1
ATOM 4282 N N . GLN B 1 264 ? -26.859 1.104 7.871 1 95.12 264 GLN B N 1
ATOM 4283 C CA . GLN B 1 264 ? -27.859 0.143 7.426 1 95.12 264 GLN B CA 1
ATOM 4284 C C . GLN B 1 264 ? -27.438 -1.285 7.766 1 95.12 264 GLN B C 1
ATOM 4286 O O . GLN B 1 264 ? -28.266 -2.088 8.211 1 95.12 264 GLN B O 1
ATOM 4291 N N . TRP B 1 265 ? -26.156 -1.553 7.52 1 92.5 265 TRP B N 1
ATOM 4292 C CA . TRP B 1 265 ? -25.656 -2.887 7.832 1 92.5 265 TRP B CA 1
ATOM 4293 C C . TRP B 1 265 ? -25.766 -3.176 9.328 1 92.5 265 TRP B C 1
ATOM 4295 O O . TRP B 1 265 ? -26.141 -4.281 9.727 1 92.5 265 TRP B O 1
ATOM 4305 N N . MET B 1 266 ? -25.406 -2.244 10.164 1 90.81 266 MET B N 1
ATOM 4306 C CA . MET B 1 266 ? -25.453 -2.404 11.609 1 90.81 266 MET B CA 1
ATOM 4307 C C . MET B 1 266 ? -26.875 -2.578 12.109 1 90.81 266 MET B C 1
ATOM 4309 O O . MET B 1 266 ? -27.141 -3.371 13.016 1 90.81 266 MET B O 1
ATOM 4313 N N . ALA B 1 267 ? -27.781 -1.85 11.586 1 92 267 ALA B N 1
ATOM 4314 C CA . ALA B 1 267 ? -29.188 -1.956 11.953 1 92 267 ALA B CA 1
ATOM 4315 C C . ALA B 1 267 ? -29.75 -3.34 11.617 1 92 267 ALA B C 1
ATOM 4317 O O . ALA B 1 267 ? -30.5 -3.916 12.398 1 92 267 ALA B O 1
ATOM 4318 N N . THR B 1 268 ? -29.391 -3.828 10.453 1 88.12 268 THR B N 1
ATOM 4319 C CA . THR B 1 268 ? -29.844 -5.145 10.016 1 88.12 268 THR B CA 1
ATOM 4320 C C . THR B 1 268 ? -29.281 -6.238 10.914 1 88.12 268 THR B C 1
ATOM 4322 O O . THR B 1 268 ? -29.969 -7.191 11.258 1 88.12 268 THR B O 1
ATOM 4325 N N . ALA B 1 269 ? -28.062 -6.137 11.375 1 84.81 269 ALA B N 1
ATOM 4326 C CA . ALA B 1 269 ? -27.422 -7.113 12.242 1 84.81 269 ALA B CA 1
ATOM 4327 C C . ALA B 1 269 ? -28.062 -7.137 13.625 1 84.81 269 ALA B C 1
ATOM 4329 O O . ALA B 1 269 ? -28.203 -8.203 14.234 1 84.81 269 ALA B O 1
ATOM 4330 N N . GLU B 1 270 ? -28.359 -5.988 14.148 1 79.88 270 GLU B N 1
ATOM 4331 C CA . GLU B 1 270 ? -29 -5.879 15.453 1 79.88 270 GLU B CA 1
ATOM 4332 C C . GLU B 1 270 ? -30.391 -6.496 15.445 1 79.88 270 GLU B C 1
ATOM 4334 O O . GLU B 1 270 ? -30.812 -7.102 16.438 1 79.88 270 GLU B O 1
ATOM 4339 N N . SER B 1 271 ? -30.969 -6.414 14.43 1 76.38 271 SER B N 1
ATOM 4340 C CA . SER B 1 271 ? -32.344 -6.934 14.32 1 76.38 271 SER B CA 1
ATOM 4341 C C . SER B 1 271 ? -32.344 -8.453 14.188 1 76.38 271 SER B C 1
ATOM 4343 O O . SER B 1 271 ? -33.344 -9.109 14.5 1 76.38 271 SER B O 1
ATOM 4345 N N . SER B 1 272 ? -31.266 -8.992 13.719 1 64.69 272 SER B N 1
ATOM 4346 C CA . SER B 1 272 ? -31.172 -10.43 13.523 1 64.69 272 SER B CA 1
ATOM 4347 C C . SER B 1 272 ? -30.766 -11.141 14.812 1 64.69 272 SER B C 1
ATOM 4349 O O . SER B 1 272 ? -30.734 -12.375 14.867 1 64.69 272 SER B O 1
ATOM 4351 N N . VAL B 1 273 ? -30.391 -10.492 15.836 1 61.09 273 VAL B N 1
ATOM 4352 C CA . VAL B 1 273 ? -30.078 -11.062 17.141 1 61.09 273 VAL B CA 1
ATOM 4353 C C . VAL B 1 273 ? -31.375 -11.297 17.922 1 61.09 273 VAL B C 1
ATOM 4355 O O . VAL B 1 273 ? -32.156 -10.367 18.141 1 61.09 273 VAL B O 1
ATOM 4358 N N . PRO B 1 274 ? -31.656 -12.609 18.047 1 60.22 274 PRO B N 1
ATOM 4359 C CA . PRO B 1 274 ? -32.875 -12.898 18.797 1 60.22 274 PRO B CA 1
ATOM 4360 C C . PRO B 1 274 ? -32.906 -12.195 20.156 1 60.22 274 PRO B C 1
ATOM 4362 O O . PRO B 1 274 ? -31.859 -12.031 20.797 1 60.22 274 PRO B O 1
ATOM 4365 N N . PRO B 1 275 ? -34.094 -11.625 20.453 1 50.31 275 PRO B N 1
ATOM 4366 C CA . PRO B 1 275 ? -34.188 -10.992 21.766 1 50.31 275 PRO B CA 1
ATOM 4367 C C . PRO B 1 275 ? -33.75 -11.914 22.906 1 50.31 275 PRO B C 1
ATOM 4369 O O . PRO B 1 275 ? -33.906 -13.133 22.812 1 50.31 275 PRO B O 1
ATOM 4372 N N . GLU B 1 276 ? -32.719 -11.539 23.531 1 50.97 276 GLU B N 1
ATOM 4373 C CA . GLU B 1 276 ? -32.375 -12.289 24.734 1 50.97 276 GLU B CA 1
ATOM 4374 C C . GLU B 1 276 ? -33.594 -12.797 25.469 1 50.97 276 GLU B C 1
ATOM 4376 O O . GLU B 1 276 ? -34.531 -12.031 25.734 1 50.97 276 GLU B O 1
ATOM 4381 N N . GLN B 1 277 ? -33.719 -14.141 25.359 1 43.12 277 GLN B N 1
ATOM 4382 C CA . GLN B 1 277 ? -34.781 -14.719 26.188 1 43.12 277 GLN B CA 1
ATOM 4383 C C . GLN B 1 277 ? -34.656 -14.258 27.641 1 43.12 277 GLN B C 1
ATOM 4385 O O . GLN B 1 277 ? -33.562 -14.289 28.203 1 43.12 277 GLN B O 1
ATOM 4390 N N . PRO B 1 278 ? -35.688 -13.648 28.172 1 46.47 278 PRO B N 1
ATOM 4391 C CA . PRO B 1 278 ? -35.656 -13.227 29.578 1 46.47 278 PRO B CA 1
ATOM 4392 C C . PRO B 1 278 ? -35.25 -14.367 30.516 1 46.47 278 PRO B C 1
ATOM 4394 O O . PRO B 1 278 ? -35.594 -15.523 30.266 1 46.47 278 PRO B O 1
ATOM 4397 N N . HIS B 1 279 ? -34.094 -14.352 31.141 1 44.25 279 HIS B N 1
ATOM 4398 C CA . HIS B 1 279 ? -33.781 -15.32 32.188 1 44.25 279 HIS B CA 1
ATOM 4399 C C . HIS B 1 279 ? -34.938 -15.523 33.125 1 44.25 279 HIS B C 1
ATOM 4401 O O . HIS B 1 279 ? -35.594 -14.562 33.594 1 44.25 279 HIS B O 1
ATOM 4407 N N . PRO B 1 280 ? -35.312 -16.828 33.125 1 43.94 280 PRO B N 1
ATOM 4408 C CA . PRO B 1 280 ? -36.406 -17.078 34.062 1 43.94 280 PRO B CA 1
ATOM 4409 C C . PRO B 1 280 ? -36.125 -16.516 35.469 1 43.94 280 PRO B C 1
ATOM 4411 O O . PRO B 1 280 ? -35 -16.594 35.938 1 43.94 280 PRO B O 1
ATOM 4414 N N . SER B 1 281 ? -36.844 -15.461 35.938 1 36.88 281 SER B N 1
ATOM 4415 C CA . SER B 1 281 ? -36.812 -14.992 37.312 1 36.88 281 SER B CA 1
ATOM 4416 C C . SER B 1 281 ? -36.875 -16.156 38.312 1 36.88 281 SER B C 1
ATOM 4418 O O . SER B 1 281 ? -37.75 -17.031 38.188 1 36.88 281 SER B O 1
ATOM 4420 N N . GLY B 1 282 ? -35.688 -16.547 38.75 1 32.41 282 GLY B N 1
ATOM 4421 C CA . GLY B 1 282 ? -35.688 -17.484 39.875 1 32.41 282 GLY B CA 1
ATOM 4422 C C . GLY B 1 282 ? -36.781 -17.203 40.906 1 32.41 282 GLY B C 1
ATOM 4423 O O . GLY B 1 282 ? -36.844 -16.109 41.469 1 32.41 282 GLY B O 1
ATOM 4424 N N . THR B 1 283 ? -37.875 -18 40.812 1 27.86 283 THR B N 1
ATOM 4425 C CA . THR B 1 283 ? -38.656 -18.234 42.031 1 27.86 283 THR B CA 1
ATOM 4426 C C . THR B 1 283 ? -37.844 -19.047 43.031 1 27.86 283 THR B C 1
ATOM 4428 O O . THR B 1 283 ? -37.094 -19.953 42.656 1 27.86 283 THR B O 1
#

Sequence (566 aa):
MTTTESFSLLQPYKIAEETFVIPWALEAPPVGHFPMNSMVIRGTEPVLVDTGAPAVRSQWLEAAWSVVDPLDVRWIFLTHDDRDHAGNLLAVLAECPNATLLTTWFSIGRMAEEWETPVNRCRFMTDGDTIDAGDRTLVAKRPPLYDNPTTRALFDAKTSVLWSVDTFATNVPAPMPETAALSPDEFRDGQFFGGRLVSPWVALLDPQKFGAVVSDFQHLNAEVVAGCHCPVLRGPHIPEAYDLLRRLPEIPPWTEFTQADLDQWMATAESSVPPEQPHPSGTMTTTESFSLLQPYKIAEETFVIPWALEAPPVGHFPMNSMVIRGTEPVLVDTGAPAVRSQWLEAAWSVVDPLDVRWIFLTHDDRDHAGNLLAVLAECPNATLLTTWFSIGRMAEEWETPVNRCRFMTDGDTIDAGDRTLVAKRPPLYDNPTTRALFDAKTSVLWSVDTFATNVPAPMPETAALSPDEFRDGQFFGGRLVSPWVALLDPQKFGAVVSDFQHLNAEVVAGCHCPVLRGPHIPEAYDLLRRLPEIPPWTEFTQADLDQWMATAESSVPPEQPHPSGT

Secondary structure (DSSP, 8-state):
--------TT--EEEETTEEEE--EEE-TTS-EEE--EEEE-SSS-EEE----GGGHHHHHHHHHHHS-GGG--EEE---SSHHHHTTHHHHHHH-TTPEEEE-HHHHHHHTTT----GGGEEE--TT-EEE-SS-EEEEE--S--SSTT--EEEETTTTEEE-TTTT---BSS--SBGGGS-HHHHHHHHHHHHHHH-GGGGGB-HHHHHHHHHHHHTT--SEEEETTEEEEETTHHHHHHHHHHHGGGSPPPPPP-HHHHHHHHHHHHHTS----------/--------TT--EEEETTEEEE--EEE-TTS-EEE--EEEE-SSS-EEE----GGGHHHHHHHHHHHS-GGG--EEE----SHHHHTTHHHHHHH-TTPEEEE-HHHHHHHTTT----GGGEEE--TT-EEE-SS-EEEEE--S--SSTT--EEEETTTTEEE-TTTT---BSS--SBGGGS-HHHHHHHHHHHHHHH-GGGGGB-HHHHHHHHHHHHTT--SEEEETTEEEEETTHHHHHHHHHHHGGGSPPPPPP-HHHHHHHHHHHHHTS----------

Nearest PDB structures (foldseek):
  1ycf-assembly1_A  TM=8.312E-01  e=3.835E-16  Neomoorella thermoacetica
  1e5d-assembly1_B  TM=8.493E-01  e=6.327E-15  Megalodesulfovibrio gigas
  7r2p-assembly1_A  TM=8.389E-01  e=4.423E-15  Escherichia coli K-12
  2q9u-assembly1_A  TM=7.935E-01  e=3.786E-14  Giardia duodenalis
  6frm-assembly2_H  TM=8.295E-01  e=1.044E-13  Methanothermococcus thermolithotrophicus